Protein 9HAD (pdb70)

InterPro domains:
  IPR020306 Mite allergen, group 5/21 [PF11642] (18-135)
  IPR038455 Mite allergen, group 5/21 superfamily [G3DSA:1.20.58.970] (35-135)

Solvent-accessible surface area: 24154 Å² total; per-residue (Å²): 152,96,82,101,35,77,72,137,54,76,131,64,75,157,21,55,116,68,4,74,110,9,23,70,52,5,9,23,13,10,7,12,14,73,47,6,37,87,17,30,125,99,0,93,176,86,108,40,143,130,28,20,115,60,0,36,109,21,6,59,54,8,49,84,72,0,134,40,14,28,153,85,3,71,120,28,16,156,73,139,93,26,12,34,22,8,86,31,8,8,56,0,0,22,34,0,0,62,41,0,26,140,45,3,44,93,13,19,140,113,0,125,88,20,181,47,32,92,127,39,169,73,78,145,22,82,102,65,4,80,100,7,30,92,62,5,26,53,18,16,22,2,18,93,15,4,41,60,19,38,137,62,0,84,171,81,59,38,90,70,21,30,82,29,0,29,44,29,3,70,88,16,41,86,93,0,116,36,13,29,148,79,3,79,131,27,30,169,84,141,89,32,33,79,5,6,78,30,2,3,61,0,0,20,36,1,0,95,32,0,15,119,39,3,44,67,12,19,139,100,0,137,55,18,154,40,105,123,106,88,39,100,85,30,35,132,41,0,62,35,0,26,40,0,0,114,31,1,43,70,8,3,78,53,0,69,75,114,72,3,44,5,20,7,0,14,0,2,5,2,3,59,28,0,6,120,15,1,86,57,6,135,30,145,95,0,59,98,3,0,114,85,0,89,178,17,33,22,140,73,45,122,65,20,79,161,142,37,40,86,103,3,35,95,7,0,80,56,1,40,104,11,0,70,90,19,66,100,62,0,57,118,115,72,142,106,102,85,38,91,56,30,31,61,42,0,30,11,0,18,8,0,1,76,9,2,32,84,43,2,80,65,0,48,104,101,76,1,40,3,25,8,4,12,0,6,29,1,2,88,52,0,1,122,30,0,88,53,2,132,32,139,107,0,54,104,3,0,124,88,0,86,156,4,19,14,127,180,32,132,58,12,84,101,138,37,37,91,93,2,32,107,2,0,84,58,0,50,109,13,0,67,99,17,53,110,88,0,55,125,104,76,123,127

Organism: Dermatophagoides farinae (NCBI:txid6954)

Foldseek 3Di:
DAPPDDDDDPPDPVVVVVLVVVVVLLVVLVVLLVVLVVLLVVCVVPVDVVSLVVSLVSLVVSLVVLVVQLVVLVVQLVDPVDHPVSNVSSVVSNVSSVVSNVSSVVSNVSSVVRPD/DPPPVDVVVVVVLVVVVVVVVVLVVVLVVLVVLLVVCLVPLAVVSLVVSLVSLVVSLVVLVVLLVVLVVQLPDPVDDPVSNVSSVVSNVVSVVSSVSSVVSNVSSVPDDHDD/DPLVVLLVLLVVLLVLLVVLVVLLVVCVVVVDLVSQLVSLVSLVVSLVSQVVSVDDVSPVLSVQLVVLGDDRSDHADPVSSVSNVVSSVVNSVVSVVSNVVSVVVVVD/DQLVVVLVLLVVLLVLLVVLLVLLVVCVVVVDLVSLQVSLVSLVVSLVSQVVSVDPVSPVLSVQLVVLRDPHSDHHDPVSSVSNVVSSVVNSVVSVVSSVVSVVVVPD

Nearest PDB structures (foldseek):
  9had-assembly2_B  TM=1.009E+00  e=8.099E-15  Dermatophagoides farinae
  9had-assembly1_A  TM=9.860E-01  e=2.781E-13  Dermatophagoides farinae
  5yny-assembly1_A  TM=9.761E-01  e=5.398E-12  Dermatophagoides farinae
  2mey-assembly1_A  TM=7.926E-01  e=1.327E-05  Blomia tropicalis
  2jmh-assembly1_A  TM=7.485E-01  e=1.184E-05  Blomia tropicalis

GO terms:
  GO:0042803 protein homodimerization activity (F, IDA)

Radius of gyration: 26.92 Å; Cα contacts (8 Å, |Δi|>4): 383; chains: 4; bounding box: 69×43×80 Å

Secondary structure (DSSP, 8-state):
------S-----HHHHHHHHHHHHHHHHHHHHHHHHHHHHHHHHHH--HHHHHHHHHHHHHHHHHHHHHHHHHHHHHT-SS--HHHHHHHHHHHHHHHHHHHHHHHHHHHHHTS--/----S-HHHHHHHHHHHHHHHHHHHHHHHHHHHHHHHHHH--HHHHHHHHHHHHHHHHHHHHHHHHHHHHHT-SS--HHHHHHHHHHHHHHHHHHHHHHHHHHHHHHS----/--HHHHHHHHHHHHHHHHHHHHHHHHHHHHT-HHHHHHHHHHHHHHHHHHHTT--HHHHHHHHHHHHH---TTSPPPHHHHHHHHHHHHHHHHHHHHHHHHHHHHHT-/--HHHHHHHHHHHHHHHHHHHHHHHHHHHHT-HHHHHHHHHHHHHHHHHHGGG--HHHHHHHHHHHHHSPPTTPPPPHHHHHHHHHHHHHHHHHHHHHHHHHHHHH--

Structure (mmCIF, N/CA/C/O backbone):
data_9HAD
#
_entry.id   9HAD
#
_cell.length_a   52.580
_cell.length_b   65.440
_cell.length_c   72.225
_cell.angle_alpha   90.000
_cell.angle_beta   110.856
_cell.angle_gamma   90.000
#
_symmetry.space_group_name_H-M   'P 1 21 1'
#
loop_
_entity.id
_entity.type
_entity.pdbx_description
1 polymer 'Mite allergen Der f 21.0101'
2 polymer DerF21_binder10
3 water water
#
loop_
_atom_site.group_PDB
_atom_site.id
_atom_site.type_symbol
_atom_site.label_atom_id
_atom_site.label_alt_id
_atom_site.label_comp_id
_atom_site.label_asym_id
_atom_site.label_entity_id
_atom_site.label_seq_id
_atom_site.pdbx_PDB_ins_code
_atom_site.Cartn_x
_atom_site.Cartn_y
_atom_site.Cartn_z
_atom_site.occupancy
_atom_site.B_iso_or_equiv
_atom_site.auth_seq_id
_atom_site.auth_comp_id
_atom_site.auth_asym_id
_atom_site.auth_atom_id
_atom_site.pdbx_PDB_model_num
ATOM 1 N N . LEU A 1 1 ? 7.17593 12.81069 -68.39610 1.000 104.62828 1 LEU A N 1
ATOM 2 C CA . LEU A 1 1 ? 6.04136 12.22286 -69.09940 1.000 108.26212 1 LEU A CA 1
ATOM 3 C C . LEU A 1 1 ? 4.81272 12.19029 -68.19206 1.000 114.63132 1 LEU A C 1
ATOM 4 O O . LEU A 1 1 ? 4.22776 13.23142 -67.89105 1.000 117.13271 1 LEU A O 1
ATOM 9 N N . VAL A 1 2 ? 4.42819 10.98884 -67.76728 1.000 117.93087 2 VAL A N 1
ATOM 10 C CA . VAL A 1 2 ? 3.31757 10.84080 -66.82044 1.000 113.70053 2 VAL A CA 1
ATOM 11 C C . VAL A 1 2 ? 3.66889 11.57806 -65.53561 1.000 125.54712 2 VAL A C 1
ATOM 12 O O . VAL A 1 2 ? 4.84489 11.55887 -65.11853 1.000 128.45460 2 VAL A O 1
ATOM 16 N N . PRO A 1 3 ? 2.72129 12.27369 -64.88350 1.000 119.26076 3 PRO A N 1
ATOM 17 C CA . PRO A 1 3 ? 3.05456 12.98586 -63.64027 1.000 116.43414 3 PRO A CA 1
ATOM 18 C C . PRO A 1 3 ? 3.51621 12.06408 -62.52215 1.000 101.89509 3 PRO A C 1
ATOM 19 O O . PRO A 1 3 ? 2.70418 11.53568 -61.75561 1.000 88.74136 3 PRO A O 1
ATOM 23 N N . ARG A 1 4 ? 4.83313 11.87074 -62.43064 1.000 82.86269 4 ARG A N 1
ATOM 24 C CA . ARG A 1 4 ? 5.41467 11.09711 -61.34196 1.000 96.49248 4 ARG A CA 1
ATOM 25 C C . ARG A 1 4 ? 5.47194 11.91421 -60.05858 1.000 96.89230 4 ARG A C 1
ATOM 26 O O . ARG A 1 4 ? 5.22061 11.38603 -58.96895 1.000 80.81184 4 ARG A O 1
ATOM 34 N N . GLY A 1 5 ? 5.79256 13.20076 -60.17467 1.000 85.21915 5 GLY A N 1
ATOM 35 C CA . GLY A 1 5 ? 5.88929 14.13377 -59.07706 1.000 97.71352 5 GLY A CA 1
ATOM 36 C C . GLY A 1 5 ? 6.94995 13.73223 -58.06381 1.000 104.59518 5 GLY A C 1
ATOM 37 O O . GLY A 1 5 ? 7.82075 12.89472 -58.31268 1.000 101.63060 5 GLY A O 1
ATOM 38 N N . SER A 1 6 ? 6.86287 14.36489 -56.89497 1.000 116.95699 6 SER A N 1
ATOM 39 C CA . SER A 1 6 ? 7.73370 14.02400 -55.77798 1.000 112.19143 6 SER A CA 1
ATOM 40 C C . SER A 1 6 ? 7.01076 13.08082 -54.82513 1.000 120.79538 6 SER A C 1
ATOM 41 O O . SER A 1 6 ? 6.16493 12.29053 -55.25481 1.000 128.19778 6 SER A O 1
ATOM 44 N N . GLU A 1 7 ? 7.31917 13.16420 -53.53147 1.000 105.29039 7 GLU A N 1
ATOM 45 C CA . GLU A 1 7 ? 6.79789 12.22638 -52.54530 1.000 99.40829 7 GLU A CA 1
ATOM 46 C C . GLU A 1 7 ? 5.82109 12.86675 -51.56281 1.000 107.69916 7 GLU A C 1
ATOM 47 O O . GLU A 1 7 ? 5.39885 12.20556 -50.60842 1.000 100.02138 7 GLU A O 1
ATOM 53 N N . ASP A 1 8 ? 5.44900 14.13194 -51.77307 1.000 114.90491 8 ASP A N 1
ATOM 54 C CA . ASP A 1 8 ? 4.42740 14.82705 -50.98104 1.000 119.57767 8 ASP A CA 1
ATOM 55 C C . ASP A 1 8 ? 3.39654 15.36196 -51.97338 1.000 119.01387 8 ASP A C 1
ATOM 56 O O . ASP A 1 8 ? 3.55133 16.47466 -52.48272 1.000 122.03636 8 ASP A O 1
ATOM 61 N N . LYS A 1 9 ? 2.34420 14.58856 -52.24358 1.000 96.84773 9 LYS A N 1
ATOM 62 C CA . LYS A 1 9 ? 1.48248 14.86600 -53.39383 1.000 96.74815 9 LYS A CA 1
ATOM 63 C C . LYS A 1 9 ? -0.00799 14.74278 -53.06131 1.000 103.16167 9 LYS A C 1
ATOM 64 O O . LYS A 1 9 ? -0.77479 14.12197 -53.79504 1.000 115.36753 9 LYS A O 1
ATOM 70 N N . TRP A 1 10 ? -0.44622 15.32569 -51.94033 1.000 107.90521 10 TRP A N 1
ATOM 71 C CA . TRP A 1 10 ? -1.88596 15.39506 -51.67709 1.000 102.35592 10 TRP A CA 1
ATOM 72 C C . TRP A 1 10 ? -2.58179 16.37647 -52.61834 1.000 105.42322 10 TRP A C 1
ATOM 73 O O . TRP A 1 10 ? -3.56966 16.02755 -53.27667 1.000 107.47180 10 TRP A O 1
ATOM 84 N N . ARG A 1 11 ? -2.10089 17.61758 -52.66587 1.000 107.72220 11 ARG A N 1
ATOM 85 C CA . ARG A 1 11 ? -2.45546 18.69001 -53.60624 1.000 99.53984 11 ARG A CA 1
ATOM 86 C C . ARG A 1 11 ? -3.78643 19.39044 -53.30822 1.000 101.23154 11 ARG A C 1
ATOM 87 O O . ARG A 1 11 ? -4.10390 20.37687 -53.99324 1.000 90.11060 11 ARG A O 1
ATOM 95 N N . ASN A 1 12 ? -4.54527 18.98968 -52.29145 1.000 116.43836 12 ASN A N 1
ATOM 96 C CA . ASN A 1 12 ? -5.82139 19.67022 -52.06669 1.000 90.95158 12 ASN A CA 1
ATOM 97 C C . ASN A 1 12 ? -6.30340 19.45385 -50.64177 1.000 92.96776 12 ASN A C 1
ATOM 98 O O . ASN A 1 12 ? -6.54717 18.31284 -50.23729 1.000 91.52011 12 ASN A O 1
ATOM 103 N N . ALA A 1 13 ? -6.47306 20.55266 -49.89882 1.000 73.04240 13 ALA A N 1
ATOM 104 C CA . ALA A 1 13 ? -6.90312 20.46952 -48.50533 1.000 63.04094 13 ALA A CA 1
ATOM 105 C C . ALA A 1 13 ? -8.33296 19.95374 -48.37596 1.000 74.49166 13 ALA A C 1
ATOM 106 O O . ALA A 1 13 ? -8.63840 19.18758 -47.45427 1.000 64.10551 13 ALA A O 1
ATOM 108 N N . PHE A 1 14 ? -9.22438 20.36837 -49.27942 1.000 65.95278 14 PHE A N 1
ATOM 109 C CA . PHE A 1 14 ? -10.61055 19.91182 -49.22063 1.000 50.78983 14 PHE A CA 1
ATOM 110 C C . PHE A 1 14 ? -10.70314 18.40405 -49.41710 1.000 58.07882 14 PHE A C 1
ATOM 111 O O . PHE A 1 14 ? -11.33796 17.69614 -48.62325 1.000 65.14397 14 PHE A O 1
ATOM 119 N N . ASP A 1 15 ? -10.05775 17.89326 -50.46801 1.000 60.16352 15 ASP A N 1
ATOM 120 C CA . ASP A 1 15 ? -10.09353 16.46108 -50.73873 1.000 63.93816 15 ASP A CA 1
ATOM 121 C C . ASP A 1 15 ? -9.38021 15.67419 -49.64882 1.000 61.95334 15 ASP A C 1
ATOM 122 O O . ASP A 1 15 ? -9.81435 14.57650 -49.28436 1.000 70.91693 15 ASP A O 1
ATOM 127 N N . HIS A 1 16 ? -8.29401 16.22747 -49.10657 1.000 60.62471 16 HIS A N 1
ATOM 128 C CA . HIS A 1 16 ? -7.56342 15.55390 -48.03826 1.000 69.81446 16 HIS A CA 1
ATOM 129 C C . HIS A 1 16 ? -8.42310 15.42914 -46.78535 1.000 69.92787 16 HIS A C 1
ATOM 130 O O . HIS A 1 16 ? -8.49063 14.36079 -46.16591 1.000 61.78663 16 HIS A O 1
ATOM 137 N N . MET A 1 17 ? -9.09275 16.51991 -46.40185 1.000 68.16218 17 MET A N 1
ATOM 138 C CA . MET A 1 17 ? -9.99119 16.49061 -45.25110 1.000 64.87599 17 MET A CA 1
ATOM 139 C C . MET A 1 17 ? -11.13783 15.51039 -45.47035 1.000 57.23858 17 MET A C 1
ATOM 140 O O . MET A 1 17 ? -11.49753 14.74172 -44.56530 1.000 61.21341 17 MET A O 1
ATOM 145 N N . LEU A 1 18 ? -11.71366 15.51515 -46.67456 1.000 47.71468 18 LEU A N 1
ATOM 146 C CA . LEU A 1 18 ? -12.79653 14.58961 -46.98776 1.000 56.69246 18 LEU A CA 1
ATOM 147 C C . LEU A 1 18 ? -12.33494 13.14382 -46.85801 1.000 49.71102 18 LEU A C 1
ATOM 148 O O . LEU A 1 18 ? -13.01623 12.31089 -46.24516 1.000 53.90619 18 LEU A O 1
ATOM 153 N N . MET A 1 19 ? -11.16796 12.83165 -47.42663 1.000 51.65805 19 MET A N 1
ATOM 154 C CA . MET A 1 19 ? -10.64505 11.47242 -47.36701 1.000 42.78021 19 MET A CA 1
ATOM 155 C C . MET A 1 19 ? -10.32723 11.05826 -45.93535 1.000 47.84850 19 MET A C 1
ATOM 156 O O . MET A 1 19 ? -10.54584 9.90364 -45.55607 1.000 53.77832 19 MET A O 1
ATOM 161 N N . GLU A 1 20 ? -9.79575 11.97821 -45.12773 1.000 51.81175 20 GLU A N 1
ATOM 162 C CA . GLU A 1 20 ? -9.49250 11.64733 -43.73799 1.000 46.41694 20 GLU A CA 1
ATOM 163 C C . GLU A 1 20 ? -10.76438 11.32883 -42.96038 1.000 50.40424 20 GLU A C 1
ATOM 164 O O . GLU A 1 20 ? -10.81745 10.34852 -42.20286 1.000 55.28944 20 GLU A O 1
ATOM 170 N N . GLU A 1 21 ? -11.80362 12.15272 -43.13115 1.000 50.25950 21 GLU A N 1
ATOM 171 C CA . GLU A 1 21 ? -13.06795 11.86991 -42.45741 1.000 49.62978 21 GLU A CA 1
ATOM 172 C C . GLU A 1 21 ? -13.64454 10.53926 -42.92684 1.000 47.20159 21 GLU A C 1
ATOM 173 O O . GLU A 1 21 ? -14.18708 9.76512 -42.12479 1.000 51.27998 21 GLU A O 1
ATOM 179 N N . PHE A 1 22 ? -13.48773 10.23485 -44.21780 1.000 44.40240 22 PHE A N 1
ATOM 180 C CA . PHE A 1 22 ? -13.94822 8.95410 -44.74388 1.000 50.36940 22 PHE A CA 1
ATOM 181 C C . PHE A 1 22 ? -13.18836 7.78665 -44.12385 1.000 54.35285 22 PHE A C 1
ATOM 182 O O . PHE A 1 22 ? -13.78281 6.75256 -43.79853 1.000 42.76497 22 PHE A O 1
ATOM 190 N N . GLU A 1 23 ? -11.87540 7.93966 -43.93817 1.000 45.56019 23 GLU A N 1
ATOM 191 C CA . GLU A 1 23 ? -11.07893 6.86968 -43.34302 1.000 49.23066 23 GLU A CA 1
ATOM 192 C C . GLU A 1 23 ? -11.47062 6.63290 -41.89004 1.000 40.27088 23 GLU A C 1
ATOM 193 O O . GLU A 1 23 ? -11.54142 5.48207 -41.43504 1.000 42.95311 23 GLU A O 1
ATOM 199 N N . GLU A 1 24 ? -11.75138 7.70835 -41.15139 1.000 44.81526 24 GLU A N 1
ATOM 200 C CA . GLU A 1 24 ? -12.19723 7.53496 -39.77141 1.000 41.94297 24 GLU A CA 1
ATOM 201 C C . GLU A 1 24 ? -13.56346 6.85697 -39.71775 1.000 48.98559 24 GLU A C 1
ATOM 202 O O . GLU A 1 24 ? -13.80211 5.98633 -38.86630 1.000 56.91712 24 GLU A O 1
ATOM 208 N N . LYS A 1 25 ? -14.46437 7.22062 -40.63553 1.000 46.50917 25 LYS A N 1
ATOM 209 C CA . LYS A 1 25 ? -15.76427 6.55707 -40.68482 1.000 42.10401 25 LYS A CA 1
ATOM 210 C C . LYS A 1 25 ? -15.61226 5.07747 -41.02153 1.000 41.16516 25 LYS A C 1
ATOM 211 O O . LYS A 1 25 ? -16.32677 4.22903 -40.47307 1.000 48.21063 25 LYS A O 1
ATOM 217 N N . MET A 1 26 ? -14.66426 4.74684 -41.90163 1.000 44.17994 26 MET A N 1
ATOM 218 C CA . MET A 1 26 ? -14.42022 3.34727 -42.24116 1.000 48.76869 26 MET A CA 1
ATOM 219 C C . MET A 1 26 ? -13.89728 2.56991 -41.04141 1.000 48.17091 26 MET A C 1
ATOM 220 O O . MET A 1 26 ? -14.28887 1.41532 -40.82179 1.000 47.03718 26 MET A O 1
ATOM 225 N N . ASP A 1 27 ? -13.00418 3.18337 -40.26100 1.000 41.98157 27 ASP A N 1
ATOM 226 C CA . ASP A 1 27 ? -12.52159 2.53405 -39.04525 1.000 40.15443 27 ASP A CA 1
ATOM 227 C C . ASP A 1 27 ? -13.67093 2.26580 -38.08275 1.000 44.13786 27 ASP A C 1
ATOM 228 O O . ASP A 1 27 ? -13.78702 1.16866 -37.51630 1.000 49.89820 27 ASP A O 1
ATOM 233 N N . GLN A 1 28 ? -14.53333 3.26693 -37.88601 1.000 45.68431 28 GLN A N 1
ATOM 234 C CA . GLN A 1 28 ? -15.67938 3.09011 -36.99889 1.000 46.48783 28 GLN A CA 1
ATOM 235 C C . GLN A 1 28 ? -16.57990 1.95741 -37.47530 1.000 42.02755 28 GLN A C 1
ATOM 236 O O . GLN A 1 28 ? -17.04562 1.13973 -36.67020 1.000 43.04155 28 GLN A O 1
ATOM 242 N N . ILE A 1 29 ? -16.82615 1.88531 -38.78445 1.000 47.81404 29 ILE A N 1
ATOM 243 C CA . ILE A 1 29 ? -17.72560 0.86173 -39.30811 1.000 45.29047 29 ILE A CA 1
ATOM 244 C C . ILE A 1 29 ? -17.11537 -0.52787 -39.15802 1.000 42.32882 29 ILE A C 1
ATOM 245 O O . ILE A 1 29 ? -17.81284 -1.48699 -38.81532 1.000 69.36879 29 ILE A O 1
ATOM 250 N N . GLU A 1 30 ? -15.81621 -0.67051 -39.42910 1.000 46.37299 30 GLU A N 1
ATOM 251 C CA . GLU A 1 30 ? -15.17289 -1.97080 -39.24701 1.000 49.21737 30 GLU A CA 1
ATOM 252 C C . GLU A 1 30 ? -15.21414 -2.40649 -37.78207 1.000 49.25349 30 GLU A C 1
ATOM 253 O O . GLU A 1 30 ? -15.43759 -3.58971 -37.47618 1.000 54.18939 30 GLU A O 1
ATOM 259 N N . HIS A 1 31 ? -15.00522 -1.46392 -36.85782 1.000 45.41079 31 HIS A N 1
ATOM 260 C CA . HIS A 1 31 ? -15.11264 -1.80115 -35.44035 1.000 50.00168 31 HIS A CA 1
ATOM 261 C C . HIS A 1 31 ? -16.52832 -2.23837 -35.08260 1.000 48.27663 31 HIS A C 1
ATOM 262 O O . HIS A 1 31 ? -16.72353 -3.19085 -34.31010 1.000 50.10083 31 HIS A O 1
ATOM 269 N N . GLY A 1 32 ? -17.52964 -1.54862 -35.63162 1.000 46.06350 32 GLY A N 1
ATOM 270 C CA . GLY A 1 32 ? -18.90098 -1.98560 -35.43821 1.000 43.47303 32 GLY A CA 1
ATOM 271 C C . GLY A 1 32 ? -19.14739 -3.36999 -36.00432 1.000 49.96907 32 GLY A C 1
ATOM 272 O O . GLY A 1 32 ? -19.91018 -4.15331 -35.44042 1.000 53.84665 32 GLY A O 1
ATOM 273 N N . LEU A 1 33 ? -18.49502 -3.69071 -37.12329 1.000 61.50911 33 LEU A N 1
ATOM 274 C CA . LEU A 1 33 ? -18.58951 -5.03308 -37.68939 1.000 46.77447 33 LEU A CA 1
ATOM 275 C C . LEU A 1 33 ? -18.06408 -6.07923 -36.71876 1.000 46.37465 33 LEU A C 1
ATOM 276 O O . LEU A 1 33 ? -18.68238 -7.13410 -36.53375 1.000 45.50447 33 LEU A O 1
ATOM 281 N N . LEU A 1 34 ? -16.91959 -5.80633 -36.09111 1.000 42.28471 34 LEU A N 1
ATOM 282 C CA . LEU A 1 34 ? -16.38832 -6.74417 -35.10120 1.000 50.74811 34 LEU A CA 1
ATOM 283 C C . LEU A 1 34 ? -17.35865 -6.92934 -33.93533 1.000 51.42063 34 LEU A C 1
ATOM 284 O O . LEU A 1 34 ? -17.65279 -8.06302 -33.51524 1.000 62.03261 34 LEU A O 1
ATOM 289 N N . MET A 1 35 ? -17.84894 -5.81416 -33.38818 1.000 49.99960 35 MET A N 1
ATOM 290 C CA . MET A 1 35 ? -18.81209 -5.88415 -32.29185 1.000 52.36156 35 MET A CA 1
ATOM 291 C C . MET A 1 35 ? -20.03941 -6.69878 -32.68736 1.000 55.16103 35 MET A C 1
ATOM 292 O O . MET A 1 35 ? -20.52501 -7.53566 -31.91503 1.000 64.27360 35 MET A O 1
ATOM 297 N N . LEU A 1 36 ? -20.55969 -6.46020 -33.89178 1.000 58.72455 36 LEU A N 1
ATOM 298 C CA . LEU A 1 36 ? -21.73835 -7.18241 -34.34993 1.000 59.48163 36 LEU A CA 1
ATOM 299 C C . LEU A 1 36 ? -21.44236 -8.65534 -34.58641 1.000 59.58260 36 LEU A C 1
ATOM 300 O O . LEU A 1 36 ? -22.34302 -9.48340 -34.46836 1.000 67.99625 36 LEU A O 1
ATOM 305 N N . SER A 1 37 ? -20.20122 -9.00581 -34.92567 1.000 62.13586 37 SER A N 1
ATOM 306 C CA . SER A 1 37 ? -19.84289 -10.41916 -35.02555 1.000 58.68146 37 SER A CA 1
ATOM 307 C C . SER A 1 37 ? -19.91149 -11.09517 -33.65999 1.000 60.49995 37 SER A C 1
ATOM 308 O O . SER A 1 37 ? -20.44805 -12.20662 -33.52184 1.000 68.10149 37 SER A O 1
ATOM 311 N N . GLU A 1 38 ? -19.35977 -10.43710 -32.63778 1.000 62.90260 38 GLU A N 1
ATOM 312 C CA . GLU A 1 38 ? -19.49632 -10.96242 -31.27862 1.000 64.91214 38 GLU A CA 1
ATOM 313 C C . GLU A 1 38 ? -20.96656 -11.10900 -30.89209 1.000 62.86086 38 GLU A C 1
ATOM 314 O O . GLU A 1 38 ? -21.38517 -12.13757 -30.33485 1.000 75.48804 38 GLU A O 1
ATOM 320 N N . GLN A 1 39 ? -21.77269 -10.09567 -31.20594 1.000 52.16929 39 GLN A N 1
ATOM 321 C CA . GLN A 1 39 ? -23.19277 -10.16271 -30.88427 1.000 61.80238 39 GLN A CA 1
ATOM 322 C C . GLN A 1 39 ? -23.91053 -11.22886 -31.70466 1.000 63.17497 39 GLN A C 1
ATOM 323 O O . GLN A 1 39 ? -24.91202 -11.78501 -31.24959 1.000 84.22997 39 GLN A O 1
ATOM 329 N N . TYR A 1 40 ? -23.41957 -11.52930 -32.90757 1.000 63.30371 40 TYR A N 1
ATOM 330 C CA . TYR A 1 40 ? -23.99040 -12.61598 -33.69541 1.000 62.07688 40 TYR A CA 1
ATOM 331 C C . TYR A 1 40 ? -23.69983 -13.96874 -33.06184 1.000 77.16855 40 TYR A C 1
ATOM 332 O O . TYR A 1 40 ? -24.53644 -14.87557 -33.11585 1.000 85.84655 40 TYR A O 1
ATOM 341 N N . LYS A 1 41 ? -22.50104 -14.14235 -32.50331 1.000 82.81511 41 LYS A N 1
ATOM 342 C CA . LYS A 1 41 ? -22.25446 -15.32772 -31.68186 1.000 72.54718 41 LYS A CA 1
ATOM 343 C C . LYS A 1 41 ? -23.26696 -15.40513 -30.54269 1.000 73.46405 41 LYS A C 1
ATOM 344 O O . LYS A 1 41 ? -23.87885 -16.45780 -30.29271 1.000 76.51336 41 LYS A O 1
ATOM 350 N N . GLU A 1 42 ? -23.45672 -14.28327 -29.84350 1.000 85.55523 42 GLU A N 1
ATOM 351 C CA . GLU A 1 42 ? -24.44545 -14.23593 -28.76784 1.000 91.75234 42 GLU A CA 1
ATOM 352 C C . GLU A 1 42 ? -25.83665 -14.61642 -29.26929 1.000 92.02496 42 GLU A C 1
ATOM 353 O O . GLU A 1 42 ? -26.60764 -15.26688 -28.55485 1.000 91.02625 42 GLU A O 1
ATOM 359 N N . LEU A 1 43 ? -26.17319 -14.21875 -30.49647 1.000 85.47362 43 LEU A N 1
ATOM 360 C CA . LEU A 1 43 ? -27.50116 -14.48683 -31.04070 1.000 87.02358 43 LEU A CA 1
ATOM 361 C C . LEU A 1 43 ? -27.65766 -15.93651 -31.49140 1.000 95.24142 43 LEU A C 1
ATOM 362 O O . LEU A 1 43 ? -28.74314 -16.51294 -31.35928 1.000 94.05753 43 LEU A O 1
ATOM 367 N N . GLU A 1 44 ? -26.59605 -16.53903 -32.03297 1.000 93.45084 44 GLU A N 1
ATOM 368 C CA . GLU A 1 44 ? -26.60827 -17.98223 -32.24765 1.000 89.72799 44 GLU A CA 1
ATOM 369 C C . GLU A 1 44 ? -26.87796 -18.71112 -30.94207 1.000 103.10183 44 GLU A C 1
ATOM 370 O O . GLU A 1 44 ? -27.60378 -19.71157 -30.91554 1.000 96.59590 44 GLU A O 1
ATOM 376 N N . LYS A 1 45 ? -26.28555 -18.22908 -29.84908 1.000 110.36698 45 LYS A N 1
ATOM 377 C CA . LYS A 1 45 ? -26.52401 -18.85409 -28.55082 1.000 103.37734 45 LYS A CA 1
ATOM 378 C C . LYS A 1 45 ? -27.96991 -18.67035 -28.08939 1.000 102.30725 45 LYS A C 1
ATOM 379 O O . LYS A 1 45 ? -28.65629 -19.64649 -27.76614 1.000 111.01273 45 LYS A O 1
ATOM 385 N N . THR A 1 46 ? -28.45231 -17.42599 -28.05884 1.000 82.32079 46 THR A N 1
ATOM 386 C CA . THR A 1 46 ? -29.68526 -17.08376 -27.35348 1.000 76.81054 46 THR A CA 1
ATOM 387 C C . THR A 1 46 ? -30.93458 -17.08318 -28.22955 1.000 100.48541 46 THR A C 1
ATOM 388 O O . THR A 1 46 ? -32.02379 -17.39074 -27.72884 1.000 101.82523 46 THR A O 1
ATOM 392 N N . LYS A 1 47 ? -30.80989 -16.74451 -29.51531 1.000 97.46445 47 LYS A N 1
ATOM 393 C CA . LYS A 1 47 ? -31.95422 -16.60186 -30.42407 1.000 94.51271 47 LYS A CA 1
ATOM 394 C C . LYS A 1 47 ? -32.91408 -15.50609 -29.95882 1.000 93.60503 47 LYS A C 1
ATOM 395 O O . LYS A 1 47 ? -34.12151 -15.57856 -30.20050 1.000 79.92768 47 LYS A O 1
ATOM 401 N N . SER A 1 48 ? -32.38431 -14.48701 -29.28376 1.000 101.10342 48 SER A N 1
ATOM 402 C CA . SER A 1 48 ? -33.18734 -13.33718 -28.88311 1.000 88.74117 48 SER A CA 1
ATOM 403 C C . SER A 1 48 ? -33.59330 -12.50339 -30.09708 1.000 97.84021 48 SER A C 1
ATOM 404 O O . SER A 1 48 ? -32.74954 -12.12477 -30.91494 1.000 85.78248 48 SER A O 1
ATOM 407 N N . LYS A 1 49 ? -34.89055 -12.19431 -30.19818 1.000 102.85371 49 LYS A N 1
ATOM 408 C CA . LYS A 1 49 ? -35.40345 -11.49083 -31.37291 1.000 98.68140 49 LYS A CA 1
ATOM 409 C C . LYS A 1 49 ? -35.02752 -10.01091 -31.36068 1.000 99.26766 49 LYS A C 1
ATOM 410 O O . LYS A 1 49 ? -34.70442 -9.43664 -32.41071 1.000 95.72255 49 LYS A O 1
ATOM 416 N N . GLU A 1 50 ? -35.08029 -9.37350 -30.18858 1.000 96.05715 50 GLU A N 1
ATOM 417 C CA . GLU A 1 50 ? -34.74311 -7.95660 -30.09140 1.000 101.19744 50 GLU A CA 1
ATOM 418 C C . GLU A 1 50 ? -33.30480 -7.70518 -30.52691 1.000 94.53200 50 GLU A C 1
ATOM 419 O O . GLU A 1 50 ? -33.02326 -6.76122 -31.27693 1.000 90.30868 50 GLU A O 1
ATOM 425 N N . LEU A 1 51 ? -32.37880 -8.54323 -30.05392 1.000 94.50100 51 LEU A N 1
ATOM 426 C CA . LEU A 1 51 ? -30.98462 -8.42691 -30.46478 1.000 79.22421 51 LEU A CA 1
ATOM 427 C C . LEU A 1 51 ? -30.83874 -8.62951 -31.96628 1.000 90.14947 51 LEU A C 1
ATOM 428 O O . LEU A 1 51 ? -30.05744 -7.93166 -32.62189 1.000 84.79161 51 LEU A O 1
ATOM 433 N N . LYS A 1 52 ? -31.58551 -9.58443 -32.52350 1.000 96.87754 52 LYS A N 1
ATOM 434 C CA . LYS A 1 52 ? -31.59409 -9.79798 -33.96797 1.000 89.73549 52 LYS A CA 1
ATOM 435 C C . LYS A 1 52 ? -31.95583 -8.52052 -34.71674 1.000 91.58520 52 LYS A C 1
ATOM 436 O O . LYS A 1 52 ? -31.21896 -8.07390 -35.60895 1.000 92.10810 52 LYS A O 1
ATOM 442 N N . GLU A 1 53 ? -33.08461 -7.90762 -34.35235 1.000 96.38026 53 GLU A N 1
ATOM 443 C CA . GLU A 1 53 ? -33.53597 -6.71067 -35.05646 1.000 105.09053 53 GLU A CA 1
ATOM 444 C C . GLU A 1 53 ? -32.57214 -5.54361 -34.86206 1.000 104.35054 53 GLU A C 1
ATOM 445 O O . GLU A 1 53 ? -32.33941 -4.76026 -35.79178 1.000 93.26469 53 GLU A O 1
ATOM 451 N N . GLN A 1 54 ? -31.97446 -5.43097 -33.67468 1.000 116.39159 54 GLN A N 1
ATOM 452 C CA . GLN A 1 54 ? -31.03415 -4.34362 -33.41447 1.000 114.74236 54 GLN A CA 1
ATOM 453 C C . GLN A 1 54 ? -29.76933 -4.49224 -34.25874 1.000 110.92064 54 GLN A C 1
ATOM 454 O O . GLN A 1 54 ? -29.28841 -3.51884 -34.86534 1.000 112.68543 54 GLN A O 1
ATOM 460 N N . ILE A 1 55 ? -29.19972 -5.70203 -34.28087 1.000 91.93754 55 ILE A N 1
ATOM 461 C CA . ILE A 1 55 ? -28.03832 -5.96873 -35.12357 1.000 82.39956 55 ILE A CA 1
ATOM 462 C C . ILE A 1 55 ? -28.36478 -5.65945 -36.57585 1.000 79.36300 55 ILE A C 1
ATOM 463 O O . ILE A 1 55 ? -27.55451 -5.06081 -37.29585 1.000 82.65873 55 ILE A O 1
ATOM 468 N N . LEU A 1 56 ? -29.55080 -6.07188 -37.03352 1.000 79.19321 56 LEU A N 1
ATOM 469 C CA . LEU A 1 56 ? -29.93509 -5.79956 -38.41492 1.000 91.19229 56 LEU A CA 1
ATOM 470 C C . LEU A 1 56 ? -30.01194 -4.30014 -38.68189 1.000 87.20280 56 LEU A C 1
ATOM 471 O O . LEU A 1 56 ? -29.60951 -3.83186 -39.75337 1.000 77.26208 56 LEU A O 1
ATOM 476 N N . ARG A 1 57 ? -30.51343 -3.52994 -37.71322 1.000 93.37321 57 ARG A N 1
ATOM 477 C CA . ARG A 1 57 ? -30.61636 -2.08336 -37.89147 1.000 91.27228 57 ARG A CA 1
ATOM 478 C C . ARG A 1 57 ? -29.23909 -1.44478 -38.04772 1.000 84.13784 57 ARG A C 1
ATOM 479 O O . ARG A 1 57 ? -29.01475 -0.62227 -38.95030 1.000 77.17257 57 ARG A O 1
ATOM 487 N N . GLU A 1 58 ? -28.30376 -1.80044 -37.16240 1.000 83.25003 58 GLU A N 1
ATOM 488 C CA . GLU A 1 58 ? -26.95760 -1.23735 -37.27322 1.000 67.95531 58 GLU A CA 1
ATOM 489 C C . GLU A 1 58 ? -26.28119 -1.66358 -38.57345 1.000 61.68060 58 GLU A C 1
ATOM 490 O O . GLU A 1 58 ? -25.60555 -0.85387 -39.23029 1.000 64.18761 58 GLU A O 1
ATOM 496 N N . LEU A 1 59 ? -26.46043 -2.92902 -38.96678 1.000 57.01687 59 LEU A N 1
ATOM 497 C CA . LEU A 1 59 ? -25.91498 -3.39614 -40.23670 1.000 64.37041 59 LEU A CA 1
ATOM 498 C C . LEU A 1 59 ? -26.45900 -2.58134 -41.40219 1.000 64.55465 59 LEU A C 1
ATOM 499 O O . LEU A 1 59 ? -25.70864 -2.20497 -42.30937 1.000 50.30086 59 LEU A O 1
ATOM 504 N N . THR A 1 60 ? -27.76272 -2.29195 -41.38883 1.000 69.29610 60 THR A N 1
ATOM 505 C CA . THR A 1 60 ? -28.36348 -1.52023 -42.47205 1.000 63.79297 60 THR A CA 1
ATOM 506 C C . THR A 1 60 ? -27.81368 -0.09980 -42.51714 1.000 59.06533 60 THR A C 1
ATOM 507 O O . THR A 1 60 ? -27.52405 0.42252 -43.60073 1.000 62.12850 60 THR A O 1
ATOM 511 N N . ILE A 1 61 ? -27.68204 0.54783 -41.35670 1.000 62.91639 61 ILE A N 1
ATOM 512 C CA . ILE A 1 61 ? -27.11800 1.89925 -41.32709 1.000 58.21862 61 ILE A CA 1
ATOM 513 C C . ILE A 1 61 ? -25.72214 1.90591 -41.94426 1.000 58.02859 61 ILE A C 1
ATOM 514 O O . ILE A 1 61 ? -25.40228 2.73506 -42.81728 1.000 66.57978 61 ILE A O 1
ATOM 519 N N . ALA A 1 62 ? -24.87151 0.97304 -41.50076 1.000 56.01826 62 ALA A N 1
ATOM 520 C CA . ALA A 1 62 ? -23.51613 0.89253 -42.03690 1.000 54.26008 62 ALA A CA 1
ATOM 521 C C . ALA A 1 62 ? -23.53047 0.63834 -43.54053 1.000 59.44997 62 ALA A C 1
ATOM 522 O O . ALA A 1 62 ? -22.76990 1.26185 -44.29226 1.000 62.11990 62 ALA A O 1
ATOM 524 N N . GLU A 1 63 ? -24.39055 -0.27652 -43.99512 1.000 63.60896 63 GLU A N 1
ATOM 525 C CA . GLU A 1 63 ? -24.44223 -0.61853 -45.41251 1.000 70.99550 63 GLU A CA 1
ATOM 526 C C . GLU A 1 63 ? -24.87570 0.57114 -46.25766 1.000 63.71491 63 GLU A C 1
ATOM 527 O O . GLU A 1 63 ? -24.36964 0.76836 -47.36838 1.000 60.91226 63 GLU A O 1
ATOM 533 N N . ASN A 1 64 ? -25.80480 1.38340 -45.74999 1.000 71.31142 64 ASN A N 1
ATOM 534 C CA . ASN A 1 64 ? -26.25617 2.54116 -46.51662 1.000 67.19806 64 ASN A CA 1
ATOM 535 C C . ASN A 1 64 ? -25.14827 3.57944 -46.63626 1.000 64.20537 64 ASN A C 1
ATOM 536 O O . ASN A 1 64 ? -24.88877 4.11038 -47.73249 1.000 61.25160 64 ASN A O 1
ATOM 541 N N . TYR A 1 65 ? -24.46407 3.86727 -45.51939 1.000 57.14668 65 TYR A N 1
ATOM 542 C CA . TYR A 1 65 ? -23.31967 4.76951 -45.61279 1.000 47.54993 65 TYR A CA 1
ATOM 543 C C . TYR A 1 65 ? -22.29616 4.24544 -46.60811 1.000 55.43588 65 TYR A C 1
ATOM 544 O O . TYR A 1 65 ? -21.73561 5.01492 -47.39905 1.000 61.80323 65 TYR A O 1
ATOM 553 N N . LEU A 1 66 ? -22.03291 2.93789 -46.57690 1.000 55.19374 66 LEU A N 1
ATOM 554 C CA . LEU A 1 66 ? -20.98263 2.38705 -47.42272 1.000 56.29860 66 LEU A CA 1
ATOM 555 C C . LEU A 1 66 ? -21.37811 2.41100 -48.89310 1.000 53.85441 66 LEU A C 1
ATOM 556 O O . LEU A 1 66 ? -20.52606 2.61911 -49.75953 1.000 54.93609 66 LEU A O 1
ATOM 561 N N . ARG A 1 67 ? -22.66035 2.20878 -49.20040 1.000 64.52970 67 ARG A N 1
ATOM 562 C CA . ARG A 1 67 ? -23.09323 2.31104 -50.59178 1.000 66.73675 67 ARG A CA 1
ATOM 563 C C . ARG A 1 67 ? -22.94392 3.73641 -51.11099 1.000 58.00977 67 ARG A C 1
ATOM 564 O O . ARG A 1 67 ? -22.47582 3.95206 -52.24279 1.000 57.90298 67 ARG A O 1
ATOM 572 N N . GLY A 1 68 ? -23.30352 4.72520 -50.28719 1.000 64.09039 68 GLY A N 1
ATOM 573 C CA . GLY A 1 68 ? -23.10228 6.10625 -50.70387 1.000 67.37781 68 GLY A CA 1
ATOM 574 C C . GLY A 1 68 ? -21.63647 6.43784 -50.91673 1.000 56.57330 68 GLY A C 1
ATOM 575 O O . GLY A 1 68 ? -21.25561 7.04327 -51.92859 1.000 55.98695 68 GLY A O 1
ATOM 576 N N . ALA A 1 69 ? -20.79304 6.03670 -49.96168 1.000 50.91064 69 ALA A N 1
ATOM 577 C CA . ALA A 1 69 ? -19.35559 6.24626 -50.08827 1.000 47.45041 69 ALA A CA 1
ATOM 578 C C . ALA A 1 69 ? -18.79151 5.55764 -51.32544 1.000 57.52752 69 ALA A C 1
ATOM 579 O O . ALA A 1 69 ? -17.93156 6.11668 -52.00943 1.000 51.79530 69 ALA A O 1
ATOM 581 N N . LEU A 1 70 ? -19.24255 4.33473 -51.61544 1.000 56.95700 70 LEU A N 1
ATOM 582 C CA . LEU A 1 70 ? -18.76463 3.61998 -52.79520 1.000 48.38206 70 LEU A CA 1
ATOM 583 C C . LEU A 1 70 ? -19.08949 4.37766 -54.07245 1.000 49.82684 70 LEU A C 1
ATOM 584 O O . LEU A 1 70 ? -18.22663 4.54508 -54.94385 1.000 54.88472 70 LEU A O 1
ATOM 589 N N . LYS A 1 71 ? -20.34498 4.80812 -54.22155 1.000 62.43892 71 LYS A N 1
ATOM 590 C CA . LYS A 1 71 ? -20.70974 5.56256 -55.41802 1.000 51.26788 71 LYS A CA 1
ATOM 591 C C . LYS A 1 71 ? -19.86503 6.82658 -55.54837 1.000 54.88048 71 LYS A C 1
ATOM 592 O O . LYS A 1 71 ? -19.32154 7.11961 -56.62540 1.000 58.07217 71 LYS A O 1
ATOM 598 N N . PHE A 1 72 ? -19.75425 7.59562 -54.45874 1.000 63.28291 72 PHE A N 1
ATOM 599 C CA . PHE A 1 72 ? -18.93802 8.80808 -54.48462 1.000 54.62710 72 PHE A CA 1
ATOM 600 C C . PHE A 1 72 ? -17.49457 8.50582 -54.87093 1.000 54.66760 72 PHE A C 1
ATOM 601 O O . PHE A 1 72 ? -16.89424 9.22727 -55.67322 1.000 66.05374 72 PHE A O 1
ATOM 609 N N . MET A 1 73 ? -16.90848 7.46163 -54.28168 1.000 59.83676 73 MET A N 1
ATOM 610 C CA . MET A 1 73 ? -15.50393 7.15778 -54.53003 1.000 50.17360 73 MET A CA 1
ATOM 611 C C . MET A 1 73 ? -15.28153 6.71595 -55.96761 1.000 53.18240 73 MET A C 1
ATOM 612 O O . MET A 1 73 ? -14.26207 7.05861 -56.57299 1.000 64.69705 73 MET A O 1
ATOM 617 N N . GLN A 1 74 ? -16.21584 5.94812 -56.53250 1.000 62.40045 74 GLN A N 1
ATOM 618 C CA . GLN A 1 74 ? -16.08649 5.56925 -57.93591 1.000 57.20761 74 GLN A CA 1
ATOM 619 C C . GLN A 1 74 ? -16.18126 6.78736 -58.84981 1.000 74.76357 74 GLN A C 1
ATOM 620 O O . GLN A 1 74 ? -15.39245 6.92416 -59.79521 1.000 85.13088 74 GLN A O 1
ATOM 626 N N . GLN A 1 75 ? -17.13559 7.68683 -58.58587 1.000 76.09510 75 GLN A N 1
ATOM 627 C CA . GLN A 1 75 ? -17.17857 8.93993 -59.34009 1.000 86.72462 75 GLN A CA 1
ATOM 628 C C . GLN A 1 75 ? -15.86867 9.71120 -59.22674 1.000 90.54071 75 GLN A C 1
ATOM 629 O O . GLN A 1 75 ? -15.33536 10.20045 -60.22926 1.000 94.52684 75 GLN A O 1
ATOM 635 N N . GLU A 1 76 ? -15.33719 9.83720 -58.00983 1.000 88.04020 76 GLU A N 1
ATOM 636 C CA . GLU A 1 76 ? -14.10393 10.59263 -57.82067 1.000 87.41464 76 GLU A CA 1
ATOM 637 C C . GLU A 1 76 ? -12.92808 9.92455 -58.52060 1.000 90.04313 76 GLU A C 1
ATOM 638 O O . GLU A 1 76 ? -12.01204 10.61063 -58.98777 1.000 97.88486 76 GLU A O 1
ATOM 644 N N . ALA A 1 77 ? -12.93053 8.59316 -58.59873 1.000 88.32436 77 ALA A N 1
ATOM 645 C CA . ALA A 1 77 ? -11.91638 7.88533 -59.36650 1.000 88.04832 77 ALA A CA 1
ATOM 646 C C . ALA A 1 77 ? -12.14964 8.00233 -60.86348 1.000 100.25688 77 ALA A C 1
ATOM 647 O O . ALA A 1 77 ? -11.24418 7.68834 -61.64178 1.000 109.60690 77 ALA A O 1
ATOM 649 N N . LYS A 1 78 ? -13.33785 8.43637 -61.28137 1.000 126.57068 78 LYS A N 1
ATOM 650 C CA . LYS A 1 78 ? -13.60257 8.75165 -62.67760 1.000 133.06751 78 LYS A CA 1
ATOM 651 C C . LYS A 1 78 ? -13.30589 10.21048 -63.02271 1.000 136.44700 78 LYS A C 1
ATOM 652 O O . LYS A 1 78 ? -13.77455 10.70086 -64.05653 1.000 137.93890 78 LYS A O 1
ATOM 658 N N . ARG A 1 79 ? -12.54509 10.91048 -62.18525 1.000 114.14378 79 ARG A N 1
ATOM 659 C CA . ARG A 1 79 ? -12.12495 12.26725 -62.50025 1.000 113.41666 79 ARG A CA 1
ATOM 660 C C . ARG A 1 79 ? -10.91009 12.23032 -63.41772 1.000 126.31214 79 ARG A C 1
ATOM 661 O O . ARG A 1 79 ? -10.11181 11.29036 -63.38701 1.000 116.46978 79 ARG A O 1
ATOM 669 N N . THR A 1 80 ? -10.77621 13.26446 -64.24488 1.000 137.15989 80 THR A N 1
ATOM 670 C CA . THR A 1 80 ? -9.59920 13.41532 -65.08822 1.000 132.63564 80 THR A CA 1
ATOM 671 C C . THR A 1 80 ? -8.59749 14.41637 -64.53034 1.000 113.55127 80 THR A C 1
ATOM 672 O O . THR A 1 80 ? -7.47470 14.49631 -65.04028 1.000 106.83905 80 THR A O 1
ATOM 676 N N . ASP A 1 81 ? -8.97717 15.17791 -63.50495 1.000 117.29433 81 ASP A N 1
ATOM 677 C CA . ASP A 1 81 ? -8.08124 16.12055 -62.84741 1.000 124.41836 81 ASP A CA 1
ATOM 678 C C . ASP A 1 81 ? -7.19036 15.40588 -61.83514 1.000 122.97283 81 ASP A C 1
ATOM 679 O O . ASP A 1 81 ? -6.73415 16.01617 -60.86406 1.000 118.71940 81 ASP A O 1
ATOM 684 N N . LEU A 1 82 ? -6.94947 14.11458 -62.03233 1.000 117.67411 82 LEU A N 1
ATOM 685 C CA . LEU A 1 82 ? -6.32981 13.29072 -61.00749 1.000 107.70895 82 LEU A CA 1
ATOM 686 C C . LEU A 1 82 ? -4.84767 13.09178 -61.29270 1.000 100.90435 82 LEU A C 1
ATOM 687 O O . LEU A 1 82 ? -4.41814 13.00938 -62.44621 1.000 98.59500 82 LEU A O 1
ATOM 692 N N . ASN A 1 83 ? -4.06966 13.01511 -60.21865 1.000 96.50779 83 ASN A N 1
ATOM 693 C CA . ASN A 1 83 ? -2.66962 12.63676 -60.28229 1.000 93.74523 83 ASN A CA 1
ATOM 694 C C . ASN A 1 83 ? -2.51784 11.20073 -59.78971 1.000 92.42266 83 ASN A C 1
ATOM 695 O O . ASN A 1 83 ? -3.49182 10.53072 -59.44197 1.000 96.84845 83 ASN A O 1
ATOM 700 N N . MET A 1 84 ? -1.27598 10.71653 -59.78264 1.000 86.74074 84 MET A N 1
ATOM 701 C CA . MET A 1 84 ? -1.02721 9.31984 -59.43984 1.000 69.17937 84 MET A CA 1
ATOM 702 C C . MET A 1 84 ? -1.43927 9.01582 -58.00469 1.000 77.05561 84 MET A C 1
ATOM 703 O O . MET A 1 84 ? -2.12474 8.01852 -57.73912 1.000 88.42087 84 MET A O 1
ATOM 708 N N . PHE A 1 85 ? -1.03112 9.87131 -57.06436 1.000 74.29492 85 PHE A N 1
ATOM 709 C CA . PHE A 1 85 ? -1.37332 9.65979 -55.66279 1.000 74.53578 85 PHE A CA 1
ATOM 710 C C . PHE A 1 85 ? -2.88600 9.63857 -55.48059 1.000 81.74499 85 PHE A C 1
ATOM 711 O O . PHE A 1 85 ? -3.43030 8.75199 -54.81461 1.000 74.92912 85 PHE A O 1
ATOM 719 N N . GLU A 1 86 ? -3.58278 10.60542 -56.08571 1.000 83.96137 86 GLU A N 1
ATOM 720 C CA . GLU A 1 86 ? -5.03526 10.67765 -55.96112 1.000 70.86221 86 GLU A CA 1
ATOM 721 C C . GLU A 1 86 ? -5.70848 9.48172 -56.62023 1.000 68.99035 86 GLU A C 1
ATOM 722 O O . GLU A 1 86 ? -6.67961 8.93690 -56.08429 1.000 84.63248 86 GLU A O 1
ATOM 728 N N . ARG A 1 87 ? -5.21919 9.07527 -57.79332 1.000 87.86724 87 ARG A N 1
ATOM 729 C CA . ARG A 1 87 ? -5.80123 7.93575 -58.49563 1.000 92.83061 87 ARG A CA 1
ATOM 730 C C . ARG A 1 87 ? -5.70135 6.66954 -57.65562 1.000 89.86560 87 ARG A C 1
ATOM 731 O O . ARG A 1 87 ? -6.69179 5.94852 -57.46968 1.000 88.18919 87 ARG A O 1
ATOM 739 N N . TYR A 1 88 ? -4.50572 6.38644 -57.13053 1.000 92.09691 88 TYR A N 1
ATOM 740 C CA . TYR A 1 88 ? -4.34147 5.20860 -56.28637 1.000 87.43881 88 TYR A CA 1
ATOM 741 C C . TYR A 1 88 ? -5.13626 5.32833 -54.99384 1.000 80.38498 88 TYR A C 1
ATOM 742 O O . TYR A 1 88 ? -5.67695 4.32826 -54.51130 1.000 76.35105 88 TYR A O 1
ATOM 751 N N . ASN A 1 89 ? -5.24614 6.53633 -54.43687 1.000 59.51583 89 ASN A N 1
ATOM 752 C CA . ASN A 1 89 ? -6.02502 6.72429 -53.21804 1.000 57.88809 89 ASN A CA 1
ATOM 753 C C . ASN A 1 89 ? -7.49513 6.39858 -53.45298 1.000 75.61573 89 ASN A C 1
ATOM 754 O O . ASN A 1 89 ?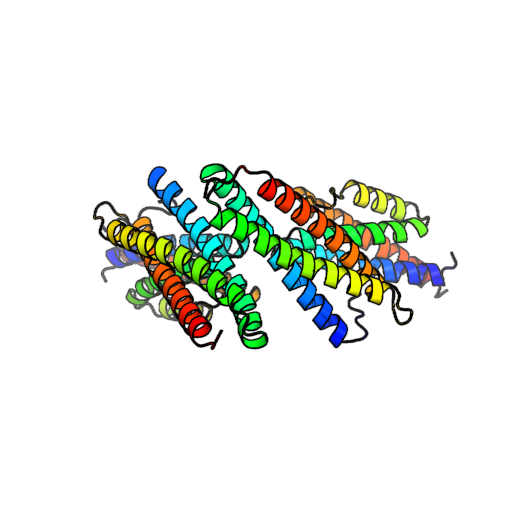 -8.11945 5.67779 -52.66504 1.000 85.33815 89 ASN A O 1
ATOM 759 N N . PHE A 1 90 ? -8.05881 6.90244 -54.55336 1.000 57.60169 90 PHE A N 1
ATOM 760 C CA . PHE A 1 90 ? -9.45604 6.61694 -54.86398 1.000 48.02989 90 PHE A CA 1
ATOM 761 C C . PHE A 1 90 ? -9.66960 5.14104 -55.17412 1.000 62.12710 90 PHE A C 1
ATOM 762 O O . PHE A 1 90 ? -10.66819 4.55301 -54.74126 1.000 71.88667 90 PHE A O 1
ATOM 770 N N . GLU A 1 91 ? -8.74727 4.52031 -55.91622 1.000 49.93355 91 GLU A N 1
ATOM 771 C CA . GLU A 1 91 ? -8.90795 3.10259 -56.22621 1.000 57.87751 91 GLU A CA 1
ATOM 772 C C . GLU A 1 91 ? -8.86607 2.25998 -54.95725 1.000 63.10854 91 GLU A C 1
ATOM 773 O O . GLU A 1 91 ? -9.67907 1.34105 -54.77874 1.000 69.95272 91 GLU A O 1
ATOM 779 N N . THR A 1 92 ? -7.92978 2.56979 -54.05757 1.000 57.68837 92 THR A N 1
ATOM 780 C CA . THR A 1 92 ? -7.83925 1.85233 -52.79357 1.000 62.30672 92 THR A CA 1
ATOM 781 C C . THR A 1 92 ? -9.08311 2.06587 -51.93923 1.000 56.49688 92 THR A C 1
ATOM 782 O O . THR A 1 92 ? -9.57337 1.12672 -51.30039 1.000 58.29667 92 THR A O 1
ATOM 786 N N . ALA A 1 93 ? -9.60465 3.29525 -51.90831 1.000 53.58116 93 ALA A N 1
ATOM 787 C CA . ALA A 1 93 ? -10.83524 3.55851 -51.16901 1.000 49.34448 93 ALA A CA 1
ATOM 788 C C . ALA A 1 93 ? -11.99004 2.72641 -51.71214 1.000 50.23770 93 ALA A C 1
ATOM 789 O O . ALA A 1 93 ? -12.73650 2.10294 -50.94739 1.000 51.94119 93 ALA A O 1
ATOM 791 N N . VAL A 1 94 ? -12.14912 2.70720 -53.03810 1.000 49.92361 94 VAL A N 1
ATOM 792 C CA . VAL A 1 94 ? -13.19840 1.89956 -53.65788 1.000 49.12386 94 VAL A CA 1
ATOM 793 C C . VAL A 1 94 ? -13.05452 0.43904 -53.25281 1.000 55.07716 94 VAL A C 1
ATOM 794 O O . VAL A 1 94 ? -14.02398 -0.20774 -52.83790 1.000 53.33985 94 VAL A O 1
ATOM 798 N N . SER A 1 95 ? -11.84065 -0.10318 -53.37665 1.000 53.45096 95 SER A N 1
ATOM 799 C CA . SER A 1 95 ? -11.62307 -1.51911 -53.09182 1.000 58.45636 95 SER A CA 1
ATOM 800 C C . SER A 1 95 ? -11.91643 -1.85353 -51.63022 1.000 52.12070 95 SER A C 1
ATOM 801 O O . SER A 1 95 ? -12.54961 -2.87710 -51.32907 1.000 55.97170 95 SER A O 1
ATOM 804 N N . THR A 1 96 ? -11.44622 -1.01475 -50.70393 1.000 53.20427 96 THR A N 1
ATOM 805 C CA . THR A 1 96 ? -11.71115 -1.26633 -49.29209 1.000 48.13809 96 THR A CA 1
ATOM 806 C C . THR A 1 96 ? -13.19657 -1.15791 -48.97787 1.000 53.90300 96 THR A C 1
ATOM 807 O O . THR A 1 96 ? -13.70731 -1.90438 -48.13026 1.000 56.64630 96 THR A O 1
ATOM 811 N N . ILE A 1 97 ? -13.90969 -0.25482 -49.65676 1.000 51.88598 97 ILE A N 1
ATOM 812 C CA . ILE A 1 97 ? -15.35713 -0.19820 -49.48325 1.000 54.43076 97 ILE A CA 1
ATOM 813 C C . ILE A 1 97 ? -15.99315 -1.49400 -49.96719 1.000 57.37919 97 ILE A C 1
ATOM 814 O O . ILE A 1 97 ? -16.91170 -2.02268 -49.33237 1.000 50.20281 97 ILE A O 1
ATOM 819 N N . GLU A 1 98 ? -15.52470 -2.01811 -51.10478 1.000 56.68937 98 GLU A N 1
ATOM 820 C CA . GLU A 1 98 ? -16.03460 -3.29829 -51.59547 1.000 47.94569 98 GLU A CA 1
ATOM 821 C C . GLU A 1 98 ? -15.86205 -4.38600 -50.54262 1.000 48.64570 98 GLU A C 1
ATOM 822 O O . GLU A 1 98 ? -16.79410 -5.15066 -50.25567 1.000 57.99041 98 GLU A O 1
ATOM 828 N N . ILE A 1 99 ? -14.66945 -4.45698 -49.94674 1.000 46.98572 99 ILE A N 1
ATOM 829 C CA . ILE A 1 99 ? -14.39462 -5.49107 -48.94828 1.000 53.69279 99 ILE A CA 1
ATOM 830 C C .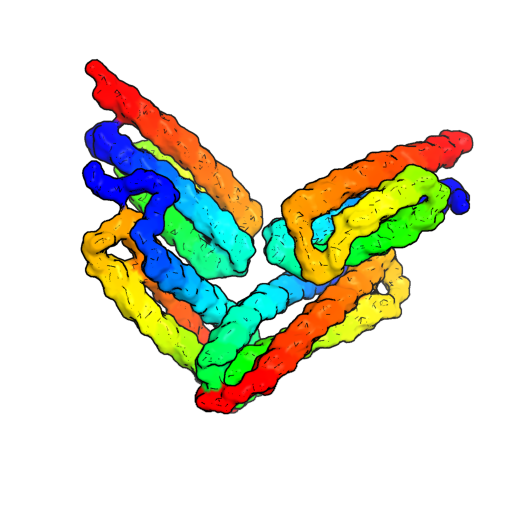 ILE A 1 99 ? -15.32818 -5.34583 -47.75045 1.000 46.35604 99 ILE A C 1
ATOM 831 O O . ILE A 1 99 ? -15.95162 -6.31955 -47.30243 1.000 43.66042 99 ILE A O 1
ATOM 836 N N . LEU A 1 100 ? -15.42089 -4.13136 -47.20051 1.000 56.16855 100 LEU A N 1
ATOM 837 C CA . LEU A 1 100 ? -16.24329 -3.92597 -46.01089 1.000 43.76520 100 LEU A CA 1
ATOM 838 C C . LEU A 1 100 ? -17.71785 -4.19210 -46.30175 1.000 55.29071 100 LEU A C 1
ATOM 839 O O . LEU A 1 100 ? -18.43271 -4.75235 -45.46141 1.000 51.56303 100 LEU A O 1
ATOM 844 N N . VAL A 1 101 ? -18.19273 -3.79393 -47.48522 1.000 44.72734 101 VAL A N 1
ATOM 845 C CA . VAL A 1 101 ? -19.57610 -4.06001 -47.86984 1.000 45.21970 101 VAL A CA 1
ATOM 846 C C . VAL A 1 101 ? -19.83417 -5.55876 -47.95454 1.000 63.74940 101 VAL A C 1
ATOM 847 O O . VAL A 1 101 ? -20.87550 -6.04654 -47.49908 1.000 62.88498 101 VAL A O 1
ATOM 851 N N . LYS A 1 102 ? -18.90365 -6.31381 -48.54984 1.000 56.67625 102 LYS A N 1
ATOM 852 C CA . LYS A 1 102 ? -19.10629 -7.75735 -48.65723 1.000 59.75646 102 LYS A CA 1
ATOM 853 C C . LYS A 1 102 ? -19.11388 -8.41680 -47.28389 1.000 59.35107 102 LYS A C 1
ATOM 854 O O . LYS A 1 102 ? -19.91965 -9.32167 -47.02545 1.000 68.88924 102 LYS A O 1
ATOM 860 N N . ASP A 1 103 ? -18.23191 -7.97086 -46.38738 1.000 53.59028 103 ASP A N 1
ATOM 861 C CA . ASP A 1 103 ? -18.24268 -8.49293 -45.02324 1.000 61.95965 103 ASP A CA 1
ATOM 862 C C . ASP A 1 103 ? -19.56904 -8.19447 -44.33347 1.000 55.35562 103 ASP A C 1
ATOM 863 O O . ASP A 1 103 ? -20.14952 -9.06215 -43.66774 1.000 66.82236 103 ASP A O 1
ATOM 868 N N . LEU A 1 104 ? -20.05182 -6.95736 -44.46623 1.000 57.37376 104 LEU A N 1
ATOM 869 C CA . LEU A 1 104 ? -21.31831 -6.58247 -43.84912 1.000 58.25561 104 LEU A CA 1
ATOM 870 C C . LEU A 1 104 ? -22.46981 -7.41126 -44.40397 1.000 63.14266 104 LEU A C 1
ATOM 871 O O . LEU A 1 104 ? -23.34780 -7.84583 -43.65166 1.000 68.91760 104 LEU A O 1
ATOM 876 N N . ALA A 1 105 ? -22.48584 -7.63319 -45.72167 1.000 59.17243 105 ALA A N 1
ATOM 877 C CA . ALA A 1 105 ? -23.53866 -8.44015 -46.33389 1.000 66.39402 105 ALA A CA 1
ATOM 878 C C . ALA A 1 105 ? -23.50018 -9.88086 -45.83874 1.000 67.63016 105 ALA A C 1
ATOM 879 O O . ALA A 1 105 ? -24.54921 -10.47992 -45.56716 1.000 67.54307 105 ALA A O 1
ATOM 881 N N . GLU A 1 106 ? -22.30126 -10.46180 -45.72808 1.000 68.70476 106 GLU A N 1
ATOM 882 C CA . GLU A 1 106 ? -22.19969 -11.83248 -45.23614 1.000 70.35126 106 GLU A CA 1
ATOM 883 C C . GLU A 1 106 ? -22.65583 -11.93162 -43.78640 1.000 68.08118 106 GLU A C 1
ATOM 884 O O . GLU A 1 106 ? -23.33395 -12.89575 -43.40615 1.000 73.52091 106 GLU A O 1
ATOM 890 N N . LEU A 1 107 ? -22.29231 -10.94827 -42.95993 1.000 62.62923 107 LEU A N 1
ATOM 891 C CA . LEU A 1 107 ? -22.76473 -10.95792 -41.58021 1.000 68.17146 107 LEU A CA 1
ATOM 892 C C . LEU A 1 107 ? -24.27780 -10.79306 -41.52090 1.000 62.77956 107 LEU A C 1
ATOM 893 O O . LEU A 1 107 ? -24.94282 -11.42043 -40.68962 1.000 71.13000 107 LEU A O 1
ATOM 898 N N . ALA A 1 108 ? -24.83655 -9.94888 -42.39204 1.000 61.92819 108 ALA A N 1
ATOM 899 C CA . ALA A 1 108 ? -26.28567 -9.80070 -42.46492 1.000 59.19393 108 ALA A CA 1
ATOM 900 C C . ALA A 1 108 ? -26.95706 -11.12121 -42.81513 1.000 75.31824 108 ALA A C 1
ATOM 901 O O . ALA A 1 108 ? -27.97707 -11.48312 -42.22096 1.000 81.71721 108 ALA A O 1
ATOM 903 N N . LYS A 1 109 ? -26.39809 -11.85623 -43.77742 1.000 82.04801 109 LYS A N 1
ATOM 904 C CA . LYS A 1 109 ? -26.95071 -13.16348 -44.12369 1.000 82.06702 109 LYS A CA 1
ATOM 905 C C . LYS A 1 109 ? -26.88385 -14.11726 -42.93631 1.000 83.83756 109 LYS A C 1
ATOM 906 O O . LYS A 1 109 ? -27.88365 -14.75439 -42.57209 1.000 96.32791 109 LYS A O 1
ATOM 912 N N . LYS A 1 110 ? -25.70486 -14.22252 -42.31702 1.000 80.85493 110 LYS A N 1
ATOM 913 C CA . LYS A 1 110 ? -25.53291 -15.13403 -41.19077 1.000 61.54574 110 LYS A CA 1
ATOM 914 C C . LYS A 1 110 ? -26.50115 -14.80421 -40.06294 1.000 80.40545 110 LYS A C 1
ATOM 915 O O . LYS A 1 110 ? -27.06504 -15.70823 -39.43450 1.000 70.33398 110 LYS A O 1
ATOM 921 N N . VAL A 1 111 ? -26.72978 -13.51350 -39.81275 1.000 90.57357 111 VAL A N 1
ATOM 922 C CA . VAL A 1 111 ? -27.60701 -13.11693 -38.71868 1.000 87.52055 111 VAL A CA 1
ATOM 923 C C . VAL A 1 111 ? -29.07118 -13.32704 -39.09342 1.000 88.47622 111 VAL A C 1
ATOM 924 O O . VAL A 1 111 ? -29.89159 -13.64675 -38.22858 1.000 97.29922 111 VAL A O 1
ATOM 928 N N . LYS A 1 112 ? -29.42763 -13.15419 -40.37048 1.000 85.05201 112 LYS A N 1
ATOM 929 C CA . LYS A 1 112 ? -30.77945 -13.45743 -40.82464 1.000 87.08473 112 LYS A CA 1
ATOM 930 C C . LYS A 1 112 ? -31.08729 -14.94645 -40.77219 1.000 99.45674 112 LYS A C 1
ATOM 931 O O . LYS A 1 112 ? -32.26305 -15.31938 -40.68385 1.000 87.06821 112 LYS A O 1
ATOM 937 N N . ALA A 1 113 ? -30.06310 -15.80248 -40.83030 1.000 109.95245 113 ALA A N 1
ATOM 938 C CA . ALA A 1 113 ? -30.31354 -17.24001 -40.87196 1.000 98.04118 113 ALA A CA 1
ATOM 939 C C . ALA A 1 113 ? -30.98382 -17.75845 -39.60290 1.000 109.45740 113 ALA A C 1
ATOM 940 O O . ALA A 1 113 ? -31.65317 -18.79733 -39.65099 1.000 112.78077 113 ALA A O 1
ATOM 942 N N . VAL A 1 114 ? -30.82232 -17.06599 -38.47325 1.000 107.89039 114 VAL A N 1
ATOM 943 C CA . VAL A 1 114 ? -31.34787 -17.56470 -37.20780 1.000 112.54816 114 VAL A CA 1
ATOM 944 C C . VAL A 1 114 ? -32.86558 -17.39839 -37.18861 1.000 124.50845 114 VAL A C 1
ATOM 945 O O . VAL A 1 114 ? -33.42628 -16.51964 -37.85741 1.000 124.61400 114 VAL A O 1
ATOM 949 N N . LYS A 1 115 ? -33.54422 -18.25480 -36.41774 1.000 123.96679 115 LYS A N 1
ATOM 950 C CA . LYS A 1 115 ? -35.00469 -18.23433 -36.40077 1.000 125.19916 115 LYS A CA 1
ATOM 951 C C . LYS A 1 115 ? -35.54344 -16.95413 -35.77331 1.000 123.48252 115 LYS A C 1
ATOM 952 O O . LYS A 1 115 ? -36.54173 -16.39951 -36.24900 1.000 134.48608 115 LYS A O 1
ATOM 958 N N . SER A 1 116 ? -34.90352 -16.47835 -34.70621 1.000 113.87558 116 SER A N 1
ATOM 959 C CA . SER A 1 116 ? -35.36418 -15.30722 -33.95780 1.000 117.91909 116 SER A CA 1
ATOM 960 C C . SER A 1 116 ? -36.77029 -15.51584 -33.40055 1.000 112.75460 116 SER A C 1
ATOM 961 O O . SER A 1 116 ? -36.96754 -15.55343 -32.18509 1.000 105.27528 116 SER A O 1
ATOM 964 N N . GLU B 1 7 ? 10.27083 -12.99987 -12.69613 1.000 145.83911 7 GLU B N 1
ATOM 965 C CA . GLU B 1 7 ? 9.13387 -12.57518 -13.50345 1.000 142.19072 7 GLU B CA 1
ATOM 966 C C . GLU B 1 7 ? 8.83876 -13.60748 -14.57879 1.000 158.32290 7 GLU B C 1
ATOM 967 O O . GLU B 1 7 ? 9.62166 -14.53824 -14.77917 1.000 166.00903 7 GLU B O 1
ATOM 973 N N . ASP B 1 8 ? 7.70662 -13.43991 -15.26586 1.000 180.85089 8 ASP B N 1
ATOM 974 C CA . ASP B 1 8 ? 7.17336 -14.45901 -16.17071 1.000 180.17842 8 ASP B CA 1
ATOM 975 C C . ASP B 1 8 ? 6.99151 -15.79425 -15.45302 1.000 186.94402 8 ASP B C 1
ATOM 976 O O . ASP B 1 8 ? 7.00677 -16.85710 -16.08342 1.000 190.78306 8 ASP B O 1
ATOM 981 N N . LYS B 1 9 ? 6.81669 -15.73842 -14.13116 1.000 133.70359 9 LYS B N 1
ATOM 982 C CA . LYS B 1 9 ? 6.71618 -16.91706 -13.28093 1.000 114.67718 9 LYS B CA 1
ATOM 983 C C . LYS B 1 9 ? 5.28248 -17.42960 -13.24970 1.000 99.40027 9 LYS B C 1
ATOM 984 O O . LYS B 1 9 ? 4.74105 -17.72139 -12.17684 1.000 111.85138 9 LYS B O 1
ATOM 990 N N . TRP B 1 10 ? 4.65487 -17.52624 -14.42202 1.000 88.85014 10 TRP B N 1
ATOM 991 C CA . TRP B 1 10 ? 3.32115 -18.10325 -14.53040 1.000 100.27843 10 TRP B CA 1
ATOM 992 C C . TRP B 1 10 ? 3.41018 -19.59509 -14.23338 1.000 119.31841 10 TRP B C 1
ATOM 993 O O . TRP B 1 10 ? 3.79009 -20.38948 -15.09938 1.000 112.82490 10 TRP B O 1
ATOM 1004 N N . ARG B 1 11 ? 3.05282 -19.98429 -13.01389 1.000 141.19586 11 ARG B N 1
ATOM 1005 C CA . ARG B 1 11 ? 3.04224 -21.37798 -12.58663 1.000 142.77005 11 ARG B CA 1
ATOM 1006 C C . ARG B 1 11 ? 1.93304 -22.18514 -13.25810 1.000 130.12449 11 ARG B C 1
ATOM 1007 O O . ARG B 1 11 ? 1.76112 -23.37202 -12.96706 1.000 144.21057 11 ARG B O 1
ATOM 1015 N N . ASN B 1 12 ? 1.19648 -21.57648 -14.18230 1.000 112.82451 12 ASN B N 1
ATOM 1016 C CA . ASN B 1 12 ? 0.09183 -22.26791 -14.83598 1.000 96.17136 12 ASN B CA 1
ATOM 1017 C C . ASN B 1 12 ? -0.08290 -21.64578 -16.21014 1.000 92.86236 12 ASN B C 1
ATOM 1018 O O . ASN B 1 12 ? -0.30384 -20.43530 -16.32969 1.000 80.14456 12 ASN B O 1
ATOM 1023 N N . ALA B 1 13 ? 0.05610 -22.47802 -17.24572 1.000 82.37063 13 ALA B N 1
ATOM 1024 C CA . ALA B 1 13 ? -0.06877 -21.98735 -18.61254 1.000 67.08864 13 ALA B CA 1
ATOM 1025 C C . ALA B 1 13 ? -1.47568 -21.47845 -18.88099 1.000 73.57112 13 ALA B C 1
ATOM 1026 O O . ALA B 1 13 ? -1.65595 -20.50584 -19.62426 1.000 72.36021 13 ALA B O 1
ATOM 1028 N N . PHE B 1 14 ? -2.47863 -22.12144 -18.27763 1.000 76.81318 14 PHE B N 1
ATOM 1029 C CA . PHE B 1 14 ? -3.86324 -21.70207 -18.45979 1.000 70.87295 14 PHE B CA 1
ATOM 1030 C C . PHE B 1 14 ? -4.05789 -20.27291 -17.96764 1.000 74.66902 14 PHE B C 1
ATOM 1031 O O . PHE B 1 14 ? -4.66806 -19.44447 -18.65376 1.000 59.51184 14 PHE B O 1
ATOM 1039 N N . ASP B 1 15 ? -3.54306 -19.96696 -16.77205 1.000 74.01240 15 ASP B N 1
ATOM 1040 C CA . ASP B 1 15 ? -3.67292 -18.61780 -16.22799 1.000 84.88873 15 ASP B CA 1
ATOM 1041 C C . ASP B 1 15 ? -2.90880 -17.60083 -17.07114 1.000 75.36290 15 ASP B C 1
ATOM 1042 O O . ASP B 1 15 ? -3.36234 -16.46341 -17.24174 1.000 68.78278 15 ASP B O 1
ATOM 1047 N N . HIS B 1 16 ? -1.75525 -17.99363 -17.61750 1.000 76.60174 16 HIS B N 1
ATOM 1048 C CA . HIS B 1 16 ? -0.99507 -17.09326 -18.48153 1.000 81.31464 16 HIS B CA 1
ATOM 1049 C C . HIS B 1 16 ? -1.76720 -16.76498 -19.75313 1.000 79.32248 16 HIS B C 1
ATOM 1050 O O . HIS B 1 16 ? -1.86504 -15.59731 -20.15267 1.000 79.35425 16 HIS B O 1
ATOM 1057 N N . MET B 1 17 ? -2.32059 -17.78912 -20.40328 1.000 96.96335 17 MET B N 1
ATOM 1058 C CA . MET B 1 17 ? -3.12478 -17.56500 -21.59882 1.000 92.28866 17 MET B CA 1
ATOM 1059 C C . MET B 1 17 ? -4.34496 -16.71126 -21.28271 1.000 86.93356 17 MET B C 1
ATOM 1060 O O . MET B 1 17 ? -4.71310 -15.82244 -22.06173 1.000 90.70208 17 MET B O 1
ATOM 1065 N N . LEU B 1 18 ? -4.98302 -16.96865 -20.14000 1.000 62.51860 18 LEU B N 1
ATOM 1066 C CA . LEU B 1 18 ? -6.14019 -16.18279 -19.72882 1.000 63.31659 18 LEU B CA 1
ATOM 1067 C C . LEU B 1 18 ? -5.77433 -14.71363 -19.55360 1.000 60.83889 18 LEU B C 1
ATOM 1068 O O . LEU B 1 18 ? -6.48074 -13.82309 -20.04092 1.000 67.68633 18 LEU B O 1
ATOM 1073 N N . MET B 1 19 ? -4.66508 -14.44250 -18.86128 1.000 72.28739 19 MET B N 1
ATOM 1074 C CA . MET B 1 19 ? -4.24029 -13.06284 -18.64772 1.000 63.92154 19 MET B CA 1
ATOM 1075 C C . MET B 1 19 ? -3.88760 -12.38005 -19.96316 1.000 64.94510 19 MET B C 1
ATOM 1076 O O . MET B 1 19 ? -4.21708 -11.20468 -20.17168 1.000 53.20153 19 MET B O 1
ATOM 1081 N N . GLU B 1 20 ? -3.23046 -13.10488 -20.87025 1.000 59.22826 20 GLU B N 1
ATOM 1082 C CA . GLU B 1 20 ? -2.86655 -12.51947 -22.15616 1.000 62.49612 20 GLU B CA 1
ATOM 1083 C C . GLU B 1 20 ? -4.10892 -12.15835 -22.96418 1.000 61.20363 20 GLU B C 1
ATOM 1084 O O . GLU B 1 20 ? -4.20762 -11.05599 -23.52265 1.000 62.88353 20 GLU B O 1
ATOM 1090 N N . GLU B 1 21 ? -5.07608 -13.07728 -23.02936 1.000 66.17467 21 GLU B N 1
ATOM 1091 C CA . GLU B 1 21 ? -6.31232 -12.79595 -23.75261 1.000 65.27119 21 GLU B CA 1
ATOM 1092 C C . GLU B 1 21 ? -7.08770 -11.65466 -23.10589 1.000 59.79928 21 GLU B C 1
ATOM 1093 O O . GLU B 1 21 ? -7.70701 -10.84158 -23.80462 1.000 61.85684 21 GLU B 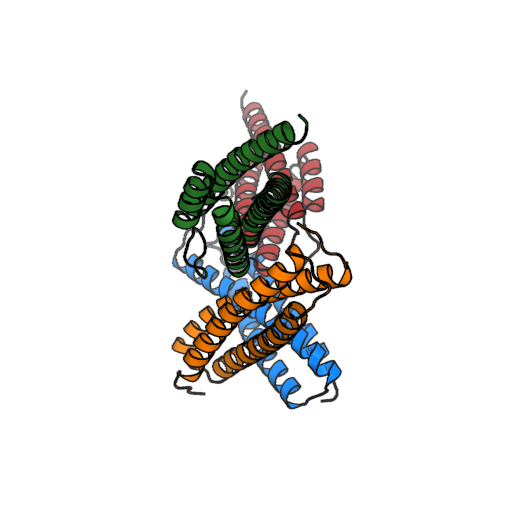O 1
ATOM 1099 N N . PHE B 1 22 ? -7.05904 -11.56676 -21.77294 1.000 58.87555 22 PHE B N 1
ATOM 1100 C CA . PHE B 1 22 ? -7.71298 -10.44681 -21.10627 1.000 49.11211 22 PHE B CA 1
ATOM 1101 C C . PHE B 1 22 ? -7.04457 -9.12784 -21.47081 1.000 56.12455 22 PHE B C 1
ATOM 1102 O O . PHE B 1 22 ? -7.72074 -8.10959 -21.64865 1.000 51.18646 22 PHE B O 1
ATOM 1110 N N . GLU B 1 23 ? -5.71386 -9.12367 -21.57801 1.000 58.04036 23 GLU B N 1
ATOM 1111 C CA . GLU B 1 23 ? -5.01709 -7.90030 -21.96720 1.000 56.12316 23 GLU B CA 1
ATOM 1112 C C . GLU B 1 23 ? -5.36538 -7.50240 -23.39793 1.000 64.32073 23 GLU B C 1
ATOM 1113 O O . GLU B 1 23 ? -5.52026 -6.31047 -23.70094 1.000 48.75283 23 GLU B O 1
ATOM 1119 N N . GLU B 1 24 ? -5.51110 -8.48809 -24.28833 1.000 56.90433 24 GLU B N 1
ATOM 1120 C CA . GLU B 1 24 ? -5.91330 -8.17145 -25.65784 1.000 52.57351 24 GLU B CA 1
ATOM 1121 C C . GLU B 1 24 ? -7.32889 -7.60375 -25.69830 1.000 55.53730 24 GLU B C 1
ATOM 1122 O O . GLU B 1 24 ? -7.59865 -6.62923 -26.41646 1.000 50.05254 24 GLU B O 1
ATOM 1128 N N . LYS B 1 25 ? -8.23998 -8.18365 -24.91230 1.000 60.82873 25 LYS B N 1
ATOM 1129 C CA . LYS B 1 25 ? -9.59765 -7.65204 -24.84368 1.000 56.79619 25 LYS B CA 1
ATOM 1130 C C . LYS B 1 25 ? -9.60678 -6.24443 -24.26177 1.000 55.73927 25 LYS B C 1
ATOM 1131 O O . LYS B 1 25 ? -10.39650 -5.39453 -24.68493 1.000 62.38445 25 LYS B O 1
ATOM 1137 N N . MET B 1 26 ? -8.73122 -5.97680 -23.29361 1.000 53.02500 26 MET B N 1
ATOM 1138 C CA . MET B 1 26 ? -8.64371 -4.63479 -22.72887 1.000 51.89180 26 MET B CA 1
ATOM 1139 C C . MET B 1 26 ? -8.14573 -3.63197 -23.76304 1.000 45.38696 26 MET B C 1
ATOM 1140 O O . MET B 1 26 ? -8.64247 -2.49982 -23.83007 1.000 44.97965 26 MET B O 1
ATOM 1145 N N . ASP B 1 27 ? -7.16217 -4.02953 -24.57529 1.000 53.56923 27 ASP B N 1
ATOM 1146 C CA . ASP B 1 27 ? -6.71490 -3.16481 -25.66456 1.000 47.31995 27 ASP B CA 1
ATOM 1147 C C . ASP B 1 27 ? -7.85630 -2.87135 -26.62698 1.000 44.71106 27 ASP B C 1
ATOM 1148 O O . ASP B 1 27 ? -8.04229 -1.72444 -27.06137 1.000 44.55290 27 ASP B O 1
ATOM 1153 N N . GLN B 1 28 ? -8.63064 -3.90199 -26.97347 1.000 46.84476 28 GLN B N 1
ATOM 1154 C CA . GLN B 1 28 ? -9.74461 -3.70292 -27.89367 1.000 42.01956 28 GLN B CA 1
ATOM 1155 C C . GLN B 1 28 ? -10.80336 -2.78882 -27.28896 1.000 41.15443 28 GLN B C 1
ATOM 1156 O O . GLN B 1 28 ? -11.39722 -1.96522 -27.99295 1.000 49.37327 28 GLN B O 1
ATOM 1162 N N . ILE B 1 29 ? -11.04227 -2.90807 -25.98187 1.000 44.55101 29 ILE B N 1
ATOM 1163 C CA . ILE B 1 29 ? -12.01275 -2.04101 -25.31934 1.000 44.00025 29 ILE B CA 1
ATOM 1164 C C . ILE B 1 29 ? -11.53255 -0.59367 -25.31723 1.000 42.35225 29 ILE B C 1
ATOM 1165 O O . ILE B 1 29 ? -12.32045 0.33058 -25.53180 1.000 43.93233 29 ILE B O 1
ATOM 1170 N N . GLU B 1 30 ? -10.24256 -0.36932 -25.05707 1.000 48.65945 30 GLU B N 1
ATOM 1171 C CA . GLU B 1 30 ? -9.70383 0.99097 -25.10345 1.000 50.82574 30 GLU B CA 1
ATOM 1172 C C . GLU B 1 30 ? -9.81405 1.59389 -26.50440 1.000 51.85216 30 GLU B C 1
ATOM 1173 O O . GLU B 1 30 ? -10.19525 2.76693 -26.66613 1.000 55.08305 30 GLU B O 1
ATOM 1179 N N . HIS B 1 31 ? -9.50959 0.80201 -27.53588 1.000 44.08921 31 HIS B N 1
ATOM 1180 C CA . HIS B 1 31 ? -9.65206 1.30119 -28.90065 1.000 54.05764 31 HIS B CA 1
ATOM 1181 C C . HIS B 1 31 ? -11.11275 1.60240 -29.22622 1.000 49.11932 31 HIS B C 1
ATOM 1182 O O . HIS B 1 31 ? -11.42446 2.62025 -29.86376 1.000 58.91077 31 HIS B O 1
ATOM 1189 N N . GLY B 1 32 ? -12.02345 0.73025 -28.78815 1.000 49.42306 32 GLY B N 1
ATOM 1190 C CA . GLY B 1 32 ? -13.43833 1.00509 -28.95479 1.000 46.33259 32 GLY B CA 1
ATOM 1191 C C . GLY B 1 32 ? -13.87629 2.25595 -28.22080 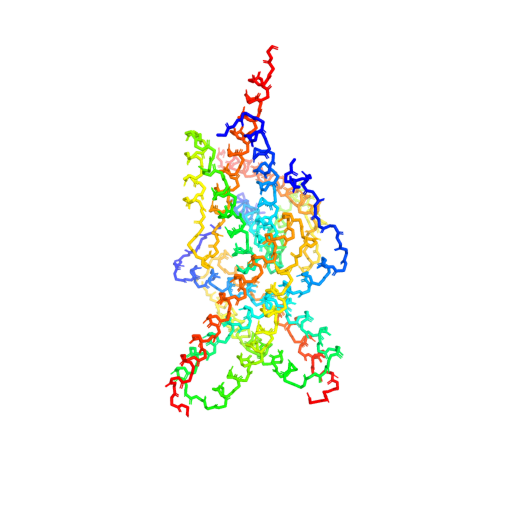1.000 48.16195 32 GLY B C 1
ATOM 1192 O O . GLY B 1 32 ? -14.76198 2.97195 -28.68091 1.000 60.01661 32 GLY B O 1
ATOM 1193 N N . LEU B 1 33 ? -13.27821 2.52081 -27.05903 1.000 43.85848 33 LEU B N 1
ATOM 1194 C CA . LEU B 1 33 ? -13.56768 3.75551 -26.33759 1.000 42.80805 33 LEU B CA 1
ATOM 1195 C C . LEU B 1 33 ? -13.17165 4.97509 -27.16328 1.000 52.35876 33 LEU B C 1
ATOM 1196 O O . LEU B 1 33 ? -13.89781 5.97456 -27.19680 1.000 51.91616 33 LEU B O 1
ATOM 1201 N N . LEU B 1 34 ? -12.00744 4.91962 -27.81353 1.000 48.58006 34 LEU B N 1
ATOM 1202 C CA . LEU B 1 34 ? -11.61673 6.01620 -28.70493 1.000 52.34494 34 LEU B CA 1
ATOM 1203 C C . LEU B 1 34 ? -12.63268 6.18881 -29.83521 1.000 56.03262 34 LEU B C 1
ATOM 1204 O O . LEU B 1 34 ? -13.06051 7.31602 -30.15244 1.000 58.76388 34 LEU B O 1
ATOM 1209 N N . MET B 1 35 ? -13.01336 5.07434 -30.46744 1.000 48.71525 35 MET B N 1
ATOM 1210 C CA . MET B 1 35 ? -14.02874 5.11256 -31.51877 1.000 54.16965 35 MET B CA 1
ATOM 1211 C C . MET B 1 35 ? -15.31560 5.75799 -31.01306 1.000 62.72963 35 MET B C 1
ATOM 1212 O O . MET B 1 35 ? -15.92310 6.59329 -31.69497 1.000 60.68223 35 MET B O 1
ATOM 1217 N N . LEU B 1 36 ? -15.75074 5.36702 -29.81389 1.000 53.61873 36 LEU B N 1
ATOM 1218 C CA . LEU B 1 36 ? -16.98148 5.89832 -29.24252 1.000 49.57529 36 LEU B CA 1
ATOM 1219 C C . LEU B 1 36 ? -16.85329 7.36813 -28.87499 1.000 54.31719 36 LEU B C 1
ATOM 1220 O O . LEU B 1 36 ? -17.85162 8.08479 -28.88153 1.000 63.38949 36 LEU B O 1
ATOM 1225 N N . SER B 1 37 ? -15.65101 7.83807 -28.54611 1.000 58.70878 37 SER B N 1
ATOM 1226 C CA . SER B 1 37 ? -15.46726 9.27142 -28.32868 1.000 57.33130 37 SER B CA 1
ATOM 1227 C C . SER B 1 37 ? -15.68576 10.04478 -29.62505 1.000 56.89336 37 SER B C 1
ATOM 1228 O O . SER B 1 37 ? -16.38401 11.07381 -29.64960 1.000 68.75827 37 SER B O 1
ATOM 1231 N N . GLU B 1 38 ? -15.09513 9.55532 -30.71889 1.000 52.14910 38 GLU B N 1
ATOM 1232 C CA . GLU B 1 38 ? -15.37129 10.16084 -32.02264 1.000 65.33539 38 GLU B CA 1
ATOM 1233 C C . GLU B 1 38 ? -16.86792 10.14150 -32.33273 1.000 62.82906 38 GLU B C 1
ATOM 1234 O O . GLU B 1 38 ? -17.44278 11.14513 -32.78592 1.000 54.15002 38 GLU B O 1
ATOM 1240 N N . GLN B 1 39 ? -17.51938 9.00635 -32.07556 1.000 70.27923 39 GLN B N 1
ATOM 1241 C CA . GLN B 1 39 ? -18.94655 8.89229 -32.35207 1.000 57.99551 39 GLN B CA 1
ATOM 1242 C C . GLN B 1 39 ? -19.77804 9.77392 -31.42751 1.000 69.33562 39 GLN B C 1
ATOM 1243 O O . GLN B 1 39 ? -20.86907 10.20157 -31.80626 1.000 62.22422 39 GLN B O 1
ATOM 1249 N N . TYR B 1 40 ? -19.28927 10.05035 -30.21754 1.000 74.02631 40 TYR B N 1
ATOM 1250 C CA . TYR B 1 40 ? -19.97381 10.97925 -29.32432 1.000 62.36634 40 TYR B CA 1
ATOM 1251 C C . TYR B 1 40 ? -19.90930 12.39875 -29.86374 1.000 71.88996 40 TYR B C 1
ATOM 1252 O O . TYR B 1 40 ? -20.87617 13.15866 -29.74431 1.000 65.36049 40 TYR B O 1
ATOM 1261 N N . LYS B 1 41 ? -18.76847 12.78256 -30.43861 1.000 80.46007 41 LYS B N 1
ATOM 1262 C CA . LYS B 1 41 ? -18.72045 14.04786 -31.17094 1.000 58.85534 41 LYS B CA 1
ATOM 1263 C C . LYS B 1 41 ? -19.76439 14.06794 -32.28782 1.000 70.74017 41 LYS B C 1
ATOM 1264 O O . LYS B 1 41 ? -20.54584 15.02491 -32.42213 1.000 61.62068 41 LYS B O 1
ATOM 1270 N N . GLU B 1 42 ? -19.79592 13.00415 -33.09702 1.000 80.64610 42 GLU B N 1
ATOM 1271 C CA . GLU B 1 42 ? -20.78590 12.92765 -34.17259 1.000 78.24955 42 GLU B CA 1
ATOM 1272 C C . GLU B 1 42 ? -22.21175 13.01107 -33.63119 1.000 83.65244 42 GLU B C 1
ATOM 1273 O O . GLU B 1 42 ? -23.09356 13.59343 -34.27153 1.000 87.63806 42 GLU B O 1
ATOM 1279 N N . LEU B 1 43 ? -22.45572 12.43072 -32.45356 1.000 83.03577 43 LEU B N 1
ATOM 1280 C CA . LEU B 1 43 ? -23.79697 12.41853 -31.87783 1.000 80.72621 43 LEU B CA 1
ATOM 1281 C C . LEU B 1 43 ? -24.17387 13.77977 -31.31572 1.000 90.09228 43 LEU B C 1
ATOM 1282 O O . LEU B 1 43 ? -25.34607 14.16811 -31.36142 1.000 83.88420 43 LEU B O 1
ATOM 1287 N N . GLU B 1 44 ? -23.20354 14.50430 -30.76161 1.000 86.92997 44 GLU B N 1
ATOM 1288 C CA . GLU B 1 44 ? -23.43056 15.90681 -30.44366 1.000 80.50185 44 GLU B CA 1
ATOM 1289 C C . GLU B 1 44 ? -23.85699 16.66950 -31.68883 1.000 89.92843 44 GLU B C 1
ATOM 1290 O O . GLU B 1 44 ? -24.73844 17.53486 -31.62877 1.000 99.49810 44 GLU B O 1
ATOM 1296 N N . LYS B 1 45 ? -23.23634 16.35947 -32.82911 1.000 102.78013 45 LYS B N 1
ATOM 1297 C CA . LYS B 1 45 ? -23.59654 17.03665 -34.07446 1.000 89.88901 45 LYS B CA 1
ATOM 1298 C C . LYS B 1 45 ? -25.01419 16.68111 -34.52630 1.000 82.98509 45 LYS B C 1
ATOM 1299 O O . LYS B 1 45 ? -25.84717 17.56652 -34.74903 1.000 83.73075 45 LYS B O 1
ATOM 1305 N N . THR B 1 46 ? -25.30842 15.38694 -34.67085 1.000 85.01654 46 THR B N 1
ATOM 1306 C CA . THR B 1 46 ? -26.53063 14.95568 -35.34476 1.000 64.27183 46 THR B CA 1
ATOM 1307 C C . THR B 1 46 ? -27.68371 14.67340 -34.39223 1.000 79.37386 46 THR B C 1
ATOM 1308 O O . THR B 1 46 ? -28.84363 14.88585 -34.76307 1.000 95.73433 46 THR B O 1
ATOM 1312 N N . LYS B 1 47 ? -27.39366 14.18370 -33.18691 1.000 84.24834 47 LYS B N 1
ATOM 1313 C CA . LYS B 1 47 ? -28.41188 13.83113 -32.19386 1.000 95.29669 47 LYS B CA 1
ATOM 1314 C C . LYS B 1 47 ? -29.37359 12.75717 -32.69676 1.000 104.09377 47 LYS B C 1
ATOM 1315 O O . LYS B 1 47 ? -30.54407 12.72707 -32.30690 1.000 101.34079 47 LYS B O 1
ATOM 1321 N N . SER B 1 48 ? -28.89435 11.87393 -33.56999 1.000 111.82782 48 SER B N 1
ATOM 1322 C CA . SER B 1 48 ? -29.69439 10.73260 -33.99298 1.000 102.54409 48 SER B CA 1
ATOM 1323 C C . SER B 1 48 ? -29.85655 9.75829 -32.83214 1.000 92.29412 48 SER B C 1
ATOM 1324 O O . SER B 1 48 ? -28.86883 9.33911 -32.22015 1.000 90.95058 48 SER B O 1
ATOM 1327 N N . LYS B 1 49 ? -31.10632 9.40036 -32.52490 1.000 90.30092 49 LYS B N 1
ATOM 1328 C CA . LYS B 1 49 ? -31.36811 8.50931 -31.39722 1.000 90.17980 49 LYS B CA 1
ATOM 1329 C C . LYS B 1 49 ? -30.74096 7.13722 -31.60395 1.000 78.29869 49 LYS B C 1
ATOM 1330 O O . LYS B 1 49 ? -30.31297 6.49562 -30.63473 1.000 83.19166 49 LYS B O 1
ATOM 1336 N N . GLU B 1 50 ? -30.67242 6.67453 -32.85347 1.000 79.80143 50 GLU B N 1
ATOM 1337 C CA . GLU B 1 50 ? -30.12007 5.35298 -33.12995 1.000 81.53433 50 GLU B CA 1
ATOM 1338 C C . GLU B 1 50 ? -28.63888 5.29416 -32.77541 1.000 75.52770 50 GLU B C 1
ATOM 1339 O O . GLU B 1 50 ? -28.17562 4.33373 -32.15049 1.000 69.55606 50 GLU B O 1
ATOM 1345 N N . LEU B 1 51 ? -27.87841 6.31674 -33.17364 1.000 70.35673 51 LEU B N 1
ATOM 1346 C CA . LEU B 1 51 ? -26.46700 6.37919 -32.80710 1.000 62.51752 51 LEU B CA 1
ATOM 1347 C C . LEU B 1 51 ? -26.29344 6.46506 -31.29402 1.000 61.35910 51 LEU B C 1
ATOM 1348 O O . LEU B 1 51 ? -25.36395 5.87193 -30.73250 1.000 79.37761 51 LEU B O 1
ATOM 1353 N N . LYS B 1 52 ? -27.16240 7.22654 -30.62383 1.000 79.07434 52 LYS B N 1
ATOM 1354 C CA . LYS B 1 52 ? -27.14362 7.29719 -29.16427 1.000 72.73089 52 LYS B CA 1
ATOM 1355 C C . LYS B 1 52 ? -27.28080 5.91115 -28.54390 1.000 71.84035 52 LYS B C 1
ATOM 1356 O O . LYS B 1 52 ? -26.47192 5.51293 -27.69344 1.000 74.59914 52 LYS B O 1
ATOM 1362 N N . GLU B 1 53 ? -28.31177 5.16376 -28.95234 1.000 63.87627 53 GLU B N 1
ATOM 1363 C CA . GLU B 1 53 ? -28.51207 3.82442 -28.40757 1.000 74.06650 53 GLU B CA 1
ATOM 1364 C C . GLU B 1 53 ? -27.36271 2.89851 -28.77915 1.000 64.07329 53 GLU B C 1
ATOM 1365 O O . GLU B 1 53 ? -27.00061 2.01672 -27.99626 1.000 69.67833 53 GLU B O 1
ATOM 1371 N N . GLN B 1 54 ? -26.76276 3.10111 -29.95208 1.000 56.49127 54 GLN B N 1
ATOM 1372 C CA . GLN B 1 54 ? -25.62914 2.28367 -30.36920 1.000 63.34647 54 GLN B CA 1
ATOM 1373 C C . GLN B 1 54 ? -24.44048 2.48105 -29.43611 1.000 55.74390 54 GLN B C 1
ATOM 1374 O O . GLN B 1 54 ? -23.86154 1.51210 -28.91785 1.000 61.81389 54 GLN B O 1
ATOM 1380 N N . ILE B 1 55 ? -24.07410 3.74284 -29.20489 1.000 43.17107 55 ILE B N 1
ATOM 1381 C CA . ILE B 1 55 ? -22.96931 4.05766 -28.30469 1.000 48.79404 55 ILE B CA 1
ATOM 1382 C C . ILE B 1 55 ? -23.25336 3.52828 -26.90575 1.000 47.06464 55 ILE B C 1
ATOM 1383 O O . ILE B 1 55 ? -22.38998 2.91106 -26.26919 1.000 54.68080 55 ILE B O 1
ATOM 1388 N N . LEU B 1 56 ? -24.47213 3.75991 -26.40752 1.000 53.13952 56 LEU B N 1
ATOM 1389 C CA . LEU B 1 56 ? -24.81175 3.32049 -25.05682 1.000 53.42919 56 LEU B CA 1
ATOM 1390 C C . LEU B 1 56 ? -24.76006 1.80268 -24.92659 1.000 57.22055 56 LEU B C 1
ATOM 1391 O O . LEU B 1 56 ? -24.27392 1.27715 -23.91909 1.000 56.62132 56 LEU B O 1
ATOM 1396 N N . ARG B 1 57 ? -25.24157 1.07920 -25.93838 1.000 48.94368 57 ARG B N 1
ATOM 1397 C CA . ARG B 1 57 ? -25.23834 -0.37656 -25.87159 1.000 46.46299 57 ARG B CA 1
ATOM 1398 C C . ARG B 1 57 ? -23.81994 -0.93042 -25.89634 1.000 55.89074 57 ARG B C 1
ATOM 1399 O O . ARG B 1 57 ? -23.49199 -1.85271 -25.13407 1.000 58.86859 57 ARG B O 1
ATOM 1407 N N . GLU B 1 58 ? -22.96005 -0.38487 -26.76129 1.000 43.67862 58 GLU B N 1
ATOM 1408 C CA . GLU B 1 58 ? -21.58215 -0.86486 -26.78453 1.000 37.09578 58 GLU B CA 1
ATOM 1409 C C . GLU B 1 58 ? -20.87317 -0.54987 -25.47088 1.000 41.31633 58 GLU B C 1
ATOM 1410 O O . GLU B 1 58 ? -20.12843 -1.38634 -24.93762 1.000 43.33754 58 GLU B O 1
ATOM 1416 N N . LEU B 1 59 ? -21.10576 0.64895 -24.92606 1.000 43.60393 59 LEU B N 1
ATOM 1417 C CA . LEU B 1 59 ? -20.53777 0.99904 -23.62846 1.000 42.61878 59 LEU B CA 1
ATOM 1418 C C . LEU B 1 59 ? -21.00751 0.04189 -22.54160 1.000 49.82247 59 LEU B C 1
ATOM 1419 O O . LEU B 1 59 ? -20.21833 -0.36550 -21.68306 1.000 44.64436 59 LEU B O 1
ATOM 1424 N N . THR B 1 60 ? -22.29353 -0.31919 -22.55403 1.000 48.07012 60 THR B N 1
ATOM 1425 C CA . THR B 1 60 ? -22.80890 -1.23376 -21.53984 1.000 56.94879 60 THR B CA 1
ATOM 1426 C C . THR B 1 60 ? -22.16715 -2.60986 -21.65869 1.000 50.61942 60 THR B C 1
ATOM 1427 O O . THR B 1 60 ? -21.78633 -3.21078 -20.64746 1.000 49.25610 60 THR B O 1
ATOM 1431 N N . ILE B 1 61 ? -22.04801 -3.13039 -22.88260 1.000 47.62605 61 ILE B N 1
ATOM 1432 C CA . ILE B 1 61 ? -21.39824 -4.42827 -23.07120 1.000 47.76733 61 ILE B CA 1
ATOM 1433 C C . ILE B 1 61 ? -19.97323 -4.39392 -22.53229 1.000 38.98961 61 ILE B C 1
ATOM 1434 O O . ILE B 1 61 ? -19.54835 -5.28440 -21.77856 1.000 61.78149 61 ILE B O 1
ATOM 1439 N N . ALA B 1 62 ? -19.21237 -3.36599 -22.91581 1.000 47.96078 62 ALA B N 1
ATOM 1440 C CA . ALA B 1 62 ? -17.83182 -3.25529 -22.45794 1.000 34.21190 62 ALA B CA 1
ATOM 1441 C C . ALA B 1 62 ? -17.75883 -3.16063 -20.93843 1.000 35.97813 62 ALA B C 1
ATOM 1442 O O . ALA B 1 62 ? -16.93440 -3.82772 -20.30229 1.000 38.61819 62 ALA B O 1
ATOM 1444 N N . GLU B 1 63 ? -18.61529 -2.33055 -20.33719 1.000 45.36215 63 GLU B N 1
ATOM 1445 C CA . GLU B 1 63 ? -18.57161 -2.14369 -18.89152 1.000 45.08040 63 GLU B CA 1
ATOM 1446 C C . GLU B 1 63 ? -18.94140 -3.42323 -18.15491 1.000 55.39539 63 GLU B C 1
ATOM 1447 O O . GLU B 1 63 ? -18.36349 -3.72747 -17.10678 1.000 61.24073 63 GLU B O 1
ATOM 1453 N N . ASN B 1 64 ? -19.89765 -4.19008 -18.68367 1.000 59.98648 64 ASN B N 1
ATOM 1454 C CA . ASN B 1 64 ? -20.27011 -5.43530 -18.02094 1.000 54.19457 64 ASN B CA 1
ATOM 1455 C C . ASN B 1 64 ? -19.14508 -6.45522 -18.10633 1.000 51.80511 64 ASN B C 1
ATOM 1456 O O . ASN B 1 64 ? -18.82822 -7.12219 -17.11018 1.000 54.06023 64 ASN B O 1
ATOM 1461 N N . TYR B 1 65 ? -18.52590 -6.59149 -19.28486 1.000 51.28697 65 TYR B N 1
ATOM 1462 C CA . TYR B 1 65 ? -17.36681 -7.47277 -19.38082 1.000 45.04682 65 TYR B CA 1
ATOM 1463 C C . TYR B 1 65 ? -16.27916 -7.04741 -18.40230 1.000 54.69842 65 TYR B C 1
ATOM 1464 O O . TYR B 1 65 ? -15.65836 -7.89280 -17.74725 1.000 47.47024 65 TYR B O 1
ATOM 1473 N N . LEU B 1 66 ? -16.02700 -5.73954 -18.29679 1.000 59.65696 66 LEU B N 1
ATOM 1474 C CA . LEU B 1 66 ? -14.92983 -5.27140 -17.45675 1.000 45.13782 66 LEU B CA 1
ATOM 1475 C C . LEU B 1 66 ? -15.23700 -5.46586 -15.97792 1.000 49.90562 66 LEU B C 1
ATOM 1476 O O . LEU B 1 66 ? -14.33948 -5.78050 -15.19327 1.000 53.26979 66 LEU B O 1
ATOM 1481 N N . ARG B 1 67 ? -16.49546 -5.28995 -15.57431 1.000 53.59165 67 ARG B N 1
ATOM 1482 C CA . ARG B 1 67 ? -16.85953 -5.55634 -14.18574 1.000 54.32303 67 ARG B CA 1
ATOM 1483 C C . ARG B 1 67 ? -16.74710 -7.04293 -13.86270 1.000 61.40784 67 ARG B C 1
ATOM 1484 O O . ARG B 1 67 ? -16.30381 -7.41529 -12.76700 1.000 60.96986 67 ARG B O 1
ATOM 1492 N N . GLY B 1 68 ? -17.14094 -7.90886 -14.80080 1.000 52.69350 68 GLY B N 1
ATOM 1493 C CA . GLY B 1 68 ? -16.94320 -9.33544 -14.58954 1.000 45.76168 68 GLY B CA 1
ATOM 1494 C C . GLY B 1 68 ? -15.47511 -9.68916 -14.45569 1.000 52.90068 68 GLY B C 1
ATOM 1495 O O . GLY B 1 68 ? -15.08049 -10.46703 -13.57841 1.000 58.50627 68 GLY B O 1
ATOM 1496 N N . ALA B 1 69 ? -14.64528 -9.12895 -15.33989 1.000 53.36996 69 ALA B N 1
ATOM 1497 C CA . ALA B 1 69 ? -13.20268 -9.31423 -15.24273 1.000 42.24930 69 ALA B CA 1
ATOM 1498 C C . ALA B 1 69 ? -12.67585 -8.81766 -13.90423 1.000 56.71766 69 ALA B C 1
ATOM 1499 O O . ALA B 1 69 ? -11.79146 -9.43874 -13.31244 1.000 49.87055 69 ALA B O 1
ATOM 1501 N N . LEU B 1 70 ? -13.19221 -7.68303 -13.42818 1.000 58.16157 70 LEU B N 1
ATOM 1502 C CA . LEU B 1 70 ? -12.79011 -7.14388 -12.13308 1.000 51.87303 70 LEU B CA 1
ATOM 1503 C C . LEU B 1 70 ? -13.09122 -8.13125 -11.01382 1.000 57.63412 70 LEU B C 1
ATOM 1504 O O . LEU B 1 70 ? -12.24787 -8.38354 -10.14350 1.000 42.49875 70 LEU B O 1
ATOM 1509 N N . LYS B 1 71 ? -14.31340 -8.66671 -11.00356 1.000 53.15598 71 LYS B N 1
ATOM 1510 C CA . LYS B 1 71 ? -14.69048 -9.65375 -9.99595 1.000 51.60850 71 LYS B CA 1
ATOM 1511 C C . LYS B 1 71 ? -13.75700 -10.85704 -10.04253 1.000 50.58904 71 LYS B C 1
ATOM 1512 O O . LYS B 1 71 ? -13.24961 -11.30837 -9.00797 1.000 55.59899 71 LYS B O 1
ATOM 1518 N N . PHE B 1 72 ? -13.52972 -11.39471 -11.24382 1.000 52.20841 72 PHE B N 1
ATOM 1519 C CA . PHE B 1 72 ? -12.60257 -12.51295 -11.40197 1.000 53.99507 72 PHE B CA 1
ATOM 1520 C C . PHE B 1 72 ? -11.20739 -12.17071 -10.88601 1.000 58.91504 72 PHE B C 1
ATOM 1521 O O . PHE B 1 72 ? -10.56500 -12.99111 -10.22003 1.000 44.24062 72 PHE B O 1
ATOM 1529 N N . MET B 1 73 ? -10.70889 -10.97747 -11.21286 1.000 62.60081 73 MET B N 1
ATOM 1530 C CA . MET B 1 73 ? -9.34850 -10.60474 -10.84492 1.000 56.63101 73 MET B CA 1
ATOM 1531 C C . MET B 1 73 ? -9.20889 -10.45207 -9.33827 1.000 66.82726 73 MET B C 1
ATOM 1532 O O . MET B 1 73 ? -8.19205 -10.84836 -8.76249 1.000 63.35335 73 MET B O 1
ATOM 1537 N N . GLN B 1 74 ? -10.22017 -9.87876 -8.68331 1.000 63.48205 74 GLN B N 1
ATOM 1538 C CA . GLN B 1 74 ? -10.20098 -9.79823 -7.22588 1.000 53.11480 74 GLN B CA 1
ATOM 1539 C C . GLN B 1 74 ? -10.25244 -11.18969 -6.61077 1.000 65.99826 74 GLN B C 1
ATOM 1540 O O . GLN B 1 74 ? -9.53559 -11.48598 -5.64175 1.000 77.77482 74 GLN B O 1
ATOM 1546 N N . GLN B 1 75 ? -11.09737 -12.05762 -7.17011 1.000 64.40352 75 GLN B N 1
ATOM 1547 C CA . GLN B 1 75 ? -11.16649 -13.44023 -6.72184 1.000 55.52515 75 GLN B CA 1
ATOM 1548 C C . GLN B 1 75 ? -9.78699 -14.08649 -6.78181 1.000 57.79700 75 GLN B C 1
ATOM 1549 O O . GLN B 1 75 ? -9.34509 -14.73621 -5.82871 1.000 78.45419 75 GLN B O 1
ATOM 1555 N N . GLU B 1 76 ? -9.09089 -13.90852 -7.90868 1.000 61.14729 76 GLU B N 1
ATOM 1556 C CA . GLU B 1 76 ? -7.75465 -14.47544 -8.07470 1.000 67.60218 76 GLU B CA 1
ATOM 1557 C C . GLU B 1 76 ? -6.73650 -13.82248 -7.14728 1.000 70.30555 76 GLU B C 1
ATOM 1558 O O . GLU B 1 76 ? -5.78234 -14.47932 -6.71744 1.000 67.92450 76 GLU B O 1
ATOM 1564 N N . ALA B 1 77 ? -6.90941 -12.53516 -6.84257 1.000 84.10358 77 ALA B N 1
ATOM 1565 C CA . ALA B 1 77 ? -6.02553 -11.84653 -5.91137 1.000 85.98677 77 ALA B CA 1
ATOM 1566 C C . ALA B 1 77 ? -6.26267 -12.25480 -4.46600 1.000 87.57195 77 ALA B C 1
ATOM 1567 O O . ALA B 1 77 ? -5.42008 -11.95950 -3.61180 1.000 94.46189 77 ALA B O 1
ATOM 1569 N N . LYS B 1 78 ? -7.37621 -12.92384 -4.17176 1.000 77.15060 78 LYS B N 1
ATOM 1570 C CA . LYS B 1 78 ? -7.59405 -13.50307 -2.85304 1.000 85.12462 78 LYS B CA 1
ATOM 1571 C C . LYS B 1 78 ? -7.05019 -14.92622 -2.74203 1.000 87.34991 78 LYS B C 1
ATOM 1572 O O . LYS B 1 78 ? -7.39642 -15.64025 -1.79357 1.000 74.34033 78 LYS B O 1
ATOM 1578 N N . ARG B 1 79 ? -6.19995 -15.34468 -3.67650 1.000 87.78768 79 ARG B N 1
ATOM 1579 C CA . ARG B 1 79 ? -5.60810 -16.67455 -3.64108 1.000 77.84092 79 ARG B CA 1
ATOM 1580 C C . ARG B 1 79 ? -4.37469 -16.71851 -2.74422 1.000 85.80003 79 ARG B C 1
ATOM 1581 O O . ARG B 1 79 ? -3.64414 -15.73327 -2.60153 1.000 74.49888 79 ARG B O 1
ATOM 1589 N N . THR B 1 80 ? -4.14534 -17.88832 -2.14227 1.000 94.73622 80 THR B N 1
ATOM 1590 C CA . THR B 1 80 ? -2.94160 -18.15580 -1.36603 1.000 83.36299 80 THR B CA 1
ATOM 1591 C C . THR B 1 80 ? -1.92155 -18.99180 -2.12855 1.000 86.75017 80 THR B C 1
ATOM 1592 O O . THR B 1 80 ? -0.77967 -19.11535 -1.67342 1.000 80.98423 80 THR B O 1
ATOM 1596 N N . ASP B 1 81 ? -2.30723 -19.56724 -3.26898 1.000 97.60658 81 ASP B N 1
ATOM 1597 C CA . ASP B 1 81 ? -1.42643 -20.33962 -4.13641 1.000 98.74461 81 ASP B CA 1
ATOM 1598 C C . ASP B 1 81 ? -0.57172 -19.45058 -5.04467 1.000 101.69880 81 ASP B C 1
ATOM 1599 O O . ASP B 1 81 ? -0.10762 -19.90167 -6.09889 1.000 105.16573 81 ASP B O 1
ATOM 1604 N N . LEU B 1 82 ? -0.38141 -18.19187 -4.67082 1.000 86.13341 82 LEU B N 1
ATOM 1605 C CA . LEU B 1 82 ? 0.19886 -17.18480 -5.54361 1.000 91.47778 82 LEU B CA 1
ATOM 1606 C C . LEU B 1 82 ? 1.63225 -16.84947 -5.15445 1.000 88.09136 82 LEU B C 1
ATOM 1607 O O . LEU B 1 82 ? 2.01317 -16.91236 -3.98289 1.000 88.22250 82 LEU B O 1
ATOM 1612 N N . ASN B 1 83 ? 2.42214 -16.48632 -6.15726 1.000 84.87340 83 ASN B N 1
ATOM 1613 C CA . ASN B 1 83 ? 3.72918 -15.89239 -5.94490 1.000 105.89010 83 ASN B CA 1
ATOM 1614 C C . ASN B 1 83 ? 3.61112 -14.38723 -6.18388 1.000 102.33810 83 ASN B C 1
ATOM 1615 O O . ASN B 1 83 ? 2.53697 -13.86884 -6.49745 1.000 95.56091 83 ASN B O 1
ATOM 1620 N N . MET B 1 84 ? 4.72208 -13.67064 -6.01143 1.000 125.78831 84 MET B N 1
ATOM 1621 C CA . MET B 1 84 ? 4.66953 -12.21378 -6.10227 1.000 131.69652 84 MET B CA 1
ATOM 1622 C C . MET B 1 84 ? 4.26863 -11.75660 -7.50159 1.000 125.55596 84 MET B C 1
ATOM 1623 O O . MET B 1 84 ? 3.42925 -10.85730 -7.65386 1.000 127.92060 84 MET B O 1
ATOM 1628 N N . PHE B 1 85 ? 4.85430 -12.37062 -8.53386 1.000 97.53685 85 PHE B N 1
ATOM 1629 C CA . PHE B 1 85 ? 4.53220 -12.00657 -9.91065 1.000 95.68042 85 PHE B CA 1
ATOM 1630 C C . PHE B 1 85 ? 3.04539 -12.15633 -10.19722 1.000 102.09713 85 PHE B C 1
ATOM 1631 O O . PHE B 1 85 ? 2.40327 -11.22620 -10.69559 1.000 103.45483 85 PHE B O 1
ATOM 1639 N N . GLU B 1 86 ? 2.47167 -13.30903 -9.85136 1.000 94.02085 86 GLU B N 1
ATOM 1640 C CA . GLU B 1 86 ? 1.06170 -13.54909 -10.14009 1.000 89.18551 86 GLU B CA 1
ATOM 1641 C C . GLU B 1 86 ? 0.16044 -12.62426 -9.33315 1.000 73.38711 86 GLU B C 1
ATOM 1642 O O . GLU B 1 86 ? -0.80464 -12.06067 -9.86865 1.000 80.44937 86 GLU B O 1
ATOM 1648 N N . ARG B 1 87 ? 0.45820 -12.45876 -8.04397 1.000 65.04385 87 ARG B N 1
ATOM 1649 C CA . ARG B 1 87 ? -0.38272 -11.62712 -7.19193 1.000 78.04161 87 ARG B CA 1
ATOM 1650 C C . ARG B 1 87 ? -0.40578 -10.18718 -7.68577 1.000 81.94357 87 ARG B C 1
ATOM 1651 O O . ARG B 1 87 ? -1.47740 -9.58409 -7.83456 1.000 79.09655 87 ARG B O 1
ATOM 1659 N N . TYR B 1 88 ? 0.76744 -9.61781 -7.96749 1.000 82.24546 88 TYR B N 1
ATOM 1660 C CA . TYR B 1 88 ? 0.75855 -8.24079 -8.43658 1.000 77.92984 88 TYR B CA 1
ATOM 1661 C C . TYR B 1 88 ? 0.27228 -8.11324 -9.87244 1.000 69.77881 88 TYR B C 1
ATOM 1662 O O . TYR B 1 88 ? -0.24277 -7.05525 -10.23468 1.000 72.38572 88 TYR B O 1
ATOM 1671 N N . ASN B 1 89 ? 0.39194 -9.16160 -10.68953 1.000 68.21722 89 ASN B N 1
ATOM 1672 C CA . ASN B 1 89 ? -0.24988 -9.15619 -11.99955 1.000 61.78760 89 ASN B CA 1
ATOM 1673 C C . ASN B 1 89 ? -1.76130 -9.01584 -11.85446 1.000 72.64224 89 ASN B C 1
ATOM 1674 O O . ASN B 1 89 ? -2.39653 -8.19192 -12.52881 1.000 73.61730 89 ASN B O 1
ATOM 1679 N N . PHE B 1 90 ? -2.34606 -9.78283 -10.93205 1.000 75.54489 90 PHE B N 1
ATOM 1680 C CA . PHE B 1 90 ? -3.78174 -9.67510 -10.69155 1.000 66.29127 90 PHE B CA 1
ATOM 1681 C C . PHE B 1 90 ? -4.14299 -8.29862 -10.14442 1.000 58.67164 90 PHE B C 1
ATOM 1682 O O . PHE B 1 90 ? -5.15757 -7.71206 -10.54035 1.000 64.76355 90 PHE B O 1
ATOM 1690 N N . GLU B 1 91 ? -3.32135 -7.76702 -9.23566 1.000 53.82421 91 GLU B N 1
ATOM 1691 C CA . GLU B 1 91 ? -3.60725 -6.45794 -8.64944 1.000 71.13074 91 GLU B CA 1
ATOM 1692 C C . GLU B 1 91 ? -3.53962 -5.34077 -9.69136 1.000 64.72112 91 GLU B C 1
ATOM 1693 O O . GLU B 1 91 ? -4.38674 -4.43381 -9.70073 1.000 59.37911 91 GLU B O 1
ATOM 1699 N N . THR B 1 92 ? -2.52968 -5.37642 -10.56665 1.000 64.55797 92 THR B N 1
ATOM 1700 C CA . THR B 1 92 ? -2.44398 -4.39001 -11.63912 1.000 63.86168 92 THR B CA 1
ATOM 1701 C C . THR B 1 92 ? -3.63244 -4.51002 -12.57972 1.000 53.77646 92 THR B C 1
ATOM 1702 O O . THR B 1 92 ? -4.16274 -3.49743 -13.05775 1.000 63.17112 92 THR B O 1
ATOM 1706 N N . ALA B 1 93 ? -4.05861 -5.74277 -12.86667 1.000 48.76596 93 ALA B N 1
ATOM 1707 C CA . ALA B 1 93 ? -5.25933 -5.92703 -13.67177 1.000 61.55041 93 ALA B CA 1
ATOM 1708 C C . ALA B 1 93 ? -6.45585 -5.25484 -13.01011 1.000 51.63236 93 ALA B C 1
ATOM 1709 O O . ALA B 1 93 ? -7.23272 -4.55481 -13.66905 1.000 70.12599 93 ALA B O 1
ATOM 1711 N N . VAL B 1 94 ? -6.61075 -5.45457 -11.69876 1.000 44.60007 94 VAL B N 1
ATOM 1712 C CA . VAL B 1 94 ? -7.70158 -4.81923 -10.95672 1.000 61.99723 94 VAL B CA 1
ATOM 1713 C C . VAL B 1 94 ? -7.66069 -3.30277 -11.12324 1.000 55.49505 94 VAL B C 1
ATOM 1714 O O . VAL B 1 94 ? -8.67517 -2.66480 -11.43754 1.000 52.55723 94 VAL B O 1
ATOM 1718 N N . SER B 1 95 ? -6.49044 -2.70289 -10.89819 1.000 52.12017 95 SER B N 1
ATOM 1719 C CA . SER B 1 95 ? -6.38721 -1.24449 -10.94850 1.000 51.65214 95 SER B CA 1
ATOM 1720 C C . SER B 1 95 ? -6.70996 -0.71013 -12.34254 1.000 62.31065 95 SER B C 1
ATOM 1721 O O . SER B 1 95 ? -7.45545 0.27306 -12.49675 1.000 66.17257 95 SER B O 1
ATOM 1724 N N . THR B 1 96 ? -6.15859 -1.35121 -13.37625 1.000 64.76101 96 THR B N 1
ATOM 1725 C CA . THR B 1 96 ? -6.42438 -0.89939 -14.73660 1.000 63.68251 96 THR B CA 1
ATOM 1726 C C . THR B 1 96 ? -7.89405 -1.06934 -15.10335 1.000 59.80941 96 THR B C 1
ATOM 1727 O O . THR B 1 96 ? -8.45403 -0.23133 -15.82578 1.000 61.92439 96 THR B O 1
ATOM 1731 N N . ILE B 1 97 ? -8.54107 -2.12457 -14.59792 1.000 62.84579 97 ILE B N 1
ATOM 1732 C CA . ILE B 1 97 ? -9.97315 -2.28884 -14.82837 1.000 59.36407 97 ILE B CA 1
ATOM 1733 C C . ILE B 1 97 ? -10.75128 -1.15673 -14.17691 1.000 60.06622 97 ILE B C 1
ATOM 1734 O O . ILE B 1 97 ? -11.69677 -0.62141 -14.76510 1.000 58.24979 97 ILE B O 1
ATOM 1739 N N . GLU B 1 98 ? -10.38411 -0.78522 -12.94782 1.000 45.17578 98 GLU B N 1
ATOM 1740 C CA . GLU B 1 98 ? -11.05728 0.34104 -12.30386 1.000 43.49099 98 GLU B CA 1
ATOM 1741 C C . GLU B 1 98 ? -10.95305 1.59755 -13.15963 1.000 58.96079 98 GLU B C 1
ATOM 1742 O O . GLU B 1 98 ? -11.95016 2.29850 -13.38202 1.000 66.78924 98 GLU B O 1
ATOM 1748 N N . ILE B 1 99 ? -9.75107 1.88484 -13.66662 1.000 52.91941 99 ILE B N 1
ATOM 1749 C CA . ILE B 1 99 ? -9.55705 3.09325 -14.47323 1.000 52.04818 99 ILE B CA 1
ATOM 1750 C C . ILE B 1 99 ? -10.42438 3.05093 -15.73276 1.000 51.84513 99 ILE B C 1
ATOM 1751 O O . ILE B 1 99 ? -11.14367 4.01248 -16.05535 1.000 51.95828 99 ILE B O 1
ATOM 1756 N N . LEU B 1 100 ? -10.36238 1.93884 -16.47067 1.000 52.27159 100 LEU B N 1
ATOM 1757 C CA . LEU B 1 100 ? -11.11299 1.84942 -17.72087 1.000 49.67127 100 LEU B CA 1
ATOM 1758 C C . LEU B 1 100 ? -12.61968 1.90795 -17.47627 1.000 54.30849 100 LEU B C 1
ATOM 1759 O O . LEU B 1 100 ? -13.35795 2.52248 -18.25764 1.000 49.80239 100 LEU B O 1
ATOM 1764 N N . VAL B 1 101 ? -13.09641 1.26467 -16.40493 1.000 52.64426 101 VAL B N 1
ATOM 1765 C CA . VAL B 1 101 ? -14.51562 1.32010 -16.06093 1.000 45.01085 101 VAL B CA 1
ATOM 1766 C C . VAL B 1 101 ? -14.93202 2.75142 -15.75349 1.000 51.41966 101 VAL B C 1
ATOM 1767 O O . VAL B 1 101 ? -16.01861 3.19439 -16.14634 1.000 43.85261 101 VAL B O 1
ATOM 1771 N N . LYS B 1 102 ? -14.07892 3.49366 -15.04059 1.000 67.35732 102 LYS B N 1
ATOM 1772 C CA . LYS B 1 102 ? -14.34423 4.90812 -14.78898 1.000 62.03122 102 LYS B CA 1
ATOM 1773 C C . LYS B 1 102 ? -14.52599 5.67130 -16.09686 1.000 61.04118 102 LYS B C 1
ATOM 1774 O O . LYS B 1 102 ? -15.47458 6.45454 -16.25290 1.000 60.33400 102 LYS B O 1
ATOM 1780 N N . ASP B 1 103 ? -13.62616 5.44105 -17.05627 1.000 67.21164 103 ASP B N 1
ATOM 1781 C CA . ASP B 1 103 ? -13.71662 6.14178 -18.33828 1.000 48.21886 103 ASP B CA 1
ATOM 1782 C C . ASP B 1 103 ? -15.00557 5.79701 -19.07734 1.000 55.21579 103 ASP B C 1
ATOM 1783 O O . ASP B 1 103 ? -15.69004 6.68273 -19.61179 1.000 54.15335 103 ASP B O 1
ATOM 1788 N N . LEU B 1 104 ? -15.33269 4.50358 -19.14480 1.000 50.49893 104 LEU B N 1
ATOM 1789 C CA . LEU B 1 104 ? -16.55216 4.08194 -19.82920 1.000 40.10707 104 LEU B CA 1
ATOM 1790 C C . LEU B 1 104 ? -17.78993 4.67650 -19.17058 1.000 60.71739 104 LEU B C 1
ATOM 1791 O O . LEU B 1 104 ? -18.72244 5.10292 -19.86046 1.000 49.00221 104 LEU B O 1
ATOM 1796 N N . ALA B 1 105 ? -17.82102 4.70575 -17.83629 1.000 54.93142 105 ALA B N 1
ATOM 1797 C CA . ALA B 1 105 ? -18.95507 5.29813 -17.13631 1.000 48.00787 105 ALA B CA 1
ATOM 1798 C C . ALA B 1 105 ? -19.08417 6.78153 -17.45361 1.000 61.07088 105 ALA B C 1
ATOM 1799 O O . ALA B 1 105 ? -20.19664 7.28688 -17.65135 1.000 66.40217 105 ALA B O 1
ATOM 1801 N N . GLU B 1 106 ? -17.95801 7.49945 -17.50540 1.000 65.76750 106 GLU B N 1
ATOM 1802 C CA . GLU B 1 106 ? -18.02075 8.92427 -17.81937 1.000 69.83670 106 GLU B CA 1
ATOM 1803 C C . GLU B 1 106 ? -18.53706 9.15659 -19.23673 1.000 68.41741 106 GLU B C 1
ATOM 1804 O O . GLU B 1 106 ? -19.36219 10.05239 -19.47057 1.000 67.72739 106 GLU B O 1
ATOM 1810 N N . LEU B 1 107 ? -18.07554 8.34983 -20.19705 1.000 64.15661 107 LEU B N 1
ATOM 1811 C CA . LEU B 1 107 ? -18.57941 8.50192 -21.56005 1.000 64.82061 107 LEU B CA 1
ATOM 1812 C C . LEU B 1 107 ? -20.05886 8.14373 -21.64873 1.000 65.92973 107 LEU B C 1
ATOM 1813 O O . LEU B 1 107 ? -20.81727 8.79756 -22.37329 1.000 58.79888 107 LEU B O 1
ATOM 1818 N N . ALA B 1 108 ? -20.48572 7.10232 -20.93026 1.000 71.72325 108 ALA B N 1
ATOM 1819 C CA . ALA B 1 108 ? -21.90294 6.75699 -20.89279 1.000 66.50048 108 ALA B CA 1
ATOM 1820 C C . ALA B 1 108 ? -22.73235 7.90057 -20.32728 1.000 70.34910 108 ALA B C 1
ATOM 1821 O O . ALA B 1 108 ? -23.83258 8.18219 -20.81689 1.000 72.18915 108 ALA B O 1
ATOM 1823 N N . LYS B 1 109 ? -22.22179 8.56930 -19.29105 1.000 74.84011 109 LYS B N 1
ATOM 1824 C CA . LYS B 1 109 ? -22.93739 9.71094 -18.73341 1.000 62.46254 109 LYS B CA 1
ATOM 1825 C C . LYS B 1 109 ? -23.02635 10.84646 -19.74367 1.000 71.16080 109 LYS B C 1
ATOM 1826 O O . LYS B 1 109 ? -24.07249 11.49414 -19.86501 1.000 77.17255 109 LYS B O 1
ATOM 1832 N N . LYS B 1 110 ? -21.94115 11.10324 -20.47981 1.000 72.64909 110 LYS B N 1
ATOM 1833 C CA . LYS B 1 110 ? -21.99571 12.14046 -21.50905 1.000 65.59236 110 LYS B CA 1
ATOM 1834 C C . LYS B 1 110 ? -22.99392 11.78891 -22.60716 1.000 69.70848 110 LYS B C 1
ATOM 1835 O O . LYS B 1 110 ? -23.69805 12.66832 -23.11860 1.000 70.05253 110 LYS B O 1
ATOM 1841 N N . VAL B 1 111 ? -23.07563 10.50923 -22.97860 1.000 70.38111 111 VAL B N 1
ATOM 1842 C CA . VAL B 1 111 ? -23.96929 10.12446 -24.06863 1.000 53.49563 111 VAL B CA 1
ATOM 1843 C C . VAL B 1 111 ? -25.42682 10.12925 -23.61486 1.000 65.62498 111 VAL B C 1
ATOM 1844 O O . VAL B 1 111 ? -26.32137 10.45630 -24.40213 1.000 65.12454 111 VAL B O 1
ATOM 1848 N N . LYS B 1 112 ? -25.70130 9.77296 -22.35664 1.000 74.36091 112 LYS B N 1
ATOM 1849 C CA . LYS B 1 112 ? -27.06672 9.89402 -21.85361 1.000 71.68469 112 LYS B CA 1
ATOM 1850 C C . LYS B 1 112 ? -27.49563 11.35116 -21.75907 1.000 78.82547 112 LYS B C 1
ATOM 1851 O O . LYS B 1 112 ? -28.68871 11.65726 -21.86437 1.000 81.00817 112 LYS B O 1
ATOM 1857 N N . ALA B 1 113 ? -26.53555 12.25760 -21.56765 1.000 84.32544 113 ALA B N 1
ATOM 1858 C CA . ALA B 1 113 ? -26.83289 13.66906 -21.36132 1.000 95.57695 113 ALA B CA 1
ATOM 1859 C C . ALA B 1 113 ? -27.40688 14.35403 -22.59670 1.000 98.16186 113 ALA B C 1
ATOM 1860 O O . ALA B 1 113 ? -28.08900 15.37528 -22.45817 1.000 102.55015 113 ALA B O 1
ATOM 1862 N N . VAL B 1 114 ? -27.14535 13.83094 -23.79600 1.000 93.74971 114 VAL B N 1
ATOM 1863 C CA . VAL B 1 114 ? -27.52644 14.54262 -25.01000 1.000 94.92733 114 VAL B CA 1
ATOM 1864 C C . VAL B 1 114 ? -29.03655 14.48419 -25.19748 1.000 97.90404 114 VAL B C 1
ATOM 1865 O O . VAL B 1 114 ? -29.68528 13.46911 -24.90619 1.000 98.12670 114 VAL B O 1
ATOM 1869 N N . LYS B 1 115 ? -29.60779 15.59083 -25.66719 1.000 117.41517 115 LYS B N 1
ATOM 1870 C CA . LYS B 1 115 ? -31.04354 15.68369 -25.91912 1.000 112.37372 115 LYS B CA 1
ATOM 1871 C C . LYS B 1 115 ? -31.32628 15.00975 -27.25538 1.000 111.64866 115 LYS B C 1
ATOM 1872 O O . LYS B 1 115 ? -31.11997 15.59929 -28.31843 1.000 113.60306 115 LYS B O 1
ATOM 1878 N N . SER B 1 116 ? -31.79566 13.76629 -27.20674 1.000 94.97747 116 SER B N 1
ATOM 1879 C CA . SER B 1 116 ? -32.02917 13.00636 -28.42587 1.000 84.01782 116 SER B CA 1
ATOM 1880 C C . SER B 1 116 ? -33.21745 13.56711 -29.19978 1.000 96.72971 116 SER B C 1
ATOM 1881 O O . SER B 1 116 ? -34.20055 14.03634 -28.62107 1.000 109.58267 116 SER B O 1
ATOM 1884 N N . ASP B 1 117 ? -33.11994 13.50902 -30.52600 1.000 99.67802 117 ASP B N 1
ATOM 1885 C CA . ASP B 1 117 ? -34.14877 14.04810 -31.41285 1.000 119.28943 117 ASP B CA 1
ATOM 1886 C C . ASP B 1 117 ? -34.45456 13.05844 -32.53382 1.000 114.32617 117 ASP B C 1
ATOM 1887 O O . ASP B 1 117 ? -34.55790 13.42559 -33.70528 1.000 123.86846 117 ASP B O 1
ATOM 1892 N N . ASP B 1 118 ? -34.61163 11.78632 -32.16723 1.000 110.47962 118 ASP B N 1
ATOM 1893 C CA . ASP B 1 118 ? -34.95452 10.70377 -33.09716 1.000 109.03707 118 ASP B CA 1
ATOM 1894 C C . ASP B 1 118 ? -34.20803 10.77324 -34.42871 1.000 114.81116 118 ASP B C 1
ATOM 1895 O O . ASP B 1 118 ? -33.08127 10.29458 -34.54607 1.000 118.44134 118 ASP B O 1
ATOM 1900 N N . LEU C 2 2 ? 18.20082 -5.59518 7.54311 1.000 67.93296 2 LEU C N 1
ATOM 1901 C CA . LEU C 2 2 ? 17.96856 -6.80674 6.76583 1.000 87.61048 2 LEU C CA 1
ATOM 1902 C C . LEU C 2 2 ? 19.22515 -7.66631 6.69104 1.000 89.71328 2 LEU C C 1
ATOM 1903 O O . LEU C 2 2 ? 20.29211 -7.17953 6.31500 1.000 75.46064 2 LEU C O 1
ATOM 1908 N N . PRO C 2 3 ? 19.09965 -8.94248 7.05547 1.000 95.29302 3 PRO C N 1
ATOM 1909 C CA . PRO C 2 3 ? 20.20257 -9.88187 6.82746 1.000 84.72917 3 PRO C CA 1
ATOM 1910 C C . PRO C 2 3 ? 20.53091 -9.98445 5.34654 1.000 87.72444 3 PRO C C 1
ATOM 1911 O O . PRO C 2 3 ? 19.67253 -9.79069 4.48311 1.000 96.90997 3 PRO C O 1
ATOM 1915 N N . ASP C 2 4 ? 21.80117 -10.28424 5.06180 1.000 79.35013 4 ASP C N 1
ATOM 1916 C CA . ASP C 2 4 ? 22.27033 -10.32427 3.67963 1.000 66.46159 4 ASP C CA 1
ATOM 1917 C C . ASP C 2 4 ? 21.47437 -11.30353 2.82471 1.000 82.39552 4 ASP C C 1
ATOM 1918 O O . ASP C 2 4 ? 21.37409 -11.11753 1.60908 1.000 81.87664 4 ASP C O 1
ATOM 1923 N N . GLU C 2 5 ? 20.90112 -12.34524 3.43052 1.000 79.25007 5 GLU C N 1
ATOM 1924 C CA . GLU C 2 5 ? 20.14882 -13.32827 2.65440 1.000 71.32650 5 GLU C CA 1
ATOM 1925 C C . GLU C 2 5 ? 18.83557 -12.74282 2.14282 1.000 70.09919 5 GLU C C 1
ATOM 1926 O O . GLU C 2 5 ? 18.51550 -12.84448 0.94914 1.000 78.55711 5 GLU C O 1
ATOM 1932 N N . GLU C 2 6 ? 18.07221 -12.09544 3.02554 1.000 65.30992 6 GLU C N 1
ATOM 1933 C CA . GLU C 2 6 ? 16.82880 -11.47649 2.58343 1.000 62.87687 6 GLU C CA 1
ATOM 1934 C C . GLU C 2 6 ? 17.10231 -10.24612 1.73210 1.000 71.39461 6 GLU C C 1
ATOM 1935 O O . GLU C 2 6 ? 16.31899 -9.92944 0.83037 1.000 64.59817 6 GLU C O 1
ATOM 1941 N N . LYS C 2 7 ? 18.22132 -9.56383 1.98327 1.000 72.04561 7 LYS C N 1
ATOM 1942 C CA . LYS C 2 7 ? 18.65221 -8.48351 1.10281 1.000 67.74019 7 LYS C CA 1
ATOM 1943 C C . LYS C 2 7 ? 18.93797 -9.00095 -0.30263 1.000 56.16031 7 LYS C C 1
ATOM 1944 O O . LYS C 2 7 ? 18.57453 -8.36079 -1.29485 1.000 60.38646 7 LYS C O 1
ATOM 1950 N N . LEU C 2 8 ? 19.58433 -10.16422 -0.40547 1.000 56.25612 8 LEU C N 1
ATOM 1951 C CA . LEU C 2 8 ? 19.85094 -10.76349 -1.70920 1.000 62.94536 8 LEU C CA 1
ATOM 1952 C C . LEU C 2 8 ? 18.55819 -11.16454 -2.40649 1.000 63.87499 8 LEU C C 1
ATOM 1953 O O . LEU C 2 8 ? 18.41109 -10.96897 -3.62025 1.000 60.74672 8 LEU C O 1
ATOM 1958 N N . LYS C 2 9 ? 17.61441 -11.73718 -1.65675 1.000 51.62514 9 LYS C N 1
ATOM 1959 C CA . LYS C 2 9 ? 16.32302 -12.07761 -2.24682 1.000 42.66924 9 LYS C CA 1
ATOM 1960 C C . LYS C 2 9 ? 15.61631 -10.82936 -2.76286 1.000 67.37585 9 LYS C C 1
ATOM 1961 O O . LYS C 2 9 ? 15.05250 -10.82884 -3.86768 1.000 68.08134 9 LYS C O 1
ATOM 1967 N N . LEU C 2 10 ? 15.65559 -9.74985 -1.97755 1.000 63.03603 10 LEU C N 1
ATOM 1968 C CA . LEU C 2 10 ? 15.03656 -8.49497 -2.38572 1.000 59.97362 10 LEU C CA 1
ATOM 1969 C C . LEU C 2 10 ? 15.70774 -7.92538 -3.62874 1.000 59.69011 10 LEU C C 1
ATOM 1970 O O . LEU C 2 10 ? 15.03365 -7.40087 -4.52091 1.000 59.27116 10 LEU C O 1
ATOM 1975 N N . LEU C 2 11 ? 17.03548 -8.02924 -3.71087 1.000 50.33598 11 LEU C N 1
ATOM 1976 C CA . LEU C 2 11 ? 17.74668 -7.51780 -4.87872 1.000 43.72351 11 LEU C CA 1
ATOM 1977 C C . LEU C 2 11 ? 17.42577 -8.32899 -6.12859 1.000 61.11670 11 LEU C C 1
ATOM 1978 O O . LEU C 2 11 ? 17.27456 -7.76535 -7.21999 1.000 58.18029 11 LEU C O 1
ATOM 1983 N N . ASP C 2 12 ? 17.31915 -9.65239 -5.99122 1.000 65.79302 12 ASP C N 1
ATOM 1984 C CA . ASP C 2 12 ? 16.93389 -10.48394 -7.12767 1.000 49.28019 12 ASP C CA 1
ATOM 1985 C C . ASP C 2 12 ? 15.53775 -10.11801 -7.61629 1.000 52.59699 12 ASP C C 1
ATOM 1986 O O . ASP C 2 12 ? 15.30960 -9.93855 -8.82278 1.000 62.39954 12 ASP C O 1
ATOM 1991 N N . THR C 2 13 ? 14.58576 -10.01870 -6.68342 1.000 47.73219 13 THR C N 1
ATOM 1992 C CA . THR C 2 13 ? 13.23124 -9.60040 -7.03132 1.000 43.61009 13 THR C CA 1
ATOM 1993 C C . THR C 2 13 ? 13.23840 -8.24696 -7.73595 1.000 60.74110 13 THR C C 1
ATOM 1994 O O . THR C 2 13 ? 12.54938 -8.04992 -8.74486 1.000 63.03025 13 THR C O 1
ATOM 1998 N N . LEU C 2 14 ? 13.99775 -7.29159 -7.19916 1.000 57.60651 14 LEU C N 1
ATOM 1999 C CA . LEU C 2 14 ? 14.06373 -5.96523 -7.79847 1.000 46.89339 14 LEU C CA 1
ATOM 2000 C C . LEU C 2 14 ? 14.58546 -6.02835 -9.22787 1.000 51.87032 14 LEU C C 1
ATOM 2001 O O . LEU C 2 14 ? 14.01044 -5.41602 -10.13120 1.000 58.72571 14 LEU C O 1
ATOM 2006 N N . LEU C 2 15 ? 15.69066 -6.74639 -9.44891 1.000 51.47738 15 LEU C N 1
ATOM 2007 C CA . LEU C 2 15 ? 16.26276 -6.82151 -10.79274 1.000 53.36558 15 LEU C CA 1
ATOM 2008 C C . LEU C 2 15 ? 15.29420 -7.46050 -11.78080 1.000 55.87584 15 LEU C C 1
ATOM 2009 O O . LEU C 2 15 ? 15.13467 -6.97942 -12.91686 1.000 54.52595 15 LEU C O 1
ATOM 2014 N N . THR C 2 16 ? 14.60567 -8.52384 -11.35833 1.000 69.41438 16 THR C N 1
ATOM 2015 C CA . THR C 2 16 ? 13.67806 -9.16582 -12.28138 1.000 64.84434 16 THR C CA 1
ATOM 2016 C C . THR C 2 16 ? 12.49421 -8.25054 -12.57912 1.000 63.15324 16 THR C C 1
ATOM 2017 O O . THR C 2 16 ? 12.02067 -8.19571 -13.72183 1.000 63.40380 16 THR C O 1
ATOM 2021 N N . MET C 2 17 ? 12.02867 -7.48734 -11.58235 1.000 55.28720 17 MET C N 1
ATOM 2022 C CA . MET C 2 17 ? 10.93341 -6.56082 -11.84848 1.000 57.37257 17 MET C CA 1
ATOM 2023 C C . MET C 2 17 ? 11.38335 -5.38949 -12.71185 1.000 52.24660 17 MET C C 1
ATOM 2024 O O . MET C 2 17 ? 10.58155 -4.84943 -13.47827 1.000 58.26580 17 MET C O 1
ATOM 2029 N N . VAL C 2 18 ? 12.65505 -4.99518 -12.62128 1.000 49.82063 18 VAL C N 1
ATOM 2030 C CA . VAL C 2 18 ? 13.18012 -3.97691 -13.52971 1.000 44.60294 18 VAL C CA 1
ATOM 2031 C C . VAL C 2 18 ? 13.11141 -4.47843 -14.96371 1.000 64.20796 18 VAL C C 1
ATOM 2032 O O . VAL C 2 18 ? 12.66829 -3.76585 -15.87545 1.000 71.44768 18 VAL C O 1
ATOM 2036 N N . GLU C 2 19 ? 13.54733 -5.72175 -15.17871 1.000 64.02526 19 GLU C N 1
ATOM 2037 C CA . GLU C 2 19 ? 13.48162 -6.29425 -16.52095 1.000 61.53200 19 GLU C CA 1
ATOM 2038 C C . GLU C 2 19 ? 12.03967 -6.37364 -17.01530 1.000 54.51910 19 GLU C C 1
ATOM 2039 O O . GLU C 2 19 ? 11.74578 -6.02839 -18.16991 1.000 56.02775 19 GLU C O 1
ATOM 2045 N N . TRP C 2 20 ? 11.12170 -6.80232 -16.14542 1.000 61.25520 20 TRP C N 1
ATOM 2046 C CA . TRP C 2 20 ? 9.72213 -6.91846 -16.54618 1.000 67.83499 20 TRP C CA 1
ATOM 2047 C C . TRP C 2 20 ? 9.11348 -5.55634 -16.86233 1.000 67.79060 20 TRP C C 1
ATOM 2048 O O . TRP C 2 20 ? 8.31990 -5.43082 -17.80076 1.000 77.59093 20 TRP C O 1
ATOM 2059 N N . VAL C 2 21 ? 9.47027 -4.52373 -16.09635 1.000 58.43391 21 VAL C N 1
ATOM 2060 C CA . VAL C 2 21 ? 8.92870 -3.19285 -16.35240 1.000 67.35379 21 VAL C CA 1
ATOM 2061 C C . VAL C 2 21 ? 9.48168 -2.63257 -17.65662 1.000 63.51790 21 VAL C C 1
ATOM 2062 O O . VAL C 2 21 ? 8.76598 -1.96571 -18.41392 1.000 63.54554 21 VAL C O 1
ATOM 2066 N N . LYS C 2 22 ? 10.75853 -2.89704 -17.94498 1.000 70.45160 22 LYS C N 1
ATOM 2067 C CA . LYS C 2 22 ? 11.31330 -2.51431 -19.24041 1.000 64.73522 22 LYS C CA 1
ATOM 2068 C C . LYS C 2 22 ? 10.55491 -3.18685 -20.37985 1.000 71.49000 22 LYS C C 1
ATOM 2069 O O . LYS C 2 22 ? 10.20412 -2.54062 -21.37948 1.000 70.15846 22 LYS C O 1
ATOM 2075 N N . GLU C 2 23 ? 10.28135 -4.48589 -20.23762 1.000 68.45252 23 GLU C N 1
ATOM 2076 C CA . GLU C 2 23 ? 9.53701 -5.20014 -21.27060 1.000 77.93917 23 GLU C CA 1
ATOM 2077 C C . GLU C 2 23 ? 8.12442 -4.64191 -21.42031 1.000 84.18419 23 GLU C C 1
ATOM 2078 O O . GLU C 2 23 ? 7.60493 -4.53328 -22.53859 1.000 76.30746 23 GLU C O 1
ATOM 2084 N N . LEU C 2 24 ? 7.48718 -4.27864 -20.30312 1.000 81.47057 24 LEU C N 1
ATOM 2085 C CA . LEU C 2 24 ? 6.13752 -3.72484 -20.37139 1.000 75.52766 24 LEU C CA 1
ATOM 2086 C C . LEU C 2 24 ? 6.13087 -2.35237 -21.02803 1.000 73.04410 24 LEU C C 1
ATOM 2087 O O . LEU C 2 24 ? 5.19284 -2.01541 -21.75680 1.000 82.50147 24 LEU C O 1
ATOM 2092 N N . LEU C 2 25 ? 7.16392 -1.54481 -20.78128 1.000 74.91453 25 LEU C N 1
ATOM 2093 C CA . LEU C 2 25 ? 7.26624 -0.25905 -21.46360 1.000 79.95629 25 LEU C CA 1
ATOM 2094 C C . LEU C 2 25 ? 7.44827 -0.45193 -22.96367 1.000 82.69345 25 LEU C C 1
ATOM 2095 O O . LEU C 2 25 ? 6.83359 0.26055 -23.76949 1.000 89.76452 25 LEU C O 1
ATOM 2100 N N . GLU C 2 26 ? 8.28146 -1.41888 -23.35947 1.000 77.74395 26 GLU C N 1
ATOM 2101 C CA . GLU C 2 26 ? 8.41419 -1.71522 -24.78386 1.000 91.71105 26 GLU C CA 1
ATOM 2102 C C . GLU C 2 26 ? 7.08227 -2.14347 -25.38757 1.000 105.63263 26 GLU C C 1
ATOM 2103 O O . GLU C 2 26 ? 6.70510 -1.67075 -26.46511 1.000 104.23218 26 GLU C O 1
ATOM 2109 N N . GLU C 2 27 ? 6.35102 -3.02924 -24.70571 1.000 115.14542 27 GLU C N 1
ATOM 2110 C CA . GLU C 2 27 ? 5.07312 -3.49070 -25.24315 1.000 117.48513 27 GLU C CA 1
ATOM 2111 C C . GLU C 2 27 ? 4.06235 -2.35055 -25.32753 1.000 118.45975 27 GLU C C 1
ATOM 2112 O O . GLU C 2 27 ? 3.29540 -2.26483 -26.29517 1.000 121.48935 27 GLU C O 1
ATOM 2118 N N . SER C 2 28 ? 4.04551 -1.46464 -24.32466 1.000 134.12652 28 SER C N 1
ATOM 2119 C CA . SER C 2 28 ? 3.10247 -0.34995 -24.33293 1.000 133.21030 28 SER C CA 1
ATOM 2120 C C . SER C 2 28 ? 3.41755 0.62618 -25.45519 1.000 137.81637 28 SER C C 1
ATOM 2121 O O . SER C 2 28 ? 2.50362 1.19342 -26.06505 1.000 140.30733 28 SER C O 1
ATOM 2124 N N . VAL C 2 29 ? 4.70465 0.85810 -25.72383 1.000 107.52669 29 VAL C N 1
ATOM 2125 C CA . VAL C 2 29 ? 5.07050 1.72810 -26.83600 1.000 105.37510 29 VAL C CA 1
ATOM 2126 C C . VAL C 2 29 ? 4.71727 1.07063 -28.16491 1.000 109.25231 29 VAL C C 1
ATOM 2127 O O . VAL C 2 29 ? 4.20276 1.72457 -29.08034 1.000 105.28520 29 VAL C O 1
ATOM 2131 N N . GLU C 2 30 ? 4.96057 -0.23682 -28.28428 1.000 114.11926 30 GLU C N 1
ATOM 2132 C CA . GLU C 2 30 ? 4.73747 -0.92437 -29.55269 1.000 111.99126 30 GLU C CA 1
ATOM 2133 C C . GLU C 2 30 ? 3.25442 -1.00761 -29.89621 1.000 111.34966 30 GLU C C 1
ATOM 2134 O O . GLU C 2 30 ? 2.84568 -0.65846 -31.01005 1.000 112.43814 30 GLU C O 1
ATOM 2140 N N . LYS C 2 31 ? 2.42914 -1.45521 -28.95011 1.000 111.63910 31 LYS C N 1
ATOM 2141 C CA . LYS C 2 31 ? 1.00599 -1.61696 -29.21853 1.000 111.35281 31 LYS C CA 1
ATOM 2142 C C . LYS C 2 31 ? 0.23372 -0.30535 -29.17884 1.000 111.21625 31 LYS C C 1
ATOM 2143 O O . LYS C 2 31 ? -0.91872 -0.27775 -29.62464 1.000 110.25083 31 LYS C O 1
ATOM 2149 N N . ASN C 2 32 ? 0.83446 0.76847 -28.66133 1.000 103.69179 32 ASN C N 1
ATOM 2150 C CA . ASN C 2 32 ? 0.21177 2.09325 -28.63575 1.000 98.08360 32 ASN C CA 1
ATOM 2151 C C . ASN C 2 32 ? -1.09927 2.05613 -27.85232 1.000 100.53551 32 ASN C C 1
ATOM 2152 O O . ASN C 2 32 ? -2.10368 2.65230 -28.24551 1.000 97.45954 32 ASN C O 1
ATOM 2157 N N . SER C 2 33 ? -1.09201 1.34262 -26.73074 1.000 96.37841 33 SER C N 1
ATOM 2158 C CA . SER C 2 33 ? -2.26777 1.20747 -25.88443 1.000 91.78962 33 SER C CA 1
ATOM 2159 C C . SER C 2 33 ? -2.01132 1.89960 -24.55605 1.000 73.92732 33 SER C C 1
ATOM 2160 O O . SER C 2 33 ? -0.98206 1.66735 -23.91486 1.000 73.28524 33 SER C O 1
ATOM 2163 N N . ARG C 2 34 ? -2.95658 2.74286 -24.14800 1.000 67.21833 34 ARG C N 1
ATOM 2164 C CA . ARG C 2 34 ? -2.82647 3.46382 -22.88908 1.000 68.10119 34 ARG C CA 1
ATOM 2165 C C . ARG C 2 34 ? -2.91696 2.52923 -21.68529 1.000 75.59775 34 ARG C C 1
ATOM 2166 O O . ARG C 2 34 ? -2.28132 2.78435 -20.65343 1.000 71.01283 34 ARG C O 1
ATOM 2174 N N . MET C 2 35 ? -3.67656 1.43619 -21.80072 1.000 73.03098 35 MET C N 1
ATOM 2175 C CA . MET C 2 35 ? -3.81155 0.51438 -20.67705 1.000 60.56420 35 MET C CA 1
ATOM 2176 C C . MET C 2 35 ? -2.48658 -0.16061 -20.35006 1.000 64.86016 35 MET C C 1
ATOM 2177 O O . MET C 2 35 ? -2.16850 -0.37670 -19.17571 1.000 62.26258 35 MET C O 1
ATOM 2182 N N . ARG C 2 36 ? -1.70639 -0.51341 -21.37188 1.000 74.19648 36 ARG C N 1
ATOM 2183 C CA . ARG C 2 36 ? -0.38160 -1.07250 -21.12306 1.000 83.07664 36 ARG C CA 1
ATOM 2184 C C . ARG C 2 36 ? 0.54163 -0.04311 -20.47521 1.000 63.32722 36 ARG C C 1
ATOM 2185 O O . ARG C 2 36 ? 1.34510 -0.38833 -19.59876 1.000 59.86642 36 ARG C O 1
ATOM 2193 N N . HIS C 2 37 ? 0.45604 1.21881 -20.90845 1.000 61.92122 37 HIS C N 1
ATOM 2194 C CA . HIS C 2 37 ? 1.14915 2.30127 -20.21466 1.000 59.46808 37 HIS C CA 1
ATOM 2195 C C . HIS C 2 37 ? 0.82562 2.28597 -18.72442 1.000 65.72438 37 HIS C C 1
ATOM 2196 O O . HIS C 2 37 ? 1.72468 2.31610 -17.87325 1.000 74.88251 37 HIS C O 1
ATOM 2203 N N . ILE C 2 38 ? -0.46931 2.24955 -18.39866 1.000 74.12406 38 ILE C N 1
ATOM 2204 C CA . ILE C 2 38 ? -0.90995 2.27535 -17.00517 1.000 67.75023 38 ILE C CA 1
ATOM 2205 C C . ILE C 2 38 ? -0.38101 1.06150 -16.24838 1.000 55.00604 38 ILE C C 1
ATOM 2206 O O . ILE C 2 38 ? 0.06692 1.16978 -15.09944 1.000 56.20208 38 ILE C O 1
ATOM 2211 N N . ARG C 2 39 ? -0.44260 -0.11401 -16.87604 1.000 55.40184 39 ARG C N 1
ATOM 2212 C CA . ARG C 2 39 ? 0.03221 -1.34217 -16.24353 1.000 63.40961 39 ARG C CA 1
ATOM 2213 C C . ARG C 2 39 ? 1.51534 -1.24634 -15.90818 1.000 61.64165 39 ARG C C 1
ATOM 2214 O O . ARG C 2 39 ? 1.94846 -1.61055 -14.80372 1.000 59.81611 39 ARG C O 1
ATOM 2222 N N . ALA C 2 40 ? 2.30948 -0.75398 -16.86008 1.000 51.09590 40 ALA C N 1
ATOM 2223 C CA . ALA C 2 40 ? 3.73899 -0.60062 -16.62841 1.000 57.63355 40 ALA C CA 1
ATOM 2224 C C . ALA C 2 40 ? 4.00706 0.40030 -15.51394 1.000 59.83985 40 ALA C C 1
ATOM 2225 O O . ALA C 2 40 ? 4.90607 0.19596 -14.69057 1.000 66.20381 40 ALA C O 1
ATOM 2227 N N . VAL C 2 41 ? 3.24398 1.49602 -15.47668 1.000 60.86570 41 VAL C N 1
ATOM 2228 C CA . VAL C 2 41 ? 3.43033 2.48432 -14.41512 1.000 57.68268 41 VAL C CA 1
ATOM 2229 C C . VAL C 2 41 ? 3.10336 1.87845 -13.05344 1.000 57.70324 41 VAL C C 1
ATOM 2230 O O . VAL C 2 41 ? 3.77535 2.16024 -12.05283 1.000 56.86358 41 VAL C O 1
ATOM 2234 N N . MET C 2 42 ? 2.07515 1.03013 -12.99308 1.000 58.47916 42 MET C N 1
ATOM 2235 C CA . MET C 2 42 ? 1.72556 0.38297 -11.73029 1.000 53.70876 42 MET C CA 1
ATOM 2236 C C . MET C 2 42 ? 2.83996 -0.54760 -11.26375 1.000 54.60208 42 MET C C 1
ATOM 2237 O O . MET C 2 42 ? 3.21565 -0.55418 -10.07973 1.000 64.48232 42 MET C O 1
ATOM 2242 N N . TRP C 2 43 ? 3.36102 -1.36604 -12.18283 1.000 67.04363 43 TRP C N 1
ATOM 2243 C CA . TRP C 2 43 ? 4.50785 -2.20751 -11.84956 1.000 67.53100 43 TRP C CA 1
ATOM 2244 C C . TRP C 2 43 ? 5.68941 -1.37247 -11.36868 1.000 67.00163 43 TRP C C 1
ATOM 2245 O O . TRP C 2 43 ? 6.39133 -1.76118 -10.42730 1.000 62.28356 43 TRP C O 1
ATOM 2256 N N . ALA C 2 44 ? 5.93217 -0.22799 -12.01175 1.000 54.65726 44 ALA C N 1
ATOM 2257 C CA . ALA C 2 44 ? 7.00848 0.65492 -11.57491 1.000 47.88198 44 ALA C CA 1
ATOM 2258 C C . ALA C 2 44 ? 6.76950 1.15908 -10.15647 1.000 64.97164 44 ALA C C 1
ATOM 2259 O O . ALA C 2 44 ? 7.70819 1.25666 -9.35757 1.000 61.56769 44 ALA C O 1
ATOM 2261 N N . GLU C 2 45 ? 5.51891 1.49483 -9.83022 1.000 62.56165 45 GLU C N 1
ATOM 2262 C CA . GLU C 2 45 ? 5.20242 1.95774 -8.48071 1.000 55.16169 45 GLU C CA 1
ATOM 2263 C C . GLU C 2 45 ? 5.49135 0.87646 -7.44437 1.000 58.60460 45 GLU C C 1
ATOM 2264 O O . GLU C 2 45 ? 6.06746 1.15426 -6.38025 1.000 72.36097 45 GLU C O 1
ATOM 2270 N N . TYR C 2 46 ? 5.10368 -0.36715 -7.73508 1.000 49.10881 46 TYR C N 1
ATOM 2271 C CA . TYR C 2 46 ? 5.40741 -1.44126 -6.79105 1.000 62.35506 46 TYR C CA 1
ATOM 2272 C C . TYR C 2 46 ? 6.90814 -1.66584 -6.67792 1.000 52.28222 46 TYR C C 1
ATOM 2273 O O . TYR C 2 46 ? 7.42490 -1.93788 -5.58583 1.000 67.95270 46 TYR C O 1
ATOM 2282 N N . MET C 2 47 ? 7.61988 -1.58196 -7.80300 1.000 52.29383 47 MET C N 1
ATOM 2283 C CA . MET C 2 47 ? 9.06921 -1.71679 -7.76668 1.000 50.78567 47 MET C CA 1
ATOM 2284 C C . MET C 2 47 ? 9.69133 -0.65429 -6.87478 1.000 58.83139 47 MET C C 1
ATOM 2285 O O . MET C 2 47 ? 10.62978 -0.93630 -6.12454 1.000 54.57909 47 MET C O 1
ATOM 2290 N N . LEU C 2 48 ? 9.18136 0.57593 -6.95051 1.000 66.36388 48 LEU C N 1
ATOM 2291 C CA . LEU C 2 48 ? 9.67504 1.64857 -6.09228 1.000 56.83916 48 LEU C CA 1
ATOM 2292 C C . LEU C 2 48 ? 9.41918 1.33712 -4.62280 1.000 65.65750 48 LEU C C 1
ATOM 2293 O O . LEU C 2 48 ? 10.29797 1.52639 -3.76978 1.000 69.35848 48 LEU C O 1
ATOM 2298 N N . GLU C 2 49 ? 8.20461 0.87521 -4.30616 1.000 70.06198 49 GLU C N 1
ATOM 2299 C CA . GLU C 2 49 ? 7.88886 0.54729 -2.91700 1.000 69.11270 49 GLU C CA 1
ATOM 2300 C C . GLU C 2 49 ? 8.79929 -0.55243 -2.38299 1.000 64.47994 49 GLU C C 1
ATOM 2301 O O . GLU C 2 49 ? 9.21622 -0.51344 -1.21917 1.000 73.59818 49 GLU C O 1
ATOM 2307 N N . ILE C 2 50 ? 9.12307 -1.54106 -3.21733 1.000 66.84362 50 ILE C N 1
ATOM 2308 C CA . ILE C 2 50 ? 10.02134 -2.60209 -2.76831 1.000 55.76490 50 ILE C CA 1
ATOM 2309 C C . ILE C 2 50 ? 11.44907 -2.08338 -2.63682 1.000 62.70753 50 ILE C C 1
ATOM 2310 O O . ILE C 2 50 ? 12.16245 -2.42859 -1.68767 1.000 69.24864 50 ILE C O 1
ATOM 2315 N N . ALA C 2 51 ? 11.89230 -1.25211 -3.58235 1.000 56.21035 51 ALA C N 1
ATOM 2316 C CA . ALA C 2 51 ? 13.26195 -0.75329 -3.54679 1.000 55.83696 51 ALA C CA 1
ATOM 2317 C C . ALA C 2 51 ? 13.50599 0.13572 -2.33743 1.000 66.77453 51 ALA C C 1
ATOM 2318 O O . ALA C 2 51 ? 14.62105 0.16252 -1.80357 1.000 67.63587 51 ALA C O 1
ATOM 2320 N N . ARG C 2 52 ? 12.48535 0.87312 -1.89237 1.000 62.13422 52 ARG C N 1
ATOM 2321 C CA . ARG C 2 52 ? 12.68513 1.77248 -0.76096 1.000 58.63270 52 ARG C CA 1
ATOM 2322 C C . ARG C 2 52 ? 12.92903 1.02729 0.54544 1.000 66.03678 52 ARG C C 1
ATOM 2323 O O . ARG C 2 52 ? 13.46722 1.61908 1.48696 1.000 80.76266 52 ARG C O 1
ATOM 2331 N N . SER C 2 53 ? 12.54523 -0.24778 0.63014 1.000 59.65130 53 SER C N 1
ATOM 2332 C CA . SER C 2 53 ? 12.76561 -1.01527 1.85029 1.000 68.10121 53 SER C CA 1
ATOM 2333 C C . SER C 2 53 ? 14.22536 -1.40370 2.04471 1.000 63.00229 53 SER C C 1
ATOM 2334 O O . SER C 2 53 ? 14.58613 -1.85664 3.13647 1.000 68.03773 53 SER C O 1
ATOM 2337 N N . LEU C 2 54 ? 15.06385 -1.24931 1.01641 1.000 59.50914 54 LEU C N 1
ATOM 2338 C CA . LEU C 2 54 ? 16.47144 -1.61864 1.11967 1.000 72.52952 54 LEU C CA 1
ATOM 2339 C C . LEU C 2 54 ? 17.27558 -0.66418 1.99312 1.000 82.12421 54 LEU C C 1
ATOM 2340 O O . LEU C 2 54 ? 18.38601 -1.01888 2.40162 1.000 91.46113 54 LEU C O 1
ATOM 2345 N N . GLU C 2 55 ? 16.75483 0.53941 2.25289 1.000 72.69422 55 GLU C N 1
ATOM 2346 C CA . GLU C 2 55 ? 17.41309 1.57414 3.06617 1.000 83.08287 55 GLU C CA 1
ATOM 2347 C C . GLU C 2 55 ? 18.85318 1.83350 2.61244 1.000 83.92832 55 GLU C C 1
ATOM 2348 O O . GLU C 2 55 ? 19.71363 2.23081 3.40212 1.000 80.15458 55 GLU C O 1
ATOM 2354 N N . ASP C 2 56 ? 19.11630 1.62717 1.32387 1.000 72.86884 56 ASP C N 1
ATOM 2355 C CA . ASP C 2 56 ? 20.39364 1.96903 0.71282 1.000 64.17462 56 ASP C CA 1
ATOM 2356 C C . ASP C 2 56 ? 20.31473 3.34900 0.07024 1.000 67.09758 56 ASP C C 1
ATOM 2357 O O . ASP C 2 56 ? 19.32500 3.68222 -0.58573 1.000 66.81364 56 ASP C O 1
ATOM 2362 N N . GLU C 2 57 ? 21.36762 4.14851 0.26107 1.000 57.21647 57 GLU C N 1
ATOM 2363 C CA . GLU C 2 57 ? 21.33161 5.54808 -0.16069 1.000 64.12090 57 GLU C CA 1
ATOM 2364 C C . GLU C 2 57 ? 21.16811 5.67966 -1.67162 1.000 59.95861 57 GLU C C 1
ATOM 2365 O O . GLU C 2 57 ? 20.28306 6.39817 -2.15249 1.000 65.86444 57 GLU C O 1
ATOM 2371 N N . LYS C 2 58 ? 22.00783 4.98236 -2.43966 1.000 60.38242 58 LYS C N 1
ATOM 2372 C CA . LYS C 2 58 ? 21.94331 5.09958 -3.89343 1.000 63.82146 58 LYS C CA 1
ATOM 2373 C C . LYS C 2 58 ? 20.67142 4.47546 -4.45088 1.000 63.40877 58 LYS C C 1
ATOM 2374 O O . LYS C 2 58 ? 20.09631 4.99102 -5.42143 1.000 62.82903 58 LYS C O 1
ATOM 2380 N N . ILE C 2 59 ? 20.19601 3.39799 -3.82538 1.000 60.68494 59 ILE C N 1
ATOM 2381 C CA . ILE C 2 59 ? 18.93911 2.79096 -4.24555 1.000 49.79561 59 ILE C CA 1
ATOM 2382 C C . ILE C 2 59 ? 17.78944 3.76056 -4.01848 1.000 52.12640 59 ILE C C 1
ATOM 2383 O O . ILE C 2 59 ? 16.93652 3.95318 -4.89074 1.000 61.57853 59 ILE C O 1
ATOM 2388 N N . LEU C 2 60 ? 17.75735 4.39347 -2.84228 1.000 49.22910 60 LEU C N 1
ATOM 2389 C CA . LEU C 2 60 ? 16.70928 5.36657 -2.55096 1.000 62.12828 60 LEU C CA 1
ATOM 2390 C C . LEU C 2 60 ? 16.77399 6.55647 -3.49863 1.000 61.17941 60 LEU C C 1
ATOM 2391 O O . LEU C 2 60 ? 15.73630 7.06137 -3.94065 1.000 67.54767 60 LEU C O 1
ATOM 2396 N N . GLU C 2 61 ? 17.98292 7.00862 -3.83851 1.000 70.92567 61 GLU C N 1
ATOM 2397 C CA . GLU C 2 61 ? 18.11326 8.15258 -4.73685 1.000 72.11215 61 GLU C CA 1
ATOM 2398 C C . GLU C 2 61 ? 17.59607 7.82133 -6.13217 1.000 69.17509 61 GLU C C 1
ATOM 2399 O O . GLU C 2 61 ? 16.86715 8.61539 -6.74179 1.000 68.44224 61 GLU C O 1
ATOM 2405 N N . ILE C 2 62 ? 17.96961 6.65506 -6.66359 1.000 79.67443 62 ILE C N 1
ATOM 2406 C CA . ILE C 2 62 ? 17.50452 6.29503 -7.99986 1.000 74.98166 62 ILE C CA 1
ATOM 2407 C C . ILE C 2 62 ? 16.00603 6.00538 -7.99284 1.000 72.27394 62 ILE C C 1
ATOM 2408 O O . ILE C 2 62 ? 15.30108 6.30360 -8.96392 1.000 68.74778 62 ILE C O 1
ATOM 2413 N N . ALA C 2 63 ? 15.49497 5.41308 -6.90955 1.000 61.68290 63 ALA C N 1
ATOM 2414 C CA . ALA C 2 63 ? 14.05107 5.26112 -6.75896 1.000 56.01494 63 ALA C CA 1
ATOM 2415 C C . ALA C 2 63 ? 13.34899 6.61258 -6.79106 1.000 73.95269 63 ALA C C 1
ATOM 2416 O O . ALA C 2 63 ? 12.28267 6.75408 -7.40025 1.000 78.57153 63 ALA C O 1
ATOM 2418 N N . GLU C 2 64 ? 13.91878 7.60974 -6.11212 1.000 55.47661 64 GLU C N 1
ATOM 2419 C CA . GLU C 2 64 ? 13.35804 8.95501 -6.14975 1.000 57.32261 64 GLU C CA 1
ATOM 2420 C C . GLU C 2 64 ? 13.37181 9.51401 -7.56623 1.000 65.23069 64 GLU C C 1
ATOM 2421 O O . GLU C 2 64 ? 12.39207 10.12342 -8.00978 1.000 68.79507 64 GLU C O 1
ATOM 2427 N N . LYS C 2 65 ? 14.48151 9.32468 -8.28612 1.000 66.71302 65 LYS C N 1
ATOM 2428 C CA . LYS C 2 65 ? 14.54528 9.75033 -9.68335 1.000 66.27364 65 LYS C CA 1
ATOM 2429 C C . LYS C 2 65 ? 13.44596 9.09519 -10.51149 1.000 67.20402 65 LYS C C 1
ATOM 2430 O O . LYS C 2 65 ? 12.76912 9.76008 -11.30771 1.000 75.88141 65 LYS C O 1
ATOM 2436 N N . LEU C 2 66 ? 13.24655 7.79062 -10.32203 1.000 71.95492 66 LEU C N 1
ATOM 2437 C CA . LEU C 2 66 ? 12.24549 7.06183 -11.09319 1.000 71.94136 66 LEU C CA 1
ATOM 2438 C C . LEU C 2 66 ? 10.84056 7.55701 -10.77542 1.000 75.67981 66 LEU C C 1
ATOM 2439 O O . LEU C 2 66 ? 10.03992 7.80930 -11.68327 1.000 80.62106 66 LEU C O 1
ATOM 2444 N N . GLU C 2 67 ? 10.52719 7.70565 -9.48576 1.000 71.24663 67 GLU C N 1
ATOM 2445 C CA . GLU C 2 67 ? 9.22919 8.24127 -9.08510 1.000 75.30045 67 GLU C CA 1
ATOM 2446 C C . GLU C 2 67 ? 9.00604 9.64202 -9.64216 1.000 84.07542 67 GLU C C 1
ATOM 2447 O O . GLU C 2 67 ? 7.88976 9.98541 -10.05047 1.000 100.53834 67 GLU C O 1
ATOM 2453 N N . LYS C 2 68 ? 10.06051 10.45941 -9.68732 1.000 77.67889 68 LYS C N 1
ATOM 2454 C CA . LYS C 2 68 ? 9.93397 11.79275 -10.26268 1.000 87.90169 68 LYS C CA 1
ATOM 2455 C C . LYS C 2 68 ? 9.67750 11.72191 -11.76189 1.000 84.93856 68 LYS C C 1
ATOM 2456 O O . LYS C 2 68 ? 8.99098 12.58808 -12.31602 1.000 89.02492 68 LYS C O 1
ATOM 2462 N N . ALA C 2 69 ? 10.21630 10.70219 -12.42937 1.000 82.94969 69 ALA C N 1
ATOM 2463 C CA . ALA C 2 69 ? 10.02862 10.54006 -13.86488 1.000 82.42693 69 ALA C CA 1
ATOM 2464 C C . ALA C 2 69 ? 8.68044 9.93068 -14.23631 1.000 88.38616 69 ALA C C 1
ATOM 2465 O O . ALA C 2 69 ? 8.36089 9.86787 -15.42876 1.000 77.40226 69 ALA C O 1
ATOM 2467 N N . LEU C 2 70 ? 7.87799 9.48347 -13.25624 1.000 96.01852 70 LEU C N 1
ATOM 2468 C CA . LEU C 2 70 ? 6.63665 8.80301 -13.61052 1.000 80.90304 70 LEU C CA 1
ATOM 2469 C C . LEU C 2 70 ? 5.51596 9.79835 -13.91524 1.000 107.82531 70 LEU C C 1
ATOM 2470 O O . LEU C 2 70 ? 5.35071 10.79376 -13.20502 1.000 109.84966 70 LEU C O 1
ATOM 2475 N N . PRO C 2 71 ? 4.74299 9.54194 -14.97305 1.000 115.41556 71 PRO C N 1
ATOM 2476 C CA . PRO C 2 71 ? 3.54042 10.33683 -15.26623 1.000 124.29918 71 PRO C CA 1
ATOM 2477 C C . PRO C 2 71 ? 2.37010 10.03682 -14.34858 1.000 123.38962 71 PRO C C 1
ATOM 2478 O O . PRO C 2 71 ? 2.46543 9.20559 -13.44018 1.000 136.49362 71 PRO C O 1
ATOM 2482 N N . GLU C 2 72 ? 1.25673 10.72437 -14.58630 1.000 116.95031 72 GLU C N 1
ATOM 2483 C CA . GLU C 2 72 ? 0.00269 10.31401 -13.97911 1.000 127.87570 72 GLU C CA 1
ATOM 2484 C C . GLU C 2 72 ? -0.48862 9.06117 -14.69033 1.000 130.57709 72 GLU C C 1
ATOM 2485 O O . GLU C 2 72 ? -0.21031 8.84846 -15.87379 1.000 134.49226 72 GLU C O 1
ATOM 2491 N N . LYS C 2 73 ? -1.20729 8.21759 -13.94678 1.000 130.83279 73 LYS C N 1
ATOM 2492 C CA . LYS C 2 73 ? -1.47696 6.85639 -14.40061 1.000 134.22336 73 LYS C CA 1
ATOM 2493 C C . LYS C 2 73 ? -2.10818 6.83687 -15.78755 1.000 130.20412 73 LYS C C 1
ATOM 2494 O O . LYS C 2 73 ? -1.56824 6.23386 -16.72089 1.000 140.70828 73 LYS C O 1
ATOM 2500 N N . SER C 2 74 ? -3.24117 7.51953 -15.95030 1.000 118.65369 74 SER C N 1
ATOM 2501 C CA . SER C 2 74 ? -3.96766 7.41691 -17.20793 1.000 117.94509 74 SER C CA 1
ATOM 2502 C C . SER C 2 74 ? -3.29249 8.15545 -18.35592 1.000 129.29059 74 SER C C 1
ATOM 2503 O O . SER C 2 74 ? -3.66864 7.93759 -19.51183 1.000 136.76880 74 SER C O 1
ATOM 2506 N N . LYS C 2 75 ? -2.31591 9.01347 -18.08078 1.000 127.99969 75 LYS C N 1
ATOM 2507 C CA . LYS C 2 75 ? -1.63378 9.73016 -19.14794 1.000 129.43605 75 LYS C CA 1
ATOM 2508 C C . LYS C 2 75 ? -0.58954 8.83091 -19.80045 1.000 135.72956 75 LYS C C 1
ATOM 2509 O O . LYS C 2 75 ? 0.17355 8.14940 -19.10862 1.000 134.30816 75 LYS C O 1
ATOM 2515 N N . MET C 2 76 ? -0.55897 8.82445 -21.13013 1.000 134.61808 76 MET C N 1
ATOM 2516 C CA . MET C 2 76 ? 0.51132 8.14497 -21.84178 1.000 127.86798 76 MET C CA 1
ATOM 2517 C C . MET C 2 76 ? 1.80088 8.96112 -21.73511 1.000 128.53130 76 MET C C 1
ATOM 2518 O O . MET C 2 76 ? 1.79561 10.13540 -21.35590 1.000 128.16147 76 MET C O 1
ATOM 2523 N N . PHE C 2 77 ? 2.92203 8.33252 -22.07482 1.000 125.31831 77 PHE C N 1
ATOM 2524 C CA . PHE C 2 77 ? 4.22205 8.98355 -21.96981 1.000 136.94536 77 PHE C CA 1
ATOM 2525 C C . PHE C 2 77 ? 4.62391 9.59437 -23.30372 1.000 140.95372 77 PHE C C 1
ATOM 2526 O O . PHE C 2 77 ? 4.52720 8.94056 -24.34786 1.000 144.99563 77 PHE C O 1
ATOM 2534 N N . THR C 2 78 ? 5.05539 10.85275 -23.26369 1.000 130.61256 78 THR C N 1
ATOM 2535 C CA . THR C 2 78 ? 5.66578 11.47123 -24.42655 1.000 125.72082 78 THR C CA 1
ATOM 2536 C C . THR C 2 78 ? 6.98892 10.77041 -24.73981 1.000 138.43226 78 THR C C 1
ATOM 2537 O O . THR C 2 78 ? 7.49878 9.96942 -23.95161 1.000 139.87550 78 THR C O 1
ATOM 2541 N N . LYS C 2 79 ? 7.54072 11.06494 -25.91889 1.000 145.95131 79 LYS C N 1
ATOM 2542 C CA . LYS C 2 79 ? 8.74868 10.37254 -26.36366 1.000 148.02845 79 LYS C CA 1
ATOM 2543 C C . LYS C 2 79 ? 9.91122 10.60864 -25.40201 1.000 150.34197 79 LYS C C 1
ATOM 2544 O O . LYS C 2 79 ? 10.55791 9.65680 -24.94350 1.000 148.93694 79 LYS C O 1
ATOM 2550 N N . GLU C 2 80 ? 10.19354 11.87744 -25.08744 1.000 174.18458 80 GLU C N 1
ATOM 2551 C CA . GLU C 2 80 ? 11.25614 12.19125 -24.13686 1.000 177.83166 80 GLU C CA 1
ATOM 2552 C C . GLU C 2 80 ? 10.98005 11.57621 -22.77295 1.000 157.44430 80 GLU C C 1
ATOM 2553 O O . GLU C 2 80 ? 11.91166 11.16093 -22.07574 1.000 151.83106 80 GLU C O 1
ATOM 2559 N N . GLU C 2 81 ? 9.70757 11.50432 -22.38470 1.000 168.70083 81 GLU C N 1
ATOM 2560 C CA . GLU C 2 81 ? 9.33534 10.93730 -21.09385 1.000 159.00665 81 GLU C CA 1
ATOM 2561 C C . GLU C 2 81 ? 9.62419 9.43988 -21.03962 1.000 147.91124 81 GLU C C 1
ATOM 2562 O O . GLU C 2 81 ? 10.19492 8.94236 -20.05955 1.000 137.96085 81 GLU C O 1
ATOM 2568 N N . TYR C 2 82 ? 9.26893 8.71430 -22.10237 1.000 121.31782 82 TYR C N 1
ATOM 2569 C CA . TYR C 2 82 ? 9.59108 7.29320 -22.18831 1.000 99.70122 82 TYR C CA 1
ATOM 2570 C C . TYR C 2 82 ? 11.09769 7.06862 -22.21216 1.000 111.63127 82 TYR C C 1
ATOM 2571 O O . TYR C 2 82 ? 11.60592 6.12704 -21.58734 1.000 91.35759 82 TYR C O 1
ATOM 2580 N N . GLU C 2 83 ? 11.83090 7.92036 -22.93448 1.000 115.35583 83 GLU C N 1
ATOM 2581 C CA . GLU C 2 83 ? 13.28101 7.76514 -22.99715 1.000 102.75910 83 GLU C CA 1
ATOM 2582 C C . GLU C 2 83 ? 13.93324 8.01241 -21.63929 1.000 99.14236 83 GLU C C 1
ATOM 2583 O O . GLU C 2 83 ? 14.84811 7.27890 -21.24480 1.000 103.28870 83 GLU C O 1
ATOM 2589 N N . LYS C 2 84 ? 13.48828 9.04211 -20.91336 1.000 97.69752 84 LYS C N 1
ATOM 2590 C CA . LYS C 2 84 ? 13.99559 9.25512 -19.56016 1.000 97.45144 84 LYS C CA 1
ATOM 2591 C C . LYS C 2 84 ? 13.64262 8.09111 -18.64333 1.000 96.71208 84 LYS C C 1
ATOM 2592 O O . LYS C 2 84 ? 14.44016 7.71563 -17.77325 1.000 103.36299 84 LYS C O 1
ATOM 2598 N N . LEU C 2 85 ? 12.44474 7.52107 -18.79958 1.000 91.36439 85 LEU C N 1
ATOM 2599 C CA . LEU C 2 85 ? 12.09280 6.34350 -18.01345 1.000 91.39706 85 LEU C CA 1
ATOM 2600 C C . LEU C 2 85 ? 13.07350 5.20562 -18.27806 1.000 92.72805 85 LEU C C 1
ATOM 2601 O O . LEU C 2 85 ? 13.56922 4.56756 -17.34290 1.000 87.20840 85 LEU C O 1
ATOM 2606 N N . MET C 2 86 ? 13.37251 4.94927 -19.55577 1.000 84.73839 86 MET C N 1
ATOM 2607 C CA . MET C 2 86 ? 14.34533 3.91335 -19.90594 1.000 86.32079 86 MET C CA 1
ATOM 2608 C C . MET C 2 86 ? 15.72397 4.21756 -19.32555 1.000 97.92374 86 MET C C 1
ATOM 2609 O O . MET C 2 86 ? 16.42793 3.31124 -18.86001 1.000 99.14982 86 MET C O 1
ATOM 2614 N N . GLU C 2 87 ? 16.12354 5.48999 -19.34802 1.000 97.41446 87 GLU C N 1
ATOM 2615 C CA . GLU C 2 87 ? 17.40766 5.90035 -18.78642 1.000 91.27091 87 GLU C CA 1
ATOM 2616 C C . GLU C 2 87 ? 17.49057 5.58036 -17.29745 1.000 88.15007 87 GLU C C 1
ATOM 2617 O O . GLU C 2 87 ? 18.43378 4.92247 -16.83357 1.000 93.63748 87 GLU C O 1
ATOM 2623 N N . VAL C 2 88 ? 16.52518 6.08576 -16.52588 1.000 83.42028 88 VAL C N 1
ATOM 2624 C CA . VAL C 2 88 ? 16.50309 5.82845 -15.08850 1.000 88.22676 88 VAL C CA 1
ATOM 2625 C C . VAL C 2 88 ? 16.40718 4.33669 -14.80071 1.000 92.23014 88 VAL C C 1
ATOM 2626 O O . VAL C 2 88 ? 16.98317 3.85118 -13.82035 1.000 75.66404 88 VAL C O 1
ATOM 2630 N N . LEU C 2 89 ? 15.71137 3.57907 -15.65436 1.000 76.87629 89 LEU C N 1
ATOM 2631 C CA . LEU C 2 89 ? 15.59886 2.14156 -15.43013 1.000 88.63518 89 LEU C CA 1
ATOM 2632 C C . LEU C 2 89 ? 16.93236 1.43472 -15.64620 1.000 88.85326 89 LEU C C 1
ATOM 2633 O O . LEU C 2 89 ? 17.29426 0.53750 -14.87718 1.000 69.42459 89 LEU C O 1
ATOM 2638 N N . GLU C 2 90 ? 17.67870 1.82109 -16.68336 1.000 85.69581 90 GLU C N 1
ATOM 2639 C CA . GLU C 2 90 ? 19.00416 1.23955 -16.88126 1.000 98.28577 90 GLU C CA 1
ATOM 2640 C C . GLU C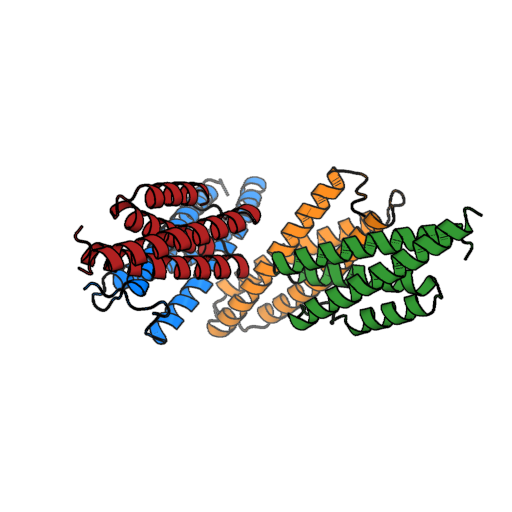 2 90 ? 19.94844 1.61247 -15.74282 1.000 91.59571 90 GLU C C 1
ATOM 2641 O O . GLU C 2 90 ? 20.75202 0.78397 -15.29211 1.000 82.97572 90 GLU C O 1
ATOM 2647 N N . GLU C 2 91 ? 19.85752 2.85191 -15.25527 1.000 91.85623 91 GLU C N 1
ATOM 2648 C CA . GLU C 2 91 ? 20.68619 3.26207 -14.12287 1.000 94.38139 91 GLU C CA 1
ATOM 2649 C C . GLU C 2 91 ? 20.35440 2.44661 -12.87311 1.000 78.83340 91 GLU C C 1
ATOM 2650 O O . GLU C 2 91 ? 21.25375 1.97604 -12.15683 1.000 83.98755 91 GLU C O 1
ATOM 2656 N N . LEU C 2 92 ? 19.05797 2.28620 -12.58917 1.000 76.88073 92 LEU C N 1
ATOM 2657 C CA . LEU C 2 92 ? 18.62770 1.46892 -11.46047 1.000 71.75538 92 LEU C CA 1
ATOM 2658 C C . LEU C 2 92 ? 19.09130 0.02903 -11.61247 1.000 61.24796 92 LEU C C 1
ATOM 2659 O O . LEU C 2 92 ? 19.49673 -0.60123 -10.63323 1.000 65.20011 92 LEU C O 1
ATOM 2664 N N . GLU C 2 93 ? 19.03260 -0.51232 -12.83062 1.000 68.85398 93 GLU C N 1
ATOM 2665 C CA . GLU C 2 93 ? 19.50885 -1.87222 -13.05613 1.000 71.17238 93 GLU C CA 1
ATOM 2666 C C . GLU C 2 93 ? 20.99718 -1.98395 -12.75873 1.000 72.94129 93 GLU C C 1
ATOM 2667 O O . GLU C 2 93 ? 21.44393 -2.96023 -12.14396 1.000 74.71422 93 GLU C O 1
ATOM 2673 N N . GLU C 2 94 ? 21.77358 -0.97013 -13.15119 1.000 105.49363 94 GLU C N 1
ATOM 2674 C CA . GLU C 2 94 ? 23.20400 -0.97214 -12.85422 1.000 104.22959 94 GLU C CA 1
ATOM 2675 C C . GLU C 2 94 ? 23.45356 -1.00118 -11.34988 1.000 94.14857 94 GLU C C 1
ATOM 2676 O O . GLU C 2 94 ? 24.21928 -1.83508 -10.84622 1.000 95.65399 94 GLU C O 1
ATOM 2682 N N . VAL C 2 95 ? 22.81652 -0.08735 -10.61416 1.000 78.64999 95 VAL C N 1
ATOM 2683 C CA . VAL C 2 95 ? 23.07900 -0.00090 -9.17711 1.000 70.20486 95 VAL C CA 1
ATOM 2684 C C . VAL C 2 95 ? 22.54979 -1.23635 -8.44678 1.000 72.40046 95 VAL C C 1
ATOM 2685 O O . VAL C 2 95 ? 23.16118 -1.71358 -7.47863 1.000 83.29035 95 VAL C O 1
ATOM 2689 N N . LEU C 2 96 ? 21.42352 -1.78991 -8.90542 1.000 66.09826 96 LEU C N 1
ATOM 2690 C CA . LEU C 2 96 ? 20.89629 -3.00810 -8.29991 1.000 62.63425 96 LEU C CA 1
ATOM 2691 C C . LEU C 2 96 ? 21.83029 -4.18539 -8.53772 1.000 75.24129 96 LEU C C 1
ATOM 2692 O O . LEU C 2 96 ? 22.01791 -5.02414 -7.64955 1.000 69.74391 96 LEU C O 1
ATOM 2697 N N . GLU C 2 97 ? 22.42721 -4.26429 -9.72952 1.000 66.24057 97 GLU C N 1
ATOM 2698 C CA . GLU C 2 97 ? 23.41471 -5.30468 -9.98625 1.000 63.75463 97 GLU C CA 1
ATOM 2699 C C . GLU C 2 97 ? 24.64310 -5.11583 -9.10611 1.000 77.74951 97 GLU C C 1
ATOM 2700 O O . GLU C 2 97 ? 25.22938 -6.09594 -8.63378 1.000 85.35184 97 GLU C O 1
ATOM 2706 N N . GLU C 2 98 ? 25.04152 -3.86230 -8.86824 1.000 81.95204 98 GLU C N 1
ATOM 2707 C CA . GLU C 2 98 ? 26.15816 -3.60123 -7.95952 1.000 78.49929 98 GLU C CA 1
ATOM 2708 C C . GLU C 2 98 ? 25.85890 -4.12541 -6.55832 1.000 69.71671 98 GLU C C 1
ATOM 2709 O O . GLU C 2 98 ? 26.69821 -4.78788 -5.93145 1.000 72.90203 98 GLU C O 1
ATOM 2715 N N . LYS C 2 99 ? 24.66324 -3.82503 -6.04550 1.000 76.25926 99 LYS C N 1
ATOM 2716 C CA . LYS C 2 99 ? 24.30023 -4.28804 -4.70805 1.000 79.82102 99 LYS C CA 1
ATOM 2717 C C . LYS C 2 99 ? 24.19529 -5.80813 -4.65714 1.000 77.53860 99 LYS C C 1
ATOM 2718 O O . LYS C 2 99 ? 24.61063 -6.43448 -3.67345 1.000 70.71055 99 LYS C O 1
ATOM 2724 N N . LYS C 2 100 ? 23.63622 -6.41620 -5.70672 1.000 85.22066 100 LYS C N 1
ATOM 2725 C CA . LYS C 2 100 ? 23.59756 -7.87149 -5.80559 1.000 73.23883 100 LYS C CA 1
ATOM 2726 C C . LYS C 2 100 ? 24.99705 -8.46557 -5.72542 1.000 71.88727 100 LYS C C 1
ATOM 2727 O O . LYS C 2 100 ? 25.23634 -9.42785 -4.98521 1.000 91.23534 100 LYS C O 1
ATOM 2733 N N . GLU C 2 101 ? 25.93658 -7.89578 -6.48435 1.000 71.89074 101 GLU C N 1
ATOM 2734 C CA . GLU C 2 101 ? 27.30681 -8.39405 -6.47002 1.000 83.88747 101 GLU C CA 1
ATOM 2735 C C . GLU C 2 101 ? 27.93286 -8.25904 -5.09018 1.000 93.61835 101 GLU C C 1
ATOM 2736 O O . GLU C 2 101 ? 28.58632 -9.19044 -4.60776 1.000 97.85045 101 GLU C O 1
ATOM 2742 N N . GLU C 2 102 ? 27.74965 -7.10853 -4.43648 1.000 94.32838 102 GLU C N 1
ATOM 2743 C CA . GLU C 2 102 ? 28.38770 -6.92011 -3.13510 1.000 94.26801 102 GLU C CA 1
ATOM 2744 C C . GLU C 2 102 ? 27.78996 -7.85323 -2.08443 1.000 90.40664 102 GLU C C 1
ATOM 2745 O O . GLU C 2 102 ? 28.51611 -8.38957 -1.23753 1.000 90.71826 102 GLU C O 1
ATOM 2751 N N . VAL C 2 103 ? 26.47816 -8.09603 -2.14518 1.000 90.28023 103 VAL C N 1
ATOM 2752 C CA . VAL C 2 103 ? 25.85861 -9.00850 -1.18903 1.000 79.71717 103 VAL C CA 1
ATOM 2753 C C . VAL C 2 103 ? 26.32810 -10.43854 -1.43070 1.000 89.83579 103 VAL C C 1
ATOM 2754 O O . VAL C 2 103 ? 26.63950 -11.17230 -0.48240 1.000 89.39320 103 VAL C O 1
ATOM 2758 N N . GLU C 2 104 ? 26.38402 -10.86114 -2.69837 1.000 89.04970 104 GLU C N 1
ATOM 2759 C CA . GLU C 2 104 ? 26.88010 -12.19837 -3.00910 1.000 81.52228 104 GLU C CA 1
ATOM 2760 C C . GLU C 2 104 ? 28.33286 -12.36628 -2.58020 1.000 96.59129 104 GLU C C 1
ATOM 2761 O O . GLU C 2 104 ? 28.72889 -13.43921 -2.10958 1.000 101.85425 104 GLU C O 1
ATOM 2767 N N . GLU C 2 105 ? 29.14470 -11.31817 -2.73962 1.000 92.74961 105 GLU C N 1
ATOM 2768 C CA . GLU C 2 105 ? 30.51915 -11.37109 -2.25479 1.000 95.36308 105 GLU C CA 1
ATOM 2769 C C . GLU C 2 105 ? 30.55987 -11.51685 -0.74042 1.000 93.02152 105 GLU C C 1
ATOM 2770 O O . GLU C 2 105 ? 31.35396 -12.29873 -0.20474 1.000 108.66910 105 GLU C O 1
ATOM 2776 N N . ARG C 2 106 ? 29.71500 -10.76341 -0.03421 1.000 87.41911 106 ARG C N 1
ATOM 2777 C CA . ARG C 2 106 ? 29.69646 -10.84098 1.42221 1.000 85.80168 106 ARG C CA 1
ATOM 2778 C C . ARG C 2 106 ? 29.29832 -12.23278 1.90085 1.000 83.96343 106 ARG C C 1
ATOM 2779 O O . ARG C 2 106 ? 29.90949 -12.77349 2.83002 1.000 93.33979 106 ARG C O 1
ATOM 2787 N N . ILE C 2 107 ? 28.27108 -12.82626 1.28620 1.000 86.11670 107 ILE C N 1
ATOM 2788 C CA . ILE C 2 107 ? 27.81318 -14.14347 1.72372 1.000 91.15205 107 ILE C CA 1
ATOM 2789 C C . ILE C 2 107 ? 28.86099 -15.21799 1.44374 1.000 103.82113 107 ILE C C 1
ATOM 2790 O O . ILE C 2 107 ? 28.98029 -16.19077 2.19999 1.000 82.39377 107 ILE C O 1
ATOM 2795 N N . GLU C 2 108 ? 29.66236 -15.04829 0.39634 1.000 107.68285 108 GLU C N 1
ATOM 2796 C CA . GLU C 2 108 ? 30.70076 -16.02138 0.05320 1.000 105.10992 108 GLU C CA 1
ATOM 2797 C C . GLU C 2 108 ? 32.04813 -15.64963 0.66579 1.000 105.64586 108 GLU C C 1
ATOM 2798 O O . GLU C 2 108 ? 33.07709 -15.63686 -0.00735 1.000 118.55106 108 GLU C O 1
ATOM 2804 N N . GLY C 2 109 ? 32.04708 -15.34496 1.95917 1.000 86.18804 109 GLY C N 1
ATOM 2805 C CA . GLY C 2 109 ? 33.26751 -14.98487 2.65597 1.000 84.48480 109 GLY C CA 1
ATOM 2806 C C . GLY C 2 109 ? 33.12645 -15.01984 4.16406 1.000 82.52627 109 GLY C C 1
ATOM 2807 O O . GLY C 2 109 ? 32.07798 -15.39514 4.68812 1.000 96.39138 109 GLY C O 1
ATOM 2808 N N . LEU D 2 2 ? 11.51405 -1.37366 -72.83535 1.000 96.77932 2 LEU D N 1
ATOM 2809 C CA . LEU D 2 2 ? 11.52326 0.02145 -72.41545 1.000 80.16543 2 LEU D CA 1
ATOM 2810 C C . LEU D 2 2 ? 12.87080 0.68341 -72.66981 1.000 86.16370 2 LEU D C 1
ATOM 2811 O O . LEU D 2 2 ? 13.90557 0.18043 -72.23170 1.000 87.11888 2 LEU D O 1
ATOM 2816 N N . PRO D 2 3 ? 12.85683 1.81007 -73.38068 1.000 81.80741 3 PRO D N 1
ATOM 2817 C CA . PRO D 2 3 ? 14.06583 2.63443 -73.47366 1.000 72.99620 3 PRO D CA 1
ATOM 2818 C C . PRO D 2 3 ? 14.49514 3.11044 -72.09446 1.000 77.00148 3 PRO D C 1
ATOM 2819 O O . PRO D 2 3 ? 13.68254 3.22235 -71.17405 1.000 75.96412 3 PRO D O 1
ATOM 2823 N N . ASP D 2 4 ? 15.80004 3.36374 -71.95257 1.000 82.75477 4 ASP D N 1
ATOM 2824 C CA . ASP D 2 4 ? 16.35265 3.73133 -70.65089 1.000 87.40665 4 ASP D CA 1
ATOM 2825 C C . ASP D 2 4 ? 15.66241 4.95507 -70.05556 1.000 88.80707 4 ASP D C 1
ATOM 2826 O O . ASP D 2 4 ? 15.57630 5.08230 -68.83060 1.000 91.44974 4 ASP D O 1
ATOM 2831 N N . GLU D 2 5 ? 15.13729 5.84696 -70.89451 1.000 78.98412 5 GLU D N 1
ATOM 2832 C CA . GLU D 2 5 ? 14.47011 7.04004 -70.38076 1.000 70.16406 5 GLU D CA 1
ATOM 2833 C C . GLU D 2 5 ? 13.15188 6.67926 -69.70215 1.000 73.44008 5 GLU D C 1
ATOM 2834 O O . GLU D 2 5 ? 12.85368 7.15257 -68.59546 1.000 85.06127 5 GLU D O 1
ATOM 2840 N N . GLU D 2 6 ? 12.35402 5.82401 -70.34359 1.000 81.94598 6 GLU D N 1
ATOM 2841 C CA . GLU D 2 6 ? 11.10352 5.40016 -69.72724 1.000 78.61682 6 GLU D CA 1
ATOM 2842 C C . GLU D 2 6 ? 11.36276 4.47492 -68.54518 1.000 81.46300 6 GLU D C 1
ATOM 2843 O O . GLU D 2 6 ? 10.58755 4.46966 -67.57981 1.000 75.57371 6 GLU D O 1
ATOM 2849 N N . LYS D 2 7 ? 12.46455 3.71862 -68.58591 1.000 80.14620 7 LYS D N 1
ATOM 2850 C CA . LYS D 2 7 ? 12.88715 2.96021 -67.41329 1.000 78.30476 7 LYS D CA 1
ATOM 2851 C C . LYS D 2 7 ? 13.18790 3.88934 -66.24559 1.000 78.11066 7 LYS D C 1
ATOM 2852 O O . LYS D 2 7 ? 12.81841 3.60216 -65.10326 1.000 73.12685 7 LYS D O 1
ATOM 2858 N N . LEU D 2 8 ? 13.84922 5.01652 -66.51871 1.000 91.04367 8 LEU D N 1
ATOM 2859 C CA . LEU D 2 8 ? 14.14392 5.98882 -65.47009 1.000 88.64272 8 LEU D CA 1
ATOM 2860 C C . LEU D 2 8 ? 12.86690 6.60267 -64.90792 1.000 82.91835 8 LEU D C 1
ATOM 2861 O O . LEU D 2 8 ? 12.74362 6.80159 -63.69147 1.000 86.04137 8 LEU D O 1
ATOM 2866 N N . LYS D 2 9 ? 11.90845 6.91864 -65.78184 1.000 69.37472 9 LYS D N 1
ATOM 2867 C CA . LYS D 2 9 ? 10.63083 7.45264 -65.31136 1.000 78.57886 9 LYS D CA 1
ATOM 2868 C C . LYS D 2 9 ? 9.91065 6.44799 -64.41301 1.000 75.86800 9 LYS D C 1
ATOM 2869 O O . LYS D 2 9 ? 9.39812 6.80563 -63.33816 1.000 77.19986 9 LYS D O 1
ATOM 2875 N N . LEU D 2 10 ? 9.88864 5.17712 -64.82688 1.000 63.45367 10 LEU D N 1
ATOM 2876 C CA . LEU D 2 10 ? 9.26586 4.14051 -64.01108 1.000 74.39413 10 LEU D CA 1
ATOM 2877 C C . LEU D 2 10 ? 9.99302 3.97558 -62.68466 1.000 79.36803 10 LEU D C 1
ATOM 2878 O O . LEU D 2 10 ? 9.36327 3.73247 -61.65030 1.000 62.45951 10 LEU D O 1
ATOM 2883 N N . LEU D 2 11 ? 11.32231 4.09272 -62.69791 1.000 85.62598 11 LEU D N 1
ATOM 2884 C CA . LEU D 2 11 ? 12.09236 3.95914 -61.46600 1.000 92.48170 11 LEU D CA 1
ATOM 2885 C C . LEU D 2 11 ? 11.79235 5.09871 -60.50095 1.000 87.71218 11 LEU D C 1
ATOM 2886 O O . LEU D 2 11 ? 11.69868 4.88152 -59.28748 1.000 89.30937 11 LEU D O 1
ATOM 2891 N N . ASP D 2 12 ? 11.63400 6.31808 -61.01887 1.000 65.84164 12 ASP D N 1
ATOM 2892 C CA . ASP D 2 12 ? 11.25503 7.43713 -60.15992 1.000 69.58216 12 ASP D CA 1
ATOM 2893 C C . ASP D 2 12 ? 9.88699 7.19587 -59.52942 1.000 76.62466 12 ASP D C 1
ATOM 2894 O O . ASP D 2 12 ? 9.70179 7.37417 -58.31442 1.000 74.14127 12 ASP D O 1
ATOM 2899 N N . THR D 2 13 ? 8.91233 6.79278 -60.35161 1.000 78.31849 13 THR D N 1
ATOM 2900 C CA . THR D 2 13 ? 7.58573 6.45907 -59.83391 1.000 72.28711 13 THR D CA 1
ATOM 2901 C C . THR D 2 13 ? 7.65834 5.38589 -58.74822 1.000 67.20461 13 THR D C 1
ATOM 2902 O O . THR D 2 13 ? 7.04063 5.51516 -57.68075 1.000 66.91668 13 THR D O 1
ATOM 2906 N N . LEU D 2 14 ? 8.40541 4.31258 -59.01406 1.000 62.58917 14 LEU D N 1
ATOM 2907 C CA . LEU D 2 14 ? 8.53891 3.21956 -58.05705 1.000 77.90317 14 LEU D CA 1
ATOM 2908 C C . LEU D 2 14 ? 9.14563 3.70238 -56.74693 1.000 79.59938 14 LEU D C 1
ATOM 2909 O O . LEU D 2 14 ? 8.66607 3.35238 -55.66329 1.000 80.30086 14 LEU D O 1
ATOM 2914 N N . LEU D 2 15 ? 10.23241 4.47366 -56.82864 1.000 81.12962 15 LEU D N 1
ATOM 2915 C CA . LEU D 2 15 ? 10.88552 4.96494 -55.62054 1.000 74.48207 15 LEU D CA 1
ATOM 2916 C C . LEU D 2 15 ? 9.94264 5.83408 -54.79925 1.000 71.84708 15 LEU D C 1
ATOM 2917 O O . LEU D 2 15 ? 9.95269 5.77367 -53.56411 1.000 71.00919 15 LEU D O 1
ATOM 2922 N N . THR D 2 16 ? 9.11848 6.65083 -55.46211 1.000 68.01197 16 THR D N 1
ATOM 2923 C CA . THR D 2 16 ? 8.17643 7.47825 -54.71052 1.000 81.61026 16 THR D CA 1
ATOM 2924 C C . THR D 2 16 ? 7.10134 6.62448 -54.04140 1.000 79.45211 16 THR D C 1
ATOM 2925 O O . THR D 2 16 ? 6.74166 6.85241 -52.87365 1.000 75.32310 16 THR D O 1
ATOM 2929 N N . MET D 2 17 ? 6.61633 5.59983 -54.74426 1.000 78.78561 17 MET D N 1
ATOM 2930 C CA . MET D 2 17 ? 5.58561 4.74963 -54.15859 1.000 69.33680 17 MET D CA 1
ATOM 2931 C C . MET D 2 17 ? 6.12857 3.87561 -53.03293 1.000 72.26853 17 MET D C 1
ATOM 2932 O O . MET D 2 17 ? 5.37044 3.49521 -52.13501 1.000 66.98923 17 MET D O 1
ATOM 2937 N N . VAL D 2 18 ? 7.42489 3.55397 -53.05088 1.000 77.42562 18 VAL D N 1
ATOM 2938 C CA . VAL D 2 18 ? 8.01300 2.81386 -51.93250 1.000 73.85129 18 VAL D CA 1
ATOM 2939 C C . VAL D 2 18 ? 7.88976 3.61540 -50.64167 1.000 73.85356 18 VAL D C 1
ATOM 2940 O O . VAL D 2 18 ? 7.46381 3.09332 -49.60147 1.000 61.72755 18 VAL D O 1
ATOM 2944 N N . GLU D 2 19 ? 8.26666 4.89653 -50.68602 1.000 72.15538 19 GLU D N 1
ATOM 2945 C CA . GLU D 2 19 ? 8.12818 5.74231 -49.50520 1.000 79.71910 19 GLU D CA 1
ATOM 2946 C C . GLU D 2 19 ? 6.66558 5.92040 -49.12330 1.000 69.04088 19 GLU D C 1
ATOM 2947 O O . GLU D 2 19 ? 6.32626 5.94194 -47.93320 1.000 70.47694 19 GLU D O 1
ATOM 2953 N N . TRP D 2 20 ? 5.78387 6.06177 -50.11795 1.000 60.06314 20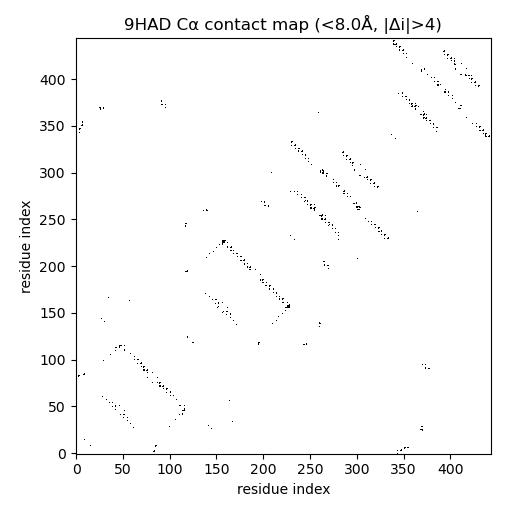 TRP D N 1
ATOM 2954 C CA . TRP D 2 20 ? 4.36004 6.16845 -49.80657 1.000 72.72333 20 TRP D CA 1
ATOM 2955 C C . TRP D 2 20 ? 3.86230 4.93876 -49.05221 1.000 69.50395 20 TRP D C 1
ATOM 2956 O O . TRP D 2 20 ? 3.12001 5.05837 -48.06838 1.000 65.53440 20 TRP D O 1
ATOM 2967 N N . VAL D 2 21 ? 4.28012 3.74894 -49.48449 1.000 68.33346 21 VAL D N 1
ATOM 2968 C CA . VAL D 2 21 ? 3.82054 2.51997 -48.84738 1.000 69.50585 21 VAL D CA 1
ATOM 2969 C C . VAL D 2 21 ? 4.42347 2.37377 -47.45388 1.000 77.25756 21 VAL D C 1
ATOM 2970 O O . VAL D 2 21 ? 3.75509 1.90689 -46.52433 1.000 72.06564 21 VAL D O 1
ATOM 2974 N N . LYS D 2 22 ? 5.68883 2.76971 -47.27938 1.000 83.71554 22 LYS D N 1
ATOM 2975 C CA . LYS D 2 22 ? 6.27000 2.77560 -45.93693 1.000 77.09590 22 LYS D CA 1
ATOM 2976 C C . LYS D 2 22 ? 5.49325 3.69820 -45.00352 1.000 76.73209 22 LYS D C 1
ATOM 2977 O O . LYS D 2 22 ? 5.20689 3.34070 -43.85136 1.000 81.75018 22 LYS D O 1
ATOM 2983 N N . GLU D 2 23 ? 5.14518 4.89241 -45.48627 1.000 74.76613 23 GLU D N 1
ATOM 2984 C CA . GLU D 2 23 ? 4.38867 5.83333 -44.66829 1.000 83.72187 23 GLU D CA 1
ATOM 2985 C C . GLU D 2 23 ? 3.01702 5.27337 -44.31357 1.000 68.64140 23 GLU D C 1
ATOM 2986 O O . GLU D 2 23 ? 2.55429 5.40992 -43.17270 1.000 86.78311 23 GLU D O 1
ATOM 2992 N N . LEU D 2 24 ? 2.36213 4.61416 -45.27254 1.000 66.76734 24 LEU D N 1
ATOM 2993 C CA . LEU D 2 24 ? 1.05056 4.03659 -44.99702 1.000 70.14042 24 LEU D CA 1
ATOM 2994 C C . LEU D 2 24 ? 1.14293 2.86729 -44.02531 1.000 75.66581 24 LEU D C 1
ATOM 2995 O O . LEU D 2 24 ? 0.25033 2.68957 -43.19089 1.000 90.80756 24 LEU D O 1
ATOM 3000 N N . LEU D 2 25 ? 2.21355 2.07386 -44.10469 1.000 77.53801 25 LEU D N 1
ATOM 3001 C CA . LEU D 2 25 ? 2.41494 0.99971 -43.13742 1.000 80.95756 25 LEU D CA 1
ATOM 3002 C C . LEU D 2 25 ? 2.60675 1.55896 -41.73539 1.000 77.87693 25 LEU D C 1
ATOM 3003 O O . LEU D 2 25 ? 2.04215 1.03960 -40.76314 1.000 78.56960 25 LEU D O 1
ATOM 3008 N N . GLU D 2 26 ? 3.39459 2.62921 -41.61730 1.000 78.54452 26 GLU D N 1
ATOM 3009 C CA . GLU D 2 26 ? 3.57737 3.27903 -40.32368 1.000 78.67564 26 GLU D CA 1
ATOM 3010 C C . GLU D 2 26 ? 2.24670 3.78220 -39.77358 1.000 89.58898 26 GLU D C 1
ATOM 3011 O O . GLU D 2 26 ? 1.92463 3.57067 -38.59646 1.000 89.88611 26 GLU D O 1
ATOM 3017 N N . GLU D 2 27 ? 1.44955 4.43746 -40.62362 1.000 92.69556 27 GLU D N 1
ATOM 3018 C CA . GLU D 2 27 ? 0.16793 4.97481 -40.17171 1.000 97.69700 27 GLU D CA 1
ATOM 3019 C C . GLU D 2 27 ? -0.79056 3.86172 -39.76605 1.000 90.87564 27 GLU D C 1
ATOM 3020 O O . GLU D 2 27 ? -1.51983 3.98789 -38.77440 1.000 89.72980 27 GLU D O 1
ATOM 3026 N N . SER D 2 28 ? -0.79721 2.76436 -40.51860 1.000 85.48442 28 SER D N 1
ATOM 3027 C CA . SER D 2 28 ? -1.66797 1.64300 -40.19632 1.000 90.00862 28 SER D CA 1
ATOM 3028 C C . SER D 2 28 ? -1.26223 0.98087 -38.88407 1.000 90.94435 28 SER D C 1
ATOM 3029 O O . SER D 2 28 ? -2.12420 0.59129 -38.08671 1.000 84.20045 28 SER D O 1
ATOM 3032 N N . VAL D 2 29 ? 0.04254 0.87680 -38.62536 1.000 92.77603 29 VAL D N 1
ATOM 3033 C CA . VAL D 2 29 ? 0.49593 0.31247 -37.35851 1.000 84.70014 29 VAL D CA 1
ATOM 3034 C C . VAL D 2 29 ? 0.12161 1.23123 -36.20224 1.000 87.54104 29 VAL D C 1
ATOM 3035 O O . VAL D 2 29 ? -0.29916 0.76826 -35.13449 1.000 98.31301 29 VAL D O 1
ATOM 3039 N N . GLU D 2 30 ? 0.25769 2.54459 -36.39624 1.000 105.60572 30 GLU D N 1
ATOM 3040 C CA . GLU D 2 30 ? -0.04232 3.47752 -35.31332 1.000 113.14399 30 GLU D CA 1
ATOM 3041 C C . GLU D 2 30 ? -1.53101 3.48820 -34.98778 1.000 111.29468 30 GLU D C 1
ATOM 3042 O O . GLU D 2 30 ? -1.91867 3.42229 -33.81542 1.000 111.44332 30 GLU D O 1
ATOM 3048 N N . LYS D 2 31 ? -2.38436 3.57195 -36.00952 1.000 96.75909 31 LYS D N 1
ATOM 3049 C CA . LYS D 2 31 ? -3.81765 3.64035 -35.75443 1.000 90.40377 31 LYS D CA 1
ATOM 3050 C C . LYS D 2 31 ? -4.43304 2.29155 -35.40391 1.000 89.93309 31 LYS D C 1
ATOM 3051 O O . LYS D 2 31 ? -5.56296 2.26509 -34.90363 1.000 83.36869 31 LYS D O 1
ATOM 3057 N N . ASN D 2 32 ? -3.72701 1.18479 -35.65028 1.000 94.79567 32 ASN D N 1
ATOM 3058 C CA . ASN D 2 32 ? -4.17935 -0.14936 -35.24791 1.000 87.87361 32 ASN D CA 1
ATOM 3059 C C . ASN D 2 32 ? -5.53817 -0.48332 -35.86731 1.000 91.16436 32 ASN D C 1
ATOM 3060 O O . ASN D 2 32 ? -6.43221 -1.02084 -35.21054 1.000 87.95432 32 ASN D O 1
ATOM 3065 N N . SER D 2 33 ? -5.70585 -0.13549 -37.13926 1.000 81.67897 33 SER D N 1
ATOM 3066 C CA . SER D 2 33 ? -6.94400 -0.37327 -37.86950 1.000 64.98514 33 SER D CA 1
ATOM 3067 C C . SER D 2 33 ? -6.69833 -1.35684 -39.00577 1.000 74.51006 33 SER D C 1
ATOM 3068 O O . SER D 2 33 ? -5.72467 -1.21768 -39.75360 1.000 74.76269 33 SER D O 1
ATOM 3071 N N . ARG D 2 34 ? -7.58199 -2.35115 -39.12919 1.000 62.86174 34 ARG D N 1
ATOM 3072 C CA . ARG D 2 34 ? -7.44021 -3.34576 -40.18851 1.000 56.57330 34 ARG D CA 1
ATOM 3073 C C . ARG D 2 34 ? -7.64347 -2.73864 -41.57409 1.000 66.39158 34 ARG D C 1
ATOM 3074 O O . ARG D 2 34 ? -6.99418 -3.16550 -42.53982 1.000 66.99201 34 ARG D O 1
ATOM 3082 N N . MET D 2 35 ?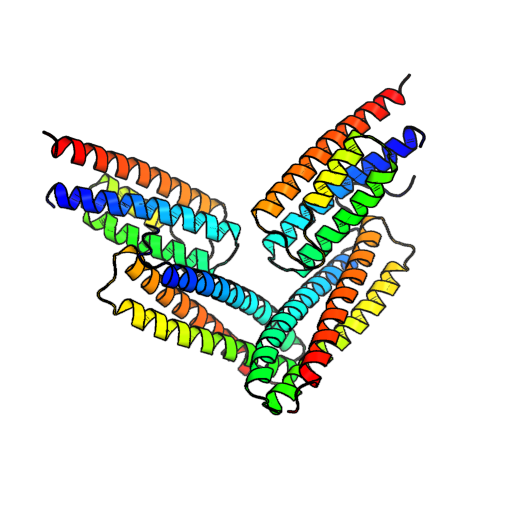 -8.51052 -1.72903 -41.68832 1.000 60.24224 35 MET D N 1
ATOM 3083 C CA . MET D 2 35 ? -8.75861 -1.11227 -42.98739 1.000 51.10887 35 MET D CA 1
ATOM 3084 C C . MET D 2 35 ? -7.52243 -0.37467 -43.48967 1.000 63.25332 35 MET D C 1
ATOM 3085 O O . MET D 2 35 ? -7.23416 -0.37860 -44.69264 1.000 83.07374 35 MET D O 1
ATOM 3090 N N . ARG D 2 36 ? -6.78336 0.27019 -42.58315 1.000 61.42442 36 ARG D N 1
ATOM 3091 C CA . ARG D 2 36 ? -5.53988 0.92901 -42.97206 1.000 65.48567 36 ARG D CA 1
ATOM 3092 C C . ARG D 2 36 ? -4.50490 -0.08579 -43.45166 1.000 64.88375 36 ARG D C 1
ATOM 3093 O O . ARG D 2 36 ? -3.78836 0.15950 -44.43245 1.000 79.76527 36 ARG D O 1
ATOM 3101 N N . HIS D 2 37 ? -4.39809 -1.22159 -42.75326 1.000 56.83877 37 HIS D N 1
ATOM 3102 C CA . HIS D 2 37 ? -3.57942 -2.33500 -43.22675 1.000 62.70613 37 HIS D CA 1
ATOM 3103 C C . HIS D 2 37 ? -3.95481 -2.72632 -44.64977 1.000 61.41802 37 HIS D C 1
ATOM 3104 O O . HIS D 2 37 ? -3.08480 -2.89840 -45.51269 1.000 62.67603 37 HIS D O 1
ATOM 3111 N N . ILE D 2 38 ? -5.25350 -2.91434 -44.89657 1.000 56.31630 38 ILE D N 1
ATOM 3112 C CA . ILE D 2 38 ? -5.71086 -3.32119 -46.22247 1.000 56.50917 38 ILE D CA 1
ATOM 3113 C C . ILE D 2 38 ? -5.31538 -2.28272 -47.26516 1.000 59.45849 38 ILE D C 1
ATOM 3114 O O . ILE D 2 38 ? -4.85674 -2.62573 -48.36308 1.000 69.66955 38 ILE D O 1
ATOM 3119 N N . ARG D 2 39 ? -5.48219 -0.99893 -46.93870 1.000 61.90382 39 ARG D N 1
ATOM 3120 C CA . ARG D 2 39 ? -5.11661 0.05997 -47.87628 1.000 52.34833 39 ARG D CA 1
ATOM 3121 C C . ARG D 2 39 ? -3.62861 0.01706 -48.20572 1.000 55.04189 39 ARG D C 1
ATOM 3122 O O . ARG D 2 39 ? -3.23116 0.12741 -49.37474 1.000 52.62492 39 ARG D O 1
ATOM 3130 N N . ALA D 2 40 ? -2.78938 -0.14474 -47.18084 1.000 57.11916 40 ALA D N 1
ATOM 3131 C CA . ALA D 2 40 ? -1.34912 -0.19445 -47.40736 1.000 51.01455 40 ALA D CA 1
ATOM 3132 C C . ALA D 2 40 ? -0.96104 -1.39857 -48.25751 1.000 61.96725 40 ALA D C 1
ATOM 3133 O O . ALA D 2 40 ? -0.12003 -1.28823 -49.15942 1.000 71.20633 40 ALA D O 1
ATOM 3135 N N . VAL D 2 41 ? -1.56887 -2.55694 -47.99049 1.000 50.45618 41 VAL D N 1
ATOM 3136 C CA . VAL D 2 41 ? -1.26326 -3.75304 -48.77301 1.000 56.86395 41 VAL D CA 1
ATOM 3137 C C . VAL D 2 41 ? -1.68770 -3.56688 -50.22747 1.000 71.83601 41 VAL D C 1
ATOM 3138 O O . VAL D 2 41 ? -1.00790 -4.02788 -51.15200 1.000 61.64987 41 VAL D O 1
ATOM 3142 N N . MET D 2 42 ? -2.81883 -2.89540 -50.45519 1.000 70.16280 42 MET D N 1
ATOM 3143 C CA . MET D 2 42 ? -3.25105 -2.63429 -51.82695 1.000 53.97438 42 MET D CA 1
ATOM 3144 C C . MET D 2 42 ? -2.28188 -1.70839 -52.55120 1.000 66.95937 42 MET D C 1
ATOM 3145 O O . MET D 2 42 ? -1.95958 -1.93006 -53.72767 1.000 69.48265 42 MET D O 1
ATOM 3150 N N . TRP D 2 43 ? -1.84766 -0.63728 -51.88240 1.000 62.83539 43 TRP D N 1
ATOM 3151 C CA . TRP D 2 43 ? -0.81654 0.21675 -52.46626 1.000 71.47968 43 TRP D CA 1
ATOM 3152 C C . TRP D 2 43 ? 0.42787 -0.59342 -52.81492 1.000 70.30847 43 TRP D C 1
ATOM 3153 O O . TRP D 2 43 ? 1.03244 -0.39997 -53.87983 1.000 72.57441 43 TRP D O 1
ATOM 3164 N N . ALA D 2 44 ? 0.81704 -1.51542 -51.92952 1.000 70.86834 44 ALA D N 1
ATOM 3165 C CA . ALA D 2 44 ? 1.96451 -2.37407 -52.20494 1.000 52.79892 44 ALA D CA 1
ATOM 3166 C C . ALA D 2 44 ? 1.72693 -3.24242 -53.43390 1.000 60.15420 44 ALA D C 1
ATOM 3167 O O . ALA D 2 44 ? 2.63865 -3.44728 -54.24060 1.000 74.74654 44 ALA D O 1
ATOM 3169 N N . GLU D 2 45 ? 0.51384 -3.77923 -53.58163 1.000 61.59517 45 GLU D N 1
ATOM 3170 C CA . GLU D 2 45 ? 0.20321 -4.59833 -54.75102 1.000 59.98334 45 GLU D CA 1
ATOM 3171 C C . GLU D 2 45 ? 0.30238 -3.78508 -56.03522 1.000 56.73328 45 GLU D C 1
ATOM 3172 O O . GLU D 2 45 ? 0.81187 -4.27205 -57.05224 1.000 68.26373 45 GLU D O 1
ATOM 3178 N N . TYR D 2 46 ? -0.19361 -2.54639 -56.00917 1.000 58.17440 46 TYR D N 1
ATOM 3179 C CA . TYR D 2 46 ? -0.05450 -1.67229 -57.17215 1.000 63.36370 46 TYR D CA 1
ATOM 3180 C C . TYR D 2 46 ? 1.41451 -1.42712 -57.50016 1.000 67.07321 46 TYR D C 1
ATOM 3181 O O . TYR D 2 46 ? 1.82515 -1.48976 -58.67144 1.000 80.23179 46 TYR D O 1
ATOM 3190 N N . MET D 2 47 ? 2.22199 -1.14518 -56.47327 1.000 68.90867 47 MET D N 1
ATOM 3191 C CA . MET D 2 47 ? 3.64855 -0.93276 -56.69498 1.000 79.12005 47 MET D CA 1
ATOM 3192 C C . MET D 2 47 ? 4.30400 -2.16854 -57.29337 1.000 71.57543 47 MET D C 1
ATOM 3193 O O . MET D 2 47 ? 5.16481 -2.05829 -58.16949 1.000 75.35393 47 MET D O 1
ATOM 3198 N N . LEU D 2 48 ? 3.92556 -3.35213 -56.81005 1.000 56.96043 48 LEU D N 1
ATOM 3199 C CA . LEU D 2 48 ? 4.45972 -4.59715 -57.35314 1.000 63.30361 48 LEU D CA 1
ATOM 3200 C C . LEU D 2 48 ? 4.08108 -4.76644 -58.81761 1.000 69.58198 48 LEU D C 1
ATOM 3201 O O . LEU D 2 48 ? 4.90742 -5.18298 -59.64248 1.000 67.90702 48 LEU D O 1
ATOM 3206 N N . GLU D 2 49 ? 2.82240 -4.47631 -59.15122 1.000 59.69480 49 GLU D N 1
ATOM 3207 C CA . GLU D 2 49 ? 2.38316 -4.57962 -60.53700 1.000 69.07298 49 GLU D CA 1
ATOM 3208 C C . GLU D 2 49 ? 3.19268 -3.65673 -61.43643 1.000 70.95877 49 GLU D C 1
ATOM 3209 O O . GLU D 2 49 ? 3.53047 -4.02078 -62.56898 1.000 71.30466 49 GLU D O 1
ATOM 3215 N N . ILE D 2 50 ? 3.52347 -2.45989 -60.94760 1.000 71.68743 50 ILE D N 1
ATOM 3216 C CA . ILE D 2 50 ? 4.35226 -1.56329 -61.75263 1.000 75.48422 50 ILE D CA 1
ATOM 3217 C C . ILE D 2 50 ? 5.79018 -2.06814 -61.82069 1.000 72.16448 50 ILE D C 1
ATOM 3218 O O . ILE D 2 50 ? 6.42980 -2.02052 -62.87842 1.000 69.22142 50 ILE D O 1
ATOM 3223 N N . ALA D 2 51 ? 6.31726 -2.56504 -60.69983 1.000 73.26704 51 ALA D N 1
ATOM 3224 C CA . ALA D 2 51 ? 7.71073 -2.99270 -60.64044 1.000 67.45537 51 ALA D CA 1
ATOM 3225 C C . ALA D 2 51 ? 7.98495 -4.18334 -61.54569 1.000 79.94021 51 ALA D C 1
ATOM 3226 O O . ALA D 2 51 ? 9.09428 -4.31401 -62.07602 1.000 84.75941 51 ALA D O 1
ATOM 3228 N N . ARG D 2 52 ? 7.00180 -5.06726 -61.72547 1.000 79.51906 52 ARG D N 1
ATOM 3229 C CA . ARG D 2 52 ? 7.23432 -6.24848 -62.55038 1.000 69.29824 52 ARG D CA 1
ATOM 3230 C C . ARG D 2 52 ? 7.42106 -5.91557 -64.02530 1.000 78.99202 52 ARG D C 1
ATOM 3231 O O . ARG D 2 52 ? 7.98723 -6.73174 -64.76033 1.000 89.82849 52 ARG D O 1
ATOM 3239 N N . SER D 2 53 ? 6.96749 -4.74275 -64.47532 1.000 77.48086 53 SER D N 1
ATOM 3240 C CA . SER D 2 53 ? 7.09882 -4.39113 -65.88475 1.000 78.01027 53 SER D CA 1
ATOM 3241 C C . SER D 2 53 ? 8.52965 -4.04153 -66.27502 1.000 75.23138 53 SER D C 1
ATOM 3242 O O . SER D 2 53 ? 8.83894 -4.00468 -67.47084 1.000 95.98753 53 SER D O 1
ATOM 3245 N N . LEU D 2 54 ? 9.40847 -3.79047 -65.30308 1.000 69.47748 54 LEU D N 1
ATOM 3246 C CA . LEU D 2 54 ? 10.79038 -3.45754 -65.62563 1.000 86.85074 54 LEU D CA 1
ATOM 3247 C C . LEU D 2 54 ? 11.57680 -4.66788 -66.10544 1.000 95.60222 54 LEU D C 1
ATOM 3248 O O . LEU D 2 54 ? 12.63512 -4.49682 -66.71998 1.000 94.56975 54 LEU D O 1
ATOM 3253 N N . GLU D 2 55 ? 11.07864 -5.87818 -65.84111 1.000 112.75023 55 GLU D N 1
ATOM 3254 C CA . GLU D 2 55 ? 11.72978 -7.12274 -66.25618 1.000 120.17328 55 GLU D CA 1
ATOM 3255 C C . GLU D 2 55 ? 13.18642 -7.19440 -65.80311 1.000 120.15217 55 GLU D C 1
ATOM 3256 O O . GLU D 2 55 ? 14.02854 -7.79913 -66.46981 1.000 120.07023 55 GLU D O 1
ATOM 3262 N N . ASP D 2 56 ? 13.49919 -6.58044 -64.66532 1.000 102.85379 56 ASP D N 1
ATOM 3263 C CA . ASP D 2 56 ? 14.82501 -6.69860 -64.07536 1.000 103.36609 56 ASP D CA 1
ATOM 3264 C C . ASP D 2 56 ? 14.81868 -7.85688 -63.08666 1.000 105.62096 56 ASP D C 1
ATOM 3265 O O . ASP D 2 56 ? 13.89471 -7.98327 -62.27782 1.000 101.29893 56 ASP D O 1
ATOM 3270 N N . GLU D 2 57 ? 15.85094 -8.70040 -63.15801 1.000 113.87334 57 GLU D N 1
ATOM 3271 C CA . GLU D 2 57 ? 15.85214 -9.94369 -62.39036 1.000 115.93315 57 GLU D CA 1
ATOM 3272 C C . GLU D 2 57 ? 15.86264 -9.67810 -60.88966 1.000 113.51166 57 GLU D C 1
ATOM 3273 O O . GLU D 2 57 ? 15.08210 -10.27367 -60.13807 1.000 115.27976 57 GLU D O 1
ATOM 3279 N N . LYS D 2 58 ? 16.75124 -8.79527 -60.42959 1.000 128.40752 58 LYS D N 1
ATOM 3280 C CA . LYS D 2 58 ? 16.82117 -8.51318 -58.99950 1.000 130.00842 58 LYS D CA 1
ATOM 3281 C C . LYS D 2 58 ? 15.56603 -7.79887 -58.51681 1.000 121.61271 58 LYS D C 1
ATOM 3282 O O . LYS D 2 58 ? 15.10242 -8.04083 -57.39274 1.000 122.83405 58 LYS D O 1
ATOM 3288 N N . ILE D 2 59 ? 14.98350 -6.95075 -59.36698 1.000 96.94022 59 ILE D N 1
ATOM 3289 C CA . ILE D 2 59 ? 13.72948 -6.29122 -59.01991 1.000 97.29114 59 ILE D CA 1
ATOM 3290 C C . ILE D 2 59 ? 12.61449 -7.31662 -58.87413 1.000 79.93489 59 ILE D C 1
ATOM 3291 O O . ILE D 2 59 ? 11.81693 -7.25307 -57.93347 1.000 84.58111 59 ILE D O 1
ATOM 3296 N N . LEU D 2 60 ? 12.53100 -8.26924 -59.80680 1.000 78.10819 60 LEU D N 1
ATOM 3297 C CA . LEU D 2 60 ? 11.52638 -9.32486 -59.70184 1.000 72.32059 60 LEU D CA 1
ATOM 3298 C C . LEU D 2 60 ? 11.74872 -10.17994 -58.45967 1.000 80.67104 60 LEU D C 1
ATOM 3299 O O . LEU D 2 60 ? 10.78748 -10.60122 -57.80486 1.000 82.21954 60 LEU D O 1
ATOM 3304 N N . GLU D 2 61 ? 13.01137 -10.43576 -58.11076 1.000 79.80556 61 GLU D N 1
ATOM 3305 C CA . GLU D 2 61 ? 13.31179 -11.23188 -56.92498 1.000 78.00201 61 GLU D CA 1
ATOM 3306 C C . GLU D 2 61 ? 12.82667 -10.53092 -55.66309 1.000 83.99083 61 GLU D C 1
ATOM 3307 O O . GLU D 2 61 ? 12.17594 -11.13853 -54.79950 1.000 93.64888 61 GLU D O 1
ATOM 3313 N N . ILE D 2 62 ? 13.12718 -9.23691 -55.54644 1.000 72.68054 62 ILE D N 1
ATOM 3314 C CA . ILE D 2 62 ? 12.69965 -8.50387 -54.36256 1.000 76.12261 62 ILE D CA 1
ATOM 3315 C C . ILE D 2 62 ? 11.18615 -8.31597 -54.35791 1.000 82.32561 62 ILE D C 1
ATOM 3316 O O . ILE D 2 62 ? 10.56179 -8.30505 -53.29296 1.000 82.91704 62 ILE D O 1
ATOM 3321 N N . ALA D 2 63 ? 10.57215 -8.14766 -55.53111 1.000 75.75426 63 ALA D N 1
ATOM 3322 C CA . ALA D 2 63 ? 9.11475 -8.12879 -55.61814 1.000 70.36707 63 ALA D CA 1
ATOM 3323 C C . ALA D 2 63 ? 8.50729 -9.42545 -55.09350 1.000 79.20087 63 ALA D C 1
ATOM 3324 O O . ALA D 2 63 ? 7.48500 -9.40340 -54.39945 1.000 82.03315 63 ALA D O 1
ATOM 3326 N N . GLU D 2 64 ? 9.09993 -10.56865 -55.44812 1.000 77.15478 64 GLU D N 1
ATOM 3327 C CA . GLU D 2 64 ? 8.62754 -11.84256 -54.91168 1.000 88.91194 64 GLU D CA 1
ATOM 3328 C C . GLU D 2 64 ? 8.77362 -11.88697 -53.39569 1.000 90.32318 64 GLU D C 1
ATOM 3329 O O . GLU D 2 64 ? 7.86614 -12.34445 -52.68797 1.000 89.99227 64 GLU D O 1
ATOM 3335 N N . LYS D 2 65 ? 9.91764 -11.42829 -52.88025 1.000 115.87554 65 LYS D N 1
ATOM 3336 C CA . LYS D 2 65 ? 10.08671 -11.34199 -51.43077 1.000 117.44181 65 LYS D CA 1
ATOM 3337 C C . LYS D 2 65 ? 8.99998 -10.47506 -50.80066 1.000 114.99456 65 LYS D C 1
ATOM 3338 O O . LYS D 2 65 ? 8.45829 -10.81237 -49.74108 1.000 116.15178 65 LYS D O 1
ATOM 3344 N N . LEU D 2 66 ? 8.67839 -9.34728 -51.43663 1.000 88.14533 66 LEU D N 1
ATOM 3345 C CA . LEU D 2 66 ? 7.66029 -8.44449 -50.90849 1.000 74.00658 66 LEU D CA 1
ATOM 3346 C C . LEU D 2 66 ? 6.29003 -9.11010 -50.90560 1.000 79.68068 66 LEU D C 1
ATOM 3347 O O . LEU D 2 66 ? 5.53935 -9.00932 -49.92882 1.000 78.23933 66 LEU D O 1
ATOM 3352 N N . GLU D 2 67 ? 5.93992 -9.78099 -52.00598 1.000 81.91036 67 GLU D N 1
ATOM 3353 C CA . GLU D 2 67 ? 4.68726 -10.52961 -52.05135 1.000 69.16335 67 GLU D CA 1
ATOM 3354 C C . GLU D 2 67 ? 4.63956 -11.57003 -50.94314 1.000 79.31766 67 GLU D C 1
ATOM 3355 O O . GLU D 2 67 ? 3.57639 -11.82993 -50.36703 1.000 91.16458 67 GLU D O 1
ATOM 3361 N N . LYS D 2 68 ? 5.78513 -12.17969 -50.63392 1.000 103.88161 68 LYS D N 1
ATOM 3362 C CA . LYS D 2 68 ? 5.83520 -13.11333 -49.51592 1.000 110.31483 68 LYS D CA 1
ATOM 3363 C C . LYS D 2 68 ? 5.63548 -12.40176 -48.18377 1.000 110.30426 68 LYS D C 1
ATOM 3364 O O . LYS D 2 68 ? 5.04054 -12.97172 -47.26259 1.000 113.44333 68 LYS D O 1
ATOM 3370 N N . ALA D 2 69 ? 6.11330 -11.16205 -48.06449 1.000 96.93153 69 ALA D N 1
ATOM 3371 C CA . ALA D 2 69 ? 5.99200 -10.41778 -46.81700 1.000 82.78525 69 ALA D CA 1
ATOM 3372 C C . ALA D 2 69 ? 4.61727 -9.79067 -46.61825 1.000 77.49777 69 ALA D C 1
ATOM 3373 O O . ALA D 2 69 ? 4.33649 -9.29631 -45.52161 1.000 87.22144 69 ALA D O 1
ATOM 3375 N N . LEU D 2 70 ? 3.75840 -9.80433 -47.63394 1.000 81.57533 70 LEU D N 1
ATOM 3376 C CA . LEU D 2 70 ? 2.43219 -9.20813 -47.52634 1.000 76.48308 70 LEU D CA 1
ATOM 3377 C C . LEU D 2 70 ? 1.47531 -10.20036 -46.86707 1.000 94.27595 70 LEU D C 1
ATOM 3378 O O . LEU D 2 70 ? 1.55348 -11.40205 -47.13206 1.000 92.25618 70 LEU D O 1
ATOM 3383 N N . PRO D 2 71 ? 0.56755 -9.73586 -46.00997 1.000 93.02476 71 PRO D N 1
ATOM 3384 C CA . PRO D 2 71 ? -0.41402 -10.65572 -45.42558 1.000 96.10576 71 PRO D CA 1
ATOM 3385 C C . PRO D 2 71 ? -1.40316 -11.13095 -46.47750 1.000 110.71014 71 PRO D C 1
ATOM 3386 O O . PRO D 2 71 ? -1.46697 -10.62394 -47.59894 1.000 116.98152 71 PRO D O 1
ATOM 3390 N N . GLU D 2 72 ? -2.19782 -12.12234 -46.08812 1.000 123.41944 72 GLU D N 1
ATOM 3391 C CA . GLU D 2 72 ? -3.24745 -12.64823 -46.95114 1.000 135.55834 72 GLU D CA 1
ATOM 3392 C C . GLU D 2 72 ? -4.49750 -11.77775 -46.89171 1.000 145.03754 72 GLU D C 1
ATOM 3393 O O . GLU D 2 72 ? -5.08147 -11.59918 -45.81821 1.000 150.14134 72 GLU D O 1
ATOM 3399 N N . LYS D 2 73 ? -4.91339 -11.25582 -48.04846 1.000 127.12624 73 LYS D N 1
ATOM 3400 C CA . LYS D 2 73 ? -6.21012 -10.60345 -48.21228 1.000 117.22609 73 LYS D CA 1
ATOM 3401 C C . LYS D 2 73 ? -6.47959 -9.52797 -47.16585 1.000 122.00082 73 LYS D C 1
ATOM 3402 O O . LYS D 2 73 ? -5.76851 -8.52097 -47.08983 1.000 118.64600 73 LYS D O 1
ATOM 3408 N N . SER D 2 74 ? -7.51577 -9.75092 -46.35721 1.000 117.92017 74 SER D N 1
ATOM 3409 C CA . SER D 2 74 ? -7.97740 -8.82590 -45.33053 1.000 108.45017 74 SER D CA 1
ATOM 3410 C C . SER D 2 74 ? -7.23405 -8.96869 -44.00863 1.000 108.79658 74 SER D C 1
ATOM 3411 O O . SER D 2 74 ? -7.46810 -8.16890 -43.09615 1.000 109.13572 74 SER D O 1
ATOM 3414 N N . LYS D 2 75 ? -6.35976 -9.96159 -43.87976 1.000 123.69775 75 LYS D N 1
ATOM 3415 C CA . LYS D 2 75 ? -5.65385 -10.19071 -42.62708 1.000 124.55057 75 LYS D CA 1
ATOM 3416 C C . LYS D 2 75 ? -4.61452 -9.10451 -42.38086 1.000 116.52746 75 LYS D C 1
ATOM 3417 O O . LYS D 2 75 ? -3.89404 -8.68936 -43.29232 1.000 112.25725 75 LYS D O 1
ATOM 3423 N N . MET D 2 76 ? -4.55490 -8.63411 -41.13751 1.000 107.61866 76 MET D N 1
ATOM 3424 C CA . MET D 2 76 ? -3.52668 -7.69094 -40.73226 1.000 91.93395 76 MET D CA 1
ATOM 3425 C C . MET D 2 76 ? -2.17259 -8.38858 -40.64808 1.000 94.25310 76 MET D C 1
ATOM 3426 O O . MET D 2 76 ? -2.07856 -9.61746 -40.58123 1.000 90.21578 76 MET D O 1
ATOM 3431 N N . PHE D 2 77 ? -1.11186 -7.58721 -40.63437 1.000 108.37368 77 PHE D N 1
ATOM 3432 C CA . PHE D 2 77 ? 0.24458 -8.11043 -40.55150 1.000 111.14775 77 PHE D CA 1
ATOM 3433 C C . PHE D 2 77 ? 0.71131 -8.07335 -39.10264 1.000 113.84988 77 PHE D C 1
ATOM 3434 O O . PHE D 2 77 ? 0.56920 -7.05155 -38.42323 1.000 114.96096 77 PHE D O 1
ATOM 3442 N N . THR D 2 78 ? 1.24991 -9.19603 -38.63378 1.000 105.07495 78 THR D N 1
ATOM 3443 C CA . THR D 2 78 ? 1.84276 -9.27163 -37.30925 1.000 97.17176 78 THR D CA 1
ATOM 3444 C C . THR D 2 78 ? 3.07726 -8.37455 -37.21360 1.000 97.84189 78 THR D C 1
ATOM 3445 O O . THR D 2 78 ? 3.56885 -7.83303 -38.20424 1.000 100.37260 78 THR D O 1
ATOM 3449 N N . LYS D 2 79 ? 3.56056 -8.20489 -35.98028 1.000 91.29287 79 LYS D N 1
ATOM 3450 C CA . LYS D 2 79 ? 4.67268 -7.29252 -35.72600 1.000 87.11120 79 LYS D CA 1
ATOM 3451 C C . LYS D 2 79 ? 5.92445 -7.70063 -36.49529 1.000 94.45935 79 LYS D C 1
ATOM 3452 O O . LYS D 2 79 ? 6.51762 -6.88602 -37.21498 1.000 91.68980 79 LYS D O 1
ATOM 3458 N N . GLU D 2 80 ? 6.34896 -8.95924 -36.34704 1.000 90.43208 80 GLU D N 1
ATOM 3459 C CA . GLU D 2 80 ? 7.50731 -9.43260 -37.09556 1.000 87.76154 80 GLU D CA 1
ATOM 3460 C C . GLU D 2 80 ? 7.26424 -9.33813 -38.59266 1.000 88.30264 80 GLU D C 1
ATOM 3461 O O . GLU D 2 80 ? 8.19337 -9.06440 -39.35791 1.000 90.58289 80 GLU D O 1
ATOM 3467 N N . GLU D 2 81 ? 6.02062 -9.55175 -39.02545 1.000 84.94157 81 GLU D N 1
ATOM 3468 C CA . GLU D 2 81 ? 5.69881 -9.43517 -40.44174 1.000 83.92874 81 GLU D CA 1
ATOM 3469 C C . GLU D 2 81 ? 5.84114 -7.99655 -40.91693 1.000 76.87560 81 GLU D C 1
ATOM 3470 O O . GLU D 2 81 ? 6.34164 -7.74914 -42.01612 1.000 76.96755 81 GLU D O 1
ATOM 3476 N N . TYR D 2 82 ? 5.39294 -7.03736 -40.10559 1.000 84.38502 82 TYR D N 1
ATOM 3477 C CA . TYR D 2 82 ? 5.56269 -5.62601 -40.43703 1.000 72.98136 82 TYR D CA 1
ATOM 3478 C C . TYR D 2 82 ? 7.03812 -5.24522 -40.50684 1.000 77.00788 82 TYR D C 1
ATOM 3479 O O . TYR D 2 82 ? 7.45437 -4.49014 -41.39676 1.000 73.20278 82 TYR D O 1
ATOM 3488 N N . GLU D 2 83 ? 7.84631 -5.76217 -39.57716 1.000 90.83150 83 GLU D N 1
ATOM 3489 C CA . GLU D 2 83 ? 9.27898 -5.47788 -39.60533 1.000 86.16910 83 GLU D CA 1
ATOM 3490 C C . GLU D 2 83 ? 9.93047 -6.08155 -40.84539 1.000 91.16598 83 GLU D C 1
ATOM 3491 O O . GLU D 2 83 ? 10.76759 -5.44020 -41.49475 1.000 95.82259 83 GLU D O 1
ATOM 3497 N N . LYS D 2 84 ? 9.54758 -7.31434 -41.18884 1.000 86.28588 84 LYS D N 1
ATOM 3498 C CA . LYS D 2 84 ? 10.02594 -7.94971 -42.41123 1.000 98.30795 84 LYS D CA 1
ATOM 3499 C C . LYS D 2 84 ? 9.60544 -7.15223 -43.63995 1.000 96.97012 84 LYS D C 1
ATOM 3500 O O . LYS D 2 84 ? 10.36742 -7.03172 -44.60528 1.000 94.47109 84 LYS D O 1
ATOM 3506 N N . LEU D 2 85 ? 8.38090 -6.62057 -43.62402 1.000 81.54574 85 LEU D N 1
ATOM 3507 C CA . LEU D 2 85 ? 7.89019 -5.79165 -44.71891 1.000 80.85709 85 LEU D CA 1
ATOM 3508 C C . LEU D 2 85 ? 8.75256 -4.55317 -44.90002 1.000 79.67667 85 LEU D C 1
ATOM 3509 O O . LEU D 2 85 ? 9.14563 -4.21373 -46.02086 1.000 80.55788 85 LEU D O 1
ATOM 3514 N N . MET D 2 86 ? 9.03796 -3.85141 -43.80236 1.000 83.70856 86 MET D N 1
ATOM 3515 C CA . MET D 2 86 ? 9.90302 -2.67752 -43.88564 1.000 86.41830 86 MET D CA 1
ATOM 3516 C C . MET D 2 86 ? 11.30054 -3.05059 -44.37064 1.000 102.56304 86 MET D C 1
ATOM 3517 O O . MET D 2 86 ? 11.91995 -2.30455 -45.14076 1.000 95.32365 86 MET D O 1
ATOM 3522 N N . GLU D 2 87 ? 11.81383 -4.20054 -43.92811 1.000 113.21101 87 GLU D N 1
ATOM 3523 C CA . GLU D 2 87 ? 13.11867 -4.66715 -44.38892 1.000 112.92248 87 GLU D CA 1
ATOM 3524 C C . GLU D 2 87 ? 13.12619 -4.86752 -45.90234 1.000 113.24001 87 GLU D C 1
ATOM 3525 O O . GLU D 2 87 ? 13.99693 -4.34513 -46.61094 1.000 118.25942 87 GLU D O 1
ATOM 3531 N N . VAL D 2 88 ? 12.18007 -5.66444 -46.40797 1.000 87.74357 88 VAL D N 1
ATOM 3532 C CA . VAL D 2 88 ? 12.08090 -5.90348 -47.84713 1.000 89.10009 88 VAL D CA 1
ATOM 3533 C C . VAL D 2 88 ? 11.86434 -4.60146 -48.60673 1.000 85.01843 88 VAL D C 1
ATOM 3534 O O . VAL D 2 88 ? 12.34840 -4.44637 -49.73292 1.000 85.12285 88 VAL D O 1
ATOM 3538 N N . LEU D 2 89 ? 11.15360 -3.64139 -48.00989 1.000 91.64553 89 LEU D N 1
ATOM 3539 C CA . LEU D 2 89 ? 10.93766 -2.36512 -48.68369 1.000 72.67101 89 LEU D CA 1
ATOM 3540 C C . LEU D 2 89 ? 12.23152 -1.57045 -48.78621 1.000 83.06156 89 LEU D C 1
ATOM 3541 O O . LEU D 2 89 ? 12.50232 -0.94778 -49.81784 1.000 93.23963 89 LEU D O 1
ATOM 3546 N N . GLU D 2 90 ? 13.04268 -1.57766 -47.72735 1.000 88.63546 90 GLU D N 1
ATOM 3547 C CA . GLU D 2 90 ? 14.34518 -0.92220 -47.79811 1.000 99.11707 90 GLU D CA 1
ATOM 3548 C C . GLU D 2 90 ? 15.24325 -1.60421 -48.82362 1.000 104.16767 90 GLU D C 1
ATOM 3549 O O . GLU D 2 90 ? 15.99178 -0.93951 -49.54911 1.000 110.20348 90 GLU D O 1
ATOM 3555 N N . GLU D 2 91 ? 15.17552 -2.93407 -48.89839 1.000 107.31436 91 GLU D N 1
ATOM 3556 C CA . GLU D 2 91 ? 15.95443 -3.67275 -49.89004 1.000 108.27002 91 GLU D CA 1
ATOM 3557 C C . GLU D 2 91 ? 15.52858 -3.29736 -51.30944 1.000 108.86635 91 GLU D C 1
ATOM 3558 O O . GLU D 2 91 ? 16.37016 -3.08203 -52.19686 1.000 115.90576 91 GLU D O 1
ATOM 3564 N N . LEU D 2 92 ? 14.21397 -3.24003 -51.54285 1.000 100.00746 92 LEU D N 1
ATOM 3565 C CA . LEU D 2 92 ? 13.69381 -2.80371 -52.83355 1.000 88.41624 92 LEU D CA 1
ATOM 3566 C C . LEU D 2 92 ? 14.12587 -1.37953 -53.14666 1.000 93.51766 92 LEU D C 1
ATOM 3567 O O . LEU D 2 92 ? 14.44193 -1.06143 -54.29511 1.000 84.90514 92 LEU D O 1
ATOM 3572 N N . GLU D 2 93 ? 14.12913 -0.50212 -52.14212 1.000 100.21157 93 GLU D N 1
ATOM 3573 C CA . GLU D 2 93 ? 14.59657 0.86208 -52.35951 1.000 104.26936 93 GLU D CA 1
ATOM 3574 C C . GLU D 2 93 ? 16.06392 0.87463 -52.76390 1.000 98.73572 93 GLU D C 1
ATOM 3575 O O . GLU D 2 93 ? 16.46499 1.63425 -53.65277 1.000 94.91511 93 GLU D O 1
ATOM 3581 N N . GLU D 2 94 ? 16.87322 0.01668 -52.13801 1.000 117.58149 94 GLU D N 1
ATOM 3582 C CA . GLU D 2 94 ? 18.28481 -0.07433 -52.49833 1.000 121.52189 94 GLU D CA 1
ATOM 3583 C C . GLU D 2 94 ? 18.44919 -0.47976 -53.95716 1.000 122.69193 94 GLU D C 1
ATOM 3584 O O . GLU D 2 94 ? 19.17332 0.17297 -54.72010 1.000 124.37974 94 GLU D O 1
ATOM 3590 N N . VAL D 2 95 ? 17.78676 -1.56689 -54.36180 1.000 103.14956 95 VAL D N 1
ATOM 3591 C CA . VAL D 2 95 ? 17.96669 -2.03498 -55.73525 1.000 106.15808 95 VAL D CA 1
ATOM 3592 C C . VAL D 2 95 ? 17.35760 -1.05822 -56.73734 1.000 101.60613 95 VAL D C 1
ATOM 3593 O O . VAL D 2 95 ? 17.88485 -0.88876 -57.84121 1.000 107.67384 95 VAL D O 1
ATOM 3597 N N . LEU D 2 96 ? 16.24998 -0.39852 -56.38527 1.000 93.38995 96 LEU D N 1
ATOM 3598 C CA . LEU D 2 96 ? 15.65920 0.58182 -57.28853 1.000 93.46620 96 LEU D CA 1
ATOM 3599 C C . LEU D 2 96 ? 16.56711 1.79097 -57.45987 1.000 91.88598 96 LEU D C 1
ATOM 3600 O O . LEU D 2 96 ? 16.70113 2.31774 -58.56894 1.000 90.86595 96 LEU D O 1
ATOM 3605 N N . GLU D 2 97 ? 17.20869 2.23958 -56.37849 1.000 86.85978 97 GLU D N 1
ATOM 3606 C CA . GLU D 2 97 ? 18.15802 3.33957 -56.49346 1.000 100.81843 97 GLU D CA 1
ATOM 3607 C C . GLU D 2 97 ? 19.37053 2.93033 -57.31806 1.000 104.93263 97 GLU D C 1
ATOM 3608 O O . GLU D 2 97 ? 19.86565 3.71385 -58.13817 1.000 100.50005 97 GLU D O 1
ATOM 3614 N N . GLU D 2 98 ? 19.85162 1.69862 -57.12647 1.000 130.59252 98 GLU D N 1
ATOM 3615 C CA . GLU D 2 98 ? 20.96500 1.20914 -57.93375 1.000 132.55653 98 GLU D CA 1
ATOM 3616 C C . GLU D 2 98 ? 20.59465 1.13946 -59.41031 1.000 129.33789 98 GLU D C 1
ATOM 3617 O O . GLU D 2 98 ? 21.39363 1.51494 -60.27445 1.000 129.33677 98 GLU D O 1
ATOM 3623 N N . LYS D 2 99 ? 19.38650 0.66520 -59.72165 1.000 102.30904 99 LYS D N 1
ATOM 3624 C CA . LYS D 2 99 ? 18.97178 0.57819 -61.11781 1.000 89.60754 99 LYS D CA 1
ATOM 3625 C C . LYS D 2 99 ? 18.74880 1.96013 -61.71580 1.000 99.06405 99 LYS D C 1
ATOM 3626 O O . LYS D 2 99 ? 19.03683 2.18110 -62.89539 1.000 106.40118 99 LYS D O 1
ATOM 3632 N N . LYS D 2 100 ? 18.24367 2.90423 -60.92052 1.000 91.94583 100 LYS D N 1
ATOM 3633 C CA . LYS D 2 100 ? 18.11219 4.27689 -61.39493 1.000 91.50458 100 LYS D CA 1
ATOM 3634 C C . LYS D 2 100 ? 19.47889 4.85988 -61.72843 1.000 100.43142 100 LYS D C 1
ATOM 3635 O O . LYS D 2 100 ? 19.66401 5.48185 -62.78219 1.000 98.37377 100 LYS D O 1
ATOM 3641 N N . GLU D 2 101 ? 20.45558 4.65025 -60.84130 1.000 112.24527 101 GLU D N 1
ATOM 3642 C CA . GLU D 2 101 ? 21.81385 5.11713 -61.09900 1.000 114.49913 101 GLU D CA 1
ATOM 3643 C C . GLU D 2 101 ? 22.39112 4.46159 -62.34818 1.000 115.50364 101 GLU D C 1
ATOM 3644 O O . GLU D 2 101 ? 23.02407 5.12794 -63.17509 1.000 122.04705 101 GLU D O 1
ATOM 3650 N N . GLU D 2 102 ? 22.18149 3.15238 -62.49921 1.000 110.08008 102 GLU D N 1
ATOM 3651 C CA . GLU D 2 102 ? 22.73855 2.42313 -63.63379 1.000 103.81751 102 GLU D CA 1
ATOM 3652 C C . GLU D 2 102 ? 22.10489 2.87004 -64.94616 1.000 98.09477 102 GLU D C 1
ATOM 3653 O O . GLU D 2 102 ? 22.78998 2.97719 -65.97044 1.000 101.56272 102 GLU D O 1
ATOM 3659 N N . VAL D 2 103 ? 20.80146 3.15126 -64.93101 1.000 103.15169 103 VAL D N 1
ATOM 3660 C CA . VAL D 2 103 ? 20.12490 3.63649 -66.12796 1.000 99.87013 103 VAL D CA 1
ATOM 3661 C C . VAL D 2 103 ? 20.59988 5.03930 -66.47887 1.000 106.41551 103 VAL D C 1
ATOM 3662 O O . VAL D 2 103 ? 20.86345 5.34498 -67.64803 1.000 107.78078 103 VAL D O 1
ATOM 3666 N N . GLU D 2 104 ? 20.72200 5.91196 -65.47494 1.000 106.16885 104 GLU D N 1
ATOM 3667 C CA . GLU D 2 104 ? 21.23377 7.25636 -65.71802 1.000 101.51768 104 GLU D CA 1
ATOM 3668 C C . GLU D 2 104 ? 22.65376 7.21364 -66.26954 1.000 106.96581 104 GLU D C 1
ATOM 3669 O O . GLU D 2 104 ? 23.03211 8.04942 -67.09717 1.000 113.65043 104 GLU D O 1
ATOM 3675 N N . GLU D 2 105 ? 23.46535 6.26544 -65.79966 1.000 113.75964 105 GLU D N 1
ATOM 3676 C CA . GLU D 2 105 ? 24.78474 6.07174 -66.39156 1.000 119.69673 105 GLU D CA 1
ATOM 3677 C C . GLU D 2 105 ? 24.67111 5.61315 -67.84183 1.000 120.53821 105 GLU D C 1
ATOM 3678 O O . GLU D 2 105 ? 25.42575 6.07254 -68.70781 1.000 126.967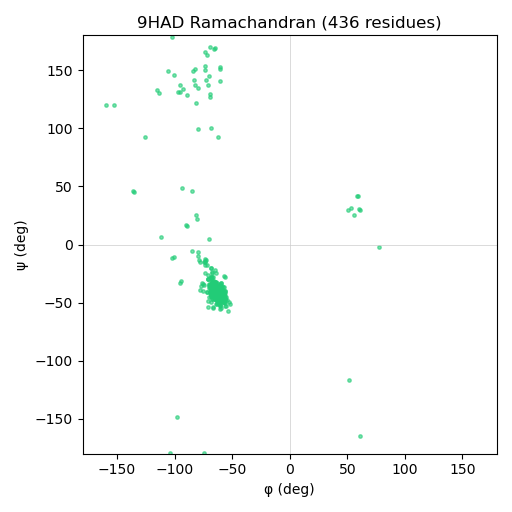43 105 GLU D O 1
ATOM 3684 N N . ARG D 2 106 ? 23.73666 4.69819 -68.12126 1.000 118.38371 106 ARG D N 1
ATOM 3685 C CA . ARG D 2 106 ? 23.56494 4.18574 -69.47884 1.000 114.25478 106 ARG D CA 1
ATOM 3686 C C . ARG D 2 106 ? 23.17893 5.28961 -70.46000 1.000 118.04773 106 ARG D C 1
ATOM 3687 O O . ARG D 2 106 ? 23.69370 5.33319 -71.58317 1.000 127.98796 106 ARG D O 1
ATOM 3695 N N . ILE D 2 107 ? 22.26877 6.18544 -70.06376 1.000 106.94297 107 ILE D N 1
ATOM 3696 C CA . ILE D 2 107 ? 21.82987 7.25035 -70.96349 1.000 106.58827 107 ILE D CA 1
ATOM 3697 C C . ILE D 2 107 ? 22.96934 8.20190 -71.30017 1.000 100.37463 107 ILE D C 1
ATOM 3698 O O . ILE D 2 107 ? 22.91190 8.89648 -72.32018 1.000 98.55591 107 ILE D O 1
ATOM 3703 N N . GLU D 2 108 ? 24.00514 8.25797 -70.46619 1.000 102.47280 108 GLU D N 1
ATOM 3704 C CA . GLU D 2 108 ? 25.13627 9.14574 -70.69708 1.000 117.60265 108 GLU D CA 1
ATOM 3705 C C . GLU D 2 108 ? 26.18188 8.43483 -71.54656 1.000 118.11873 108 GLU D C 1
ATOM 3706 O O . GLU D 2 108 ? 26.59193 7.31357 -71.22957 1.000 114.08745 108 GLU D O 1
ATOM 3712 N N . GLY D 2 109 ? 26.60830 9.08969 -72.62242 1.000 121.41395 109 GLY D N 1
ATOM 3713 C CA . GLY D 2 109 ? 27.60863 8.52802 -73.51151 1.000 134.33463 109 GLY D CA 1
ATOM 3714 C C . GLY D 2 109 ? 28.22285 9.53912 -74.46136 1.000 129.77862 109 GLY D C 1
ATOM 3715 O O . GLY D 2 109 ? 27.66839 10.61490 -74.68686 1.000 111.79500 109 GLY D O 1
#

Sequence (444 aa):
LVPRGSEDKWRNAFDHMLMEEFEEKMDQIEHGLLMLSEQYKELEKTKSKELKEQILRELTIAENYLRGALKFMQQEAKRTDLNMFERYNFETAVSTIEILVKDLAELAKKVKAVKSEDKWRNAFDHMLMEEFEEKMDQIEHGLLMLSEQYKELEKTKSKELKEQILRELTIAENYLRGALKFMQQEAKRTDLNMFERYNFETAVSTIEILVKDLAELAKKVKAVKSDDLPDEEKLKLLDTLLTMVEWVKELLEESVEKNSRMRHIRAVMWAEYMLEIARSLEDEKILEIAEKLEKALPEKSKMFTKEEYEKLMEVLEELEEVLEEKKEEVEERIEGLPDEEKLKLLDTLLTMVEWVKELLEESVEKNSRMRHIRAVMWAEYMLEIARSLEDEKILEIAEKLEKALPEKSKMFTKEEYEKLMEVLEELEEVLEEKKEEVEERIEG

B-factor: mean 82.93, std 26.29, range [33.99, 224.05]